Protein AF-A0A0M9DEI7-F1 (afdb_monomer_lite)

Foldseek 3Di:
DDAAALDDVLQVLLVVLQVVLVVCVVVVVLVSNLVSLVVSLVSDDPPHHHPCCVVVVHPHQLVSLQVNLCSQCVQLVADGLSSLVSLVVSCVRPVLPLSSLQSNLSNCLVLQQLVSSLVSLCSNCVSDDPPDPSNVVSVVSNVVSVPGHHPPAPLNQLCQLPPDPDDDDDDLAFLAKWWQDPDPDDDDDFPQKTFIGGDPVSLVSSQVSQVSVCVRPNNDDRVVVVCVVPRVQRIAGGPCCLVPNPQKAFDIKMWTHSYRHHDDDQQLQTWMKTWIQGNVQQFIKIKIKHHDSVQQSVQVVLVVDPVQDDDDRQWDADPNDIDGDPVSVVSVSQSVCCVHPVDNDDPVFFPDKAKWAWADPDVPSPTDIGRDHDNPGSIIMMMTTGPHHD

Sequence (390 aa):
MDAIELGKDKSQQLNKFIELATQSIDDNKRDDAISLLSSAISQYPAGIMTTEEIEGKIPSRSEILTKLGIIFTESGSTLDPTGVHLFQQAILYDCKYVAANYYLGKILMNNGNIAEANELMERALNNSTEGDRFYGPAKKALEEMNDLIDSKDPIFATDYLIGQSMSHALIDSPIGTFKKMSFDKIENKYDANVQMFPTDDTTEKLNGIREFNSNHGFEQASFEEFLPANLPLFEEHNQLSLILGEGYTLFDMGAEIYDVCGLNIEPQLTFTFYKLINNETNCYSYLLLAGKSPLELKDRQLSRDENFEYDTRIFDVYKNKIFFDSDNMIKFSLALAKNYFNDDITLDNIENKSISGVKDETFSQLLEIHDDFNINDSRVRIIIDTDIKA

Secondary structure (DSSP, 8-state):
---B--THHHHHHHHHHHHHHHHHHHTT-HHHHHHHHHHHHHHSPTTS-BHHHHTTSS--HHHHHHHHHHHHTTTTTS--HHHHHHHHHHHHH-TT-HHHHHHHHHHHHHTT-HHHHHHHHHHHHHTS-TTSTTHHHHHHHHHHHTTSPP----HHHHTHHHH-S------SS-SEEEEE---S---SS--SEEEEEE-HHHHHHHHHHHHHHHHTT-----HHHHHHH-GGGBEEE--HHHHHTTSEEEEEEEEEESSSBTSS--GGG-EEEEEEEETTTTEEEEEEEE-HHHHHHHHHHHTT-TT----S-SEEEETTEEEE-HHHHHHHHHHHHHHHH-----GGGEEEEEEEEEE--SSSS--EEESS--TTSSEEEEEEEEEEE-

Structure (mmCIF, N/CA/C/O backbone):
data_AF-A0A0M9DEI7-F1
#
_entry.id   AF-A0A0M9DEI7-F1
#
loop_
_atom_site.group_PDB
_atom_site.id
_atom_site.type_symbol
_atom_site.label_atom_id
_atom_site.label_alt_id
_atom_site.label_comp_id
_atom_site.label_asym_id
_atom_site.label_entity_id
_atom_site.label_seq_id
_atom_site.pdbx_PDB_ins_code
_atom_site.Cartn_x
_atom_site.Cartn_y
_atom_site.Cartn_z
_atom_site.occupancy
_atom_site.B_iso_or_equiv
_atom_site.auth_seq_id
_atom_site.auth_comp_id
_atom_site.auth_asym_id
_atom_site.auth_atom_id
_atom_site.pdbx_PDB_model_num
ATOM 1 N N . MET A 1 1 ? -12.784 -0.782 -24.088 1.00 48.28 1 MET A N 1
ATOM 2 C CA . MET A 1 1 ? -12.388 0.635 -24.171 1.00 48.28 1 MET A CA 1
ATOM 3 C C . MET A 1 1 ? -12.248 0.964 -25.636 1.00 48.28 1 MET A C 1
ATOM 5 O O . MET A 1 1 ? -11.581 0.208 -26.332 1.00 48.28 1 MET A O 1
ATOM 9 N N . ASP A 1 2 ? -12.906 2.021 -26.093 1.00 56.09 2 ASP A N 1
ATOM 10 C CA . ASP A 1 2 ? -12.750 2.494 -27.465 1.00 56.09 2 ASP A CA 1
ATOM 11 C C . ASP A 1 2 ? -11.420 3.256 -27.555 1.00 56.09 2 ASP A C 1
ATOM 13 O O . ASP A 1 2 ? -11.197 4.206 -26.802 1.00 56.09 2 ASP A O 1
ATOM 17 N N . ALA A 1 3 ? -10.504 2.788 -28.407 1.00 68.88 3 ALA A N 1
ATOM 18 C CA . ALA A 1 3 ? -9.233 3.461 -28.665 1.00 68.88 3 ALA A CA 1
ATOM 19 C C . ALA A 1 3 ? -9.473 4.755 -29.456 1.00 68.88 3 ALA A C 1
ATOM 21 O O . ALA A 1 3 ? -10.411 4.839 -30.252 1.00 68.88 3 ALA A O 1
ATOM 22 N N . ILE A 1 4 ? -8.628 5.764 -29.239 1.00 77.88 4 ILE A N 1
ATOM 23 C CA . ILE A 1 4 ? -8.751 7.063 -29.917 1.00 77.88 4 ILE A CA 1
ATOM 24 C C . ILE A 1 4 ? -7.614 7.278 -30.918 1.00 77.88 4 ILE A C 1
ATOM 26 O O . ILE A 1 4 ? -6.522 6.750 -30.732 1.00 77.88 4 ILE A O 1
ATOM 30 N N . GLU A 1 5 ? -7.842 8.081 -31.959 1.00 80.75 5 GLU A N 1
ATOM 31 C CA . GLU A 1 5 ? -6.797 8.444 -32.928 1.00 80.75 5 GLU A CA 1
ATOM 32 C C . GLU A 1 5 ? -5.960 9.641 -32.445 1.00 80.75 5 GLU A C 1
ATOM 34 O O . GLU A 1 5 ? -6.475 10.732 -32.161 1.00 80.75 5 GLU A O 1
ATOM 39 N N . LEU A 1 6 ? -4.640 9.459 -32.401 1.00 69.31 6 LEU A N 1
ATOM 40 C CA . LEU A 1 6 ? -3.648 10.496 -32.142 1.00 69.31 6 LEU A CA 1
ATOM 41 C C . LEU A 1 6 ? -3.315 11.202 -33.464 1.00 69.31 6 LEU A C 1
ATOM 43 O O . LEU A 1 6 ? -2.310 10.900 -34.107 1.00 69.31 6 LEU A O 1
ATOM 47 N N . GLY A 1 7 ? -4.188 12.126 -33.885 1.00 81.00 7 GLY A N 1
ATOM 48 C CA . GLY A 1 7 ? -4.159 12.776 -35.204 1.00 81.00 7 GLY A CA 1
ATOM 49 C C . GLY A 1 7 ? -2.761 13.015 -35.808 1.00 81.00 7 GLY A C 1
ATOM 50 O O . GLY A 1 7 ? -1.816 13.387 -35.115 1.00 81.00 7 GLY A O 1
ATOM 51 N N . LYS A 1 8 ? -2.641 12.823 -37.129 1.00 83.00 8 LYS A N 1
ATOM 52 C CA . LYS A 1 8 ? -1.382 12.689 -37.895 1.00 83.00 8 LYS A CA 1
ATOM 53 C C . LYS A 1 8 ? -0.220 13.608 -37.477 1.00 83.00 8 LYS A C 1
ATOM 55 O O . LYS A 1 8 ? 0.906 13.129 -37.360 1.00 83.00 8 LYS A O 1
ATOM 60 N N . ASP A 1 9 ? -0.477 14.893 -37.243 1.00 84.44 9 ASP A N 1
ATOM 61 C CA . ASP A 1 9 ? 0.561 15.861 -36.863 1.00 84.44 9 ASP A CA 1
ATOM 62 C C . ASP A 1 9 ? 1.159 15.566 -35.476 1.00 84.44 9 ASP A C 1
ATOM 64 O O . ASP A 1 9 ? 2.374 15.653 -35.295 1.00 84.44 9 ASP A O 1
ATOM 68 N N . LYS A 1 10 ? 0.338 15.136 -34.507 1.00 79.31 10 LYS A N 1
ATOM 69 C CA . LYS A 1 10 ? 0.800 14.745 -33.164 1.00 79.31 10 LYS A CA 1
ATOM 70 C C . LYS A 1 10 ? 1.654 13.485 -33.204 1.00 79.31 10 LYS A C 1
ATOM 72 O O . LYS A 1 10 ? 2.689 13.433 -32.551 1.00 79.31 10 LYS A O 1
ATOM 77 N N . SER A 1 11 ? 1.270 12.506 -34.022 1.00 86.50 11 SER A N 1
ATOM 78 C CA . SER A 1 11 ? 2.068 11.291 -34.233 1.00 86.50 11 SER A CA 1
ATOM 79 C C . SER A 1 11 ? 3.456 11.602 -34.818 1.00 86.50 11 SER A C 1
ATOM 81 O O . SER A 1 11 ? 4.457 11.005 -34.423 1.00 86.50 11 SER A O 1
ATOM 83 N N . GLN A 1 12 ? 3.553 12.576 -35.730 1.00 87.38 12 GLN A N 1
ATOM 84 C CA . GLN A 1 12 ? 4.844 13.034 -36.260 1.00 87.38 12 GLN A CA 1
ATOM 85 C C . GLN A 1 12 ? 5.677 13.778 -35.210 1.00 87.38 12 GLN A C 1
ATOM 87 O O . GLN A 1 12 ? 6.877 13.525 -35.095 1.00 87.38 12 GLN A O 1
ATOM 92 N N . GLN A 1 13 ? 5.052 14.664 -34.430 1.00 86.88 13 GLN A N 1
ATOM 93 C CA . GLN A 1 13 ? 5.720 15.378 -33.338 1.00 86.88 13 GLN A CA 1
ATOM 94 C C . GLN A 1 13 ? 6.263 14.417 -32.280 1.00 86.88 13 GLN A C 1
ATOM 96 O O . GLN A 1 13 ? 7.409 14.554 -31.862 1.00 86.88 13 GLN A O 1
ATOM 101 N N . LEU A 1 14 ? 5.474 13.411 -31.904 1.00 87.38 14 LEU A N 1
ATOM 102 C CA . LEU A 1 14 ? 5.859 12.381 -30.949 1.00 87.38 14 LEU A CA 1
ATOM 103 C C . LEU A 1 14 ? 7.128 11.642 -31.387 1.00 87.38 14 LEU A C 1
ATOM 105 O O . LEU A 1 14 ? 8.108 11.595 -30.645 1.00 87.38 14 LEU A O 1
ATOM 109 N N . ASN A 1 15 ? 7.139 11.130 -32.620 1.00 89.00 15 ASN A N 1
ATOM 110 C CA . ASN A 1 15 ? 8.319 10.470 -33.177 1.00 89.00 15 ASN A CA 1
ATOM 111 C C . ASN A 1 15 ? 9.535 11.403 -33.182 1.00 89.00 15 ASN A C 1
ATOM 113 O O . ASN A 1 15 ? 10.646 10.970 -32.872 1.00 89.00 15 ASN A O 1
ATOM 117 N N . LYS A 1 16 ? 9.327 12.697 -33.468 1.00 90.62 16 LYS A N 1
ATOM 118 C CA . LYS A 1 16 ? 10.421 13.666 -33.473 1.00 90.62 16 LYS A CA 1
ATOM 119 C C . LYS A 1 16 ? 10.994 13.923 -32.081 1.00 90.62 16 LYS A C 1
ATOM 121 O O . LYS A 1 16 ? 12.212 14.005 -31.947 1.00 90.62 16 LYS A O 1
ATOM 126 N N . PHE A 1 17 ? 10.149 14.022 -31.054 1.00 85.56 17 PHE A N 1
ATOM 127 C CA . PHE A 1 17 ? 10.608 14.159 -29.671 1.00 85.56 17 PHE A CA 1
ATOM 128 C C . PHE A 1 17 ? 11.476 12.973 -29.244 1.00 85.56 17 PHE A C 1
ATOM 130 O O . PHE A 1 17 ? 12.528 13.174 -28.647 1.00 85.56 17 PHE A O 1
ATOM 137 N N . ILE A 1 18 ? 11.076 11.751 -29.596 1.00 89.69 18 ILE A N 1
ATOM 138 C CA . ILE A 1 18 ? 11.785 10.524 -2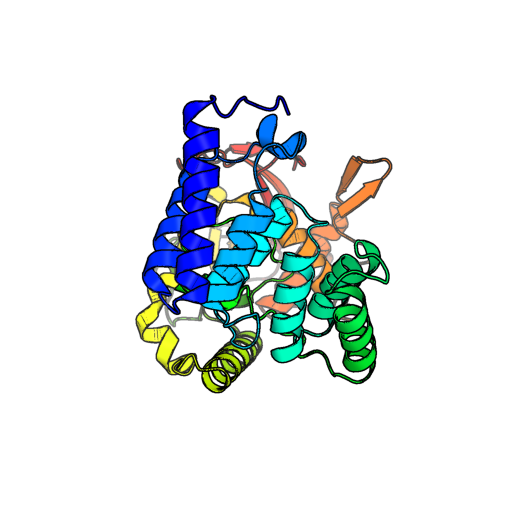9.205 1.00 89.69 18 ILE A CA 1
ATOM 139 C C . ILE A 1 18 ? 13.125 10.390 -29.941 1.00 89.69 18 ILE A C 1
ATOM 141 O O . ILE A 1 18 ? 14.127 10.006 -29.334 1.00 89.69 18 ILE A O 1
ATOM 145 N N . GLU A 1 19 ? 13.162 10.737 -31.229 1.00 92.69 19 GLU A N 1
ATOM 146 C CA . GLU A 1 19 ? 14.398 10.788 -32.019 1.00 92.69 19 GLU A CA 1
ATOM 147 C C . GLU A 1 19 ? 15.405 11.766 -31.395 1.00 92.69 19 GLU A C 1
ATOM 149 O O . GLU A 1 19 ? 16.541 11.391 -31.108 1.00 92.69 19 GLU A O 1
ATOM 154 N N . LEU A 1 20 ? 14.967 13.001 -31.117 1.00 91.44 20 LEU A N 1
ATOM 155 C CA . LEU A 1 20 ? 15.817 14.025 -30.507 1.00 91.44 20 LEU A CA 1
ATOM 156 C C . LEU A 1 20 ? 16.252 13.637 -29.092 1.00 91.44 20 LEU A C 1
ATOM 158 O O . LEU A 1 20 ? 17.396 13.875 -28.728 1.00 91.44 20 LEU A O 1
ATOM 162 N N . ALA A 1 21 ? 15.372 13.013 -28.306 1.00 85.94 21 ALA A N 1
ATOM 163 C CA . ALA A 1 21 ? 15.721 12.548 -26.972 1.00 85.94 21 ALA A CA 1
ATOM 164 C C . ALA A 1 21 ? 16.825 11.490 -27.016 1.00 85.94 21 ALA A C 1
ATOM 166 O O . ALA A 1 21 ? 17.752 11.544 -26.216 1.00 85.94 21 ALA A O 1
ATOM 167 N N . THR A 1 22 ? 16.750 10.557 -27.969 1.00 90.50 22 THR A N 1
ATOM 168 C CA . THR A 1 22 ? 17.776 9.520 -28.156 1.00 90.50 22 THR A CA 1
ATOM 169 C C . THR A 1 22 ? 19.124 10.155 -28.494 1.00 90.50 22 THR A C 1
ATOM 171 O O . THR A 1 22 ? 20.126 9.830 -27.868 1.00 90.50 22 THR A O 1
ATOM 174 N N . GLN A 1 23 ? 19.133 11.142 -29.394 1.00 92.50 23 GLN A N 1
ATOM 175 C CA . GLN A 1 23 ? 20.344 11.898 -29.709 1.00 92.50 23 GLN A CA 1
ATOM 176 C C . GLN A 1 23 ? 20.887 12.668 -28.495 1.00 92.50 23 GLN A C 1
ATOM 178 O O . GLN A 1 23 ? 22.092 12.685 -28.267 1.00 92.50 23 GLN A O 1
ATOM 183 N N . SER A 1 24 ? 20.016 13.287 -27.693 1.00 88.38 24 SER A N 1
ATOM 184 C CA . SER A 1 24 ? 20.426 13.966 -26.460 1.00 88.38 24 SER A CA 1
ATOM 185 C C . SER A 1 24 ? 21.038 13.001 -25.444 1.00 88.38 24 SER A C 1
ATOM 187 O O . SER A 1 24 ? 21.998 13.373 -24.777 1.00 88.38 24 SER A O 1
ATOM 189 N N . ILE A 1 25 ? 20.535 11.766 -25.340 1.00 86.62 25 ILE A N 1
ATOM 190 C CA . ILE A 1 25 ? 21.136 10.720 -24.497 1.00 86.62 25 ILE A CA 1
ATOM 191 C C . ILE A 1 25 ? 22.546 10.381 -25.000 1.00 86.62 25 ILE A C 1
ATOM 193 O O . ILE A 1 25 ? 23.480 10.393 -24.202 1.00 86.62 25 ILE A O 1
ATOM 197 N N . ASP A 1 26 ? 22.714 10.153 -26.306 1.00 89.38 26 ASP A N 1
ATOM 198 C CA . ASP A 1 26 ? 24.020 9.844 -26.913 1.00 89.38 26 ASP A CA 1
ATOM 199 C C . ASP A 1 26 ? 25.036 10.992 -26.735 1.00 89.38 26 ASP A C 1
ATOM 201 O O . ASP A 1 26 ? 26.230 10.761 -26.534 1.00 89.38 26 ASP A O 1
ATOM 205 N N . ASP A 1 27 ? 24.550 12.236 -26.745 1.00 91.31 27 ASP A N 1
ATOM 206 C CA . ASP A 1 27 ? 25.329 13.456 -26.507 1.00 91.31 27 ASP A CA 1
ATOM 207 C C . ASP A 1 27 ? 25.587 13.745 -25.007 1.00 91.31 27 ASP A C 1
ATOM 209 O O . ASP A 1 27 ? 26.179 14.778 -24.680 1.00 91.31 27 ASP A O 1
ATOM 213 N N . ASN A 1 28 ? 25.141 12.882 -24.084 1.00 86.50 28 ASN A N 1
ATOM 214 C CA . ASN A 1 28 ? 25.163 13.097 -22.626 1.00 86.50 28 ASN A CA 1
ATOM 215 C C . ASN A 1 28 ? 24.434 14.377 -22.154 1.00 86.50 28 ASN A C 1
ATOM 217 O O . ASN A 1 28 ? 24.773 14.966 -21.126 1.00 86.50 28 ASN A O 1
ATOM 221 N N . LYS A 1 29 ? 23.403 14.815 -22.880 1.00 84.44 29 LYS A N 1
ATOM 222 C CA . LYS A 1 29 ? 22.532 15.949 -22.529 1.00 84.44 29 LYS A CA 1
ATOM 223 C C . LYS A 1 29 ? 21.283 15.452 -21.800 1.00 84.44 29 LYS A C 1
ATOM 225 O O . LYS A 1 29 ? 20.189 15.384 -22.365 1.00 84.44 29 LYS A O 1
ATOM 230 N N . ARG A 1 30 ? 21.465 15.091 -20.527 1.00 80.00 30 ARG A N 1
ATOM 231 C CA . ARG A 1 30 ? 20.424 14.504 -19.661 1.00 80.00 30 ARG A CA 1
ATOM 232 C C . ARG A 1 30 ? 19.147 15.351 -19.597 1.00 80.00 30 ARG A C 1
ATOM 234 O O . ARG A 1 30 ? 18.071 14.830 -19.874 1.00 80.00 30 ARG A O 1
ATOM 241 N N . ASP A 1 31 ? 19.260 16.639 -19.284 1.00 69.56 31 ASP A N 1
ATOM 242 C CA . ASP A 1 31 ? 18.091 17.510 -19.079 1.00 69.56 31 ASP A CA 1
ATOM 243 C C . ASP A 1 31 ? 17.285 17.724 -20.367 1.00 69.56 31 ASP A C 1
ATOM 245 O O . ASP A 1 31 ? 16.051 17.712 -20.351 1.00 69.56 31 ASP A O 1
ATOM 249 N N . ASP A 1 32 ? 17.976 17.829 -21.506 1.00 69.81 32 ASP A N 1
ATOM 250 C CA . ASP A 1 32 ? 17.338 17.927 -22.819 1.00 69.81 32 ASP A CA 1
ATOM 251 C C . ASP A 1 32 ? 16.562 16.644 -23.142 1.00 69.81 32 ASP A C 1
ATOM 253 O O . ASP A 1 32 ? 15.422 16.705 -23.608 1.00 69.81 32 ASP A O 1
ATOM 257 N N . ALA A 1 33 ? 17.143 15.473 -22.858 1.00 76.06 33 ALA A N 1
ATOM 258 C CA . ALA A 1 33 ? 16.472 14.190 -23.047 1.00 76.06 33 ALA A CA 1
ATOM 259 C C . ALA A 1 33 ? 15.219 14.056 -22.162 1.00 76.06 33 ALA A C 1
ATOM 261 O O . ALA A 1 33 ? 14.168 13.643 -22.656 1.00 76.06 33 ALA A O 1
ATOM 262 N N . ILE A 1 34 ? 15.299 14.458 -20.886 1.00 69.06 34 ILE A N 1
ATOM 263 C CA . ILE A 1 34 ? 14.152 14.457 -19.961 1.00 69.06 34 ILE A CA 1
ATOM 264 C C . ILE A 1 34 ? 13.039 15.364 -20.488 1.00 69.06 34 ILE A C 1
ATOM 266 O O . ILE A 1 34 ? 11.881 14.946 -20.556 1.00 69.06 34 ILE A O 1
ATOM 270 N N . SER A 1 35 ? 13.380 16.586 -20.904 1.00 67.00 35 SER A N 1
ATOM 271 C CA . SER A 1 35 ? 12.420 17.559 -21.435 1.00 67.00 35 SER A CA 1
ATOM 272 C C . SER A 1 35 ? 11.705 17.040 -22.689 1.00 67.00 35 SER A C 1
ATOM 274 O O . SER A 1 35 ? 10.475 17.111 -22.796 1.00 67.00 35 SER A O 1
ATOM 276 N N . LEU A 1 36 ? 12.455 16.440 -23.617 1.00 69.44 36 LEU A N 1
ATOM 277 C CA . LEU A 1 36 ? 11.921 15.887 -24.863 1.00 69.44 36 LEU A CA 1
ATOM 278 C C . LEU A 1 36 ? 11.012 14.676 -24.619 1.00 69.44 36 LEU A C 1
ATOM 280 O O . LEU A 1 36 ? 9.919 14.614 -25.181 1.00 69.44 36 LEU A O 1
ATOM 284 N N . LEU A 1 37 ? 11.409 13.739 -23.755 1.00 72.62 37 LEU A N 1
ATOM 285 C CA . LEU A 1 37 ? 10.582 12.572 -23.432 1.00 72.62 37 LEU A CA 1
ATOM 286 C C . LEU A 1 37 ? 9.343 12.951 -22.607 1.00 72.62 37 LEU A C 1
ATOM 288 O O . LEU A 1 37 ? 8.269 12.399 -22.830 1.00 72.62 37 LEU A O 1
ATOM 292 N N . SER A 1 38 ? 9.446 13.935 -21.713 1.00 68.62 38 SER A N 1
ATOM 293 C CA . SER A 1 38 ? 8.285 14.467 -20.981 1.00 68.62 38 SER A CA 1
ATOM 294 C C . SER A 1 38 ? 7.290 15.133 -21.935 1.00 68.62 38 SER A C 1
ATOM 296 O O . SER A 1 38 ? 6.080 14.911 -21.855 1.00 68.62 38 SER A O 1
ATOM 298 N N . SER A 1 39 ? 7.807 15.886 -22.912 1.00 74.00 39 SER A N 1
ATOM 299 C CA . SER A 1 39 ? 7.001 16.470 -23.986 1.00 74.00 39 SER A CA 1
ATOM 300 C C . SER A 1 39 ? 6.327 15.390 -24.834 1.00 74.00 39 SER A C 1
ATOM 302 O O . SER A 1 39 ? 5.149 15.532 -25.159 1.00 74.00 39 SER A O 1
ATOM 304 N N . ALA A 1 40 ? 7.021 14.286 -25.129 1.00 76.38 40 ALA A N 1
ATOM 305 C CA . ALA A 1 40 ? 6.447 13.124 -25.804 1.00 76.38 40 ALA A CA 1
ATOM 306 C C . ALA A 1 40 ? 5.279 12.511 -25.008 1.00 76.38 40 ALA A C 1
ATOM 308 O O . ALA A 1 40 ? 4.196 12.342 -25.566 1.00 76.38 40 ALA A O 1
ATOM 309 N N . ILE A 1 41 ? 5.447 12.261 -23.702 1.00 74.56 41 ILE A N 1
ATOM 310 C CA . ILE A 1 41 ? 4.380 11.727 -22.833 1.00 74.56 41 ILE A CA 1
ATOM 311 C C . ILE A 1 41 ? 3.149 12.636 -22.812 1.00 74.56 41 ILE A C 1
ATOM 313 O O . ILE A 1 41 ? 2.025 12.140 -22.908 1.00 74.56 41 ILE A O 1
ATOM 317 N N . SER A 1 42 ? 3.347 13.957 -22.768 1.00 72.94 42 SER A N 1
ATOM 318 C CA . SER A 1 42 ? 2.248 14.934 -22.748 1.00 72.94 42 SER A CA 1
ATOM 319 C C . SER A 1 42 ? 1.363 14.917 -24.001 1.00 72.94 42 SER A C 1
ATOM 321 O O . SER A 1 42 ? 0.239 15.416 -23.965 1.00 72.94 42 SER A O 1
ATOM 323 N N . GLN A 1 43 ? 1.847 14.354 -25.117 1.00 74.44 43 GLN A N 1
ATOM 324 C CA . GLN A 1 43 ? 1.063 14.282 -26.351 1.00 74.44 43 GLN A CA 1
ATOM 325 C C . GLN A 1 43 ? -0.028 13.224 -26.291 1.00 74.44 43 GLN A C 1
ATOM 327 O O . GLN A 1 43 ? -1.026 13.342 -27.005 1.00 74.44 43 GLN A O 1
ATOM 332 N N . TYR A 1 44 ? 0.146 12.204 -25.458 1.00 71.00 44 TYR A N 1
ATOM 333 C CA . TYR A 1 44 ? -0.799 11.114 -25.392 1.00 71.00 44 TYR A CA 1
ATOM 334 C C . TYR A 1 44 ? -2.007 11.439 -24.484 1.00 71.00 44 TYR A C 1
ATOM 336 O O . TYR A 1 44 ? -1.866 12.104 -23.456 1.00 71.00 44 TYR A O 1
ATOM 344 N N . PRO A 1 45 ? -3.206 10.919 -24.797 1.00 65.50 45 PRO A N 1
ATOM 345 C CA . PRO A 1 45 ? -4.428 11.150 -24.014 1.00 65.50 45 PRO A CA 1
ATOM 346 C C . PRO A 1 45 ? -4.407 10.435 -22.658 1.00 65.50 45 PRO A C 1
ATOM 348 O O . PRO A 1 45 ? -3.905 9.326 -22.564 1.00 65.50 45 PRO A O 1
ATOM 351 N N . ALA A 1 46 ? -4.951 11.007 -21.588 1.00 58.78 46 ALA A N 1
ATOM 352 C CA . ALA A 1 46 ? -4.944 10.338 -20.281 1.00 58.78 46 ALA A CA 1
ATOM 353 C C . ALA A 1 46 ? -5.751 9.018 -20.284 1.00 58.78 46 ALA A C 1
ATOM 355 O O . ALA A 1 46 ? -6.853 8.968 -20.828 1.00 58.78 46 ALA A O 1
ATOM 356 N N . GLY A 1 47 ? -5.204 7.961 -19.667 1.00 53.53 47 GLY A N 1
ATOM 357 C CA . GLY A 1 47 ? -5.932 6.736 -19.293 1.00 53.53 47 GLY A CA 1
ATOM 358 C C . GLY A 1 47 ? -6.430 5.822 -20.423 1.00 53.53 47 GLY A C 1
ATOM 359 O O . GLY A 1 47 ? -7.073 4.817 -20.133 1.00 53.53 47 GLY A O 1
ATOM 360 N N . ILE A 1 48 ? -6.165 6.141 -21.695 1.00 65.50 48 ILE A N 1
ATOM 361 C CA . ILE A 1 48 ? -6.611 5.350 -22.856 1.00 65.50 48 ILE A CA 1
ATOM 362 C C . ILE A 1 48 ? -5.454 5.217 -23.858 1.00 65.50 48 ILE A C 1
ATOM 364 O O . ILE A 1 48 ? -4.771 6.201 -24.152 1.00 65.50 48 ILE A O 1
ATOM 368 N N . MET A 1 49 ? -5.240 4.008 -24.388 1.00 74.19 49 MET A N 1
ATOM 369 C CA . MET A 1 49 ? -4.292 3.759 -25.484 1.00 74.19 49 MET A CA 1
ATOM 370 C C . MET A 1 49 ? -4.841 4.259 -26.817 1.00 74.19 49 MET A C 1
ATOM 372 O O . MET A 1 49 ? -6.039 4.145 -27.096 1.00 74.19 49 MET A O 1
ATOM 376 N N . THR A 1 50 ? -3.963 4.786 -27.665 1.00 79.94 50 THR A N 1
ATOM 377 C CA . THR A 1 50 ? -4.371 5.238 -28.999 1.00 79.94 50 THR A CA 1
ATOM 378 C C . THR A 1 50 ? -4.342 4.096 -30.002 1.00 79.94 50 THR A C 1
ATOM 380 O O . THR A 1 50 ? -3.624 3.110 -29.829 1.00 79.94 50 THR A O 1
ATOM 383 N N . THR A 1 51 ? -5.110 4.223 -31.081 1.00 85.31 51 THR A N 1
ATOM 384 C CA . THR A 1 51 ? -5.097 3.238 -32.170 1.00 85.31 51 THR A CA 1
ATOM 385 C C . THR A 1 51 ? -3.691 3.093 -32.752 1.00 85.31 51 THR A C 1
ATOM 387 O O . THR A 1 51 ? -3.234 1.984 -33.003 1.00 85.31 51 THR A O 1
ATOM 390 N N . GLU A 1 52 ? -2.960 4.199 -32.902 1.00 88.00 52 GLU A N 1
ATOM 391 C CA . GLU A 1 52 ? -1.587 4.199 -33.410 1.00 88.00 52 GLU A CA 1
ATOM 392 C C . GLU A 1 52 ? -0.605 3.498 -32.466 1.00 88.00 52 GLU A C 1
ATOM 394 O O . GLU A 1 52 ? 0.333 2.863 -32.948 1.00 88.00 52 GLU A O 1
ATOM 399 N N . GLU A 1 53 ? -0.809 3.605 -31.149 1.00 86.50 53 GLU A N 1
ATOM 400 C CA . GLU A 1 53 ? -0.020 2.893 -30.138 1.00 86.50 53 GLU A CA 1
ATOM 401 C C . GLU A 1 53 ? -0.288 1.385 -30.214 1.00 86.50 53 GLU A C 1
ATOM 403 O O . GLU A 1 53 ? 0.651 0.596 -30.295 1.00 86.50 53 GLU A O 1
ATOM 408 N N . ILE A 1 54 ? -1.562 0.985 -30.291 1.00 85.25 54 ILE A N 1
ATOM 409 C CA . ILE A 1 54 ? -1.976 -0.425 -30.405 1.00 85.25 54 ILE A CA 1
ATOM 410 C C . ILE A 1 54 ? -1.454 -1.060 -31.702 1.00 85.25 54 ILE A C 1
ATOM 412 O O . ILE A 1 54 ? -1.029 -2.213 -31.714 1.00 85.25 54 ILE A O 1
ATOM 416 N N . GLU A 1 55 ? -1.477 -0.314 -32.806 1.00 88.94 55 GLU A N 1
ATOM 417 C CA . GLU A 1 55 ? -0.983 -0.767 -34.109 1.00 88.94 55 GLU A CA 1
ATOM 418 C C . GLU A 1 55 ? 0.548 -0.683 -34.244 1.00 88.94 55 GLU A C 1
ATOM 420 O O . GLU A 1 55 ? 1.089 -1.067 -35.284 1.00 88.94 55 GLU A O 1
ATOM 425 N N . GLY A 1 56 ? 1.256 -0.161 -33.234 1.00 86.38 56 GLY A N 1
ATOM 426 C CA . GLY A 1 56 ? 2.712 0.001 -33.253 1.00 86.38 56 GLY A CA 1
ATOM 427 C C . GLY A 1 56 ? 3.217 1.020 -34.282 1.00 86.38 56 GLY A C 1
ATOM 428 O O . GLY A 1 56 ? 4.361 0.943 -34.729 1.00 86.38 56 GLY A O 1
ATOM 429 N N . LYS A 1 57 ? 2.370 1.968 -34.700 1.00 87.06 57 LYS A N 1
ATOM 430 C CA . LYS A 1 57 ? 2.742 3.070 -35.611 1.00 87.06 57 LYS A CA 1
ATOM 431 C C . LYS A 1 57 ? 3.498 4.188 -34.897 1.00 87.06 57 LYS A C 1
ATOM 433 O O . LYS A 1 57 ? 4.199 4.968 -35.544 1.00 87.06 57 LYS A O 1
ATOM 438 N N . ILE A 1 58 ? 3.326 4.273 -33.586 1.00 87.56 58 ILE A N 1
ATOM 439 C CA . ILE A 1 58 ? 4.087 5.131 -32.685 1.00 87.56 58 ILE A CA 1
ATOM 440 C C . ILE A 1 58 ? 4.658 4.267 -31.555 1.00 87.56 58 ILE A C 1
ATOM 442 O O . ILE A 1 58 ? 4.089 3.212 -31.261 1.00 87.56 58 ILE A O 1
ATOM 446 N N . PRO A 1 59 ? 5.760 4.690 -30.913 1.00 88.81 59 PRO A N 1
ATOM 447 C CA . PRO A 1 59 ? 6.255 4.043 -29.702 1.00 88.81 59 PRO A CA 1
ATOM 448 C C . PRO A 1 59 ? 5.166 3.939 -28.632 1.00 88.81 59 PRO A C 1
ATOM 450 O O . PRO A 1 59 ? 4.257 4.772 -28.585 1.00 88.81 59 PRO A O 1
ATOM 453 N N . SER A 1 60 ? 5.242 2.932 -27.766 1.00 90.12 60 SER A N 1
ATOM 454 C CA . SER A 1 60 ? 4.303 2.835 -26.648 1.00 90.12 60 SER A CA 1
ATOM 455 C C . SER A 1 60 ? 4.676 3.816 -25.543 1.00 90.12 60 SER A C 1
ATOM 457 O O . SER A 1 60 ? 5.838 4.205 -25.376 1.00 90.12 60 SER A O 1
ATOM 459 N N . ARG A 1 61 ? 3.697 4.203 -24.728 1.00 84.31 61 ARG A N 1
ATOM 460 C CA . ARG A 1 61 ? 3.962 5.029 -23.540 1.00 84.31 61 ARG A CA 1
ATOM 461 C C . ARG A 1 61 ? 4.857 4.300 -22.563 1.00 84.31 61 ARG A C 1
ATOM 463 O O . ARG A 1 61 ? 5.726 4.930 -21.973 1.00 84.31 61 ARG A O 1
ATOM 470 N N . SER A 1 62 ? 4.696 2.984 -22.452 1.00 88.88 62 SER A N 1
ATOM 471 C CA . SER A 1 62 ? 5.572 2.137 -21.651 1.00 88.88 62 SER A CA 1
ATOM 472 C C . SER A 1 62 ? 7.027 2.257 -22.089 1.00 88.88 62 SER A C 1
ATOM 474 O O . SER A 1 62 ? 7.899 2.387 -21.234 1.00 88.88 62 SER A O 1
ATOM 476 N N . GLU A 1 63 ? 7.312 2.326 -23.394 1.00 92.81 63 GLU A N 1
ATOM 477 C CA . GLU A 1 63 ? 8.670 2.576 -23.889 1.00 92.81 63 GLU A CA 1
ATOM 478 C C . GLU A 1 63 ? 9.213 3.933 -23.434 1.00 92.81 63 GLU A C 1
ATOM 480 O O . GLU A 1 63 ? 10.332 4.017 -22.926 1.00 92.81 63 GLU A O 1
ATOM 485 N N . ILE A 1 64 ? 8.434 4.999 -23.599 1.00 86.69 64 ILE A N 1
ATOM 486 C CA . ILE A 1 64 ? 8.888 6.366 -23.309 1.00 86.69 64 ILE A CA 1
ATOM 487 C C . ILE A 1 64 ? 9.061 6.581 -21.802 1.00 86.69 64 ILE A C 1
ATOM 489 O O . ILE A 1 64 ? 10.083 7.119 -21.376 1.00 86.69 64 ILE A O 1
ATOM 493 N N . LEU A 1 65 ? 8.104 6.116 -20.996 1.00 83.31 65 LEU A N 1
ATOM 494 C CA . LEU A 1 65 ? 8.173 6.137 -19.535 1.00 83.31 65 LEU A CA 1
ATOM 495 C C . LEU A 1 65 ? 9.382 5.339 -19.039 1.00 83.31 65 LEU A C 1
ATOM 497 O O . LEU A 1 65 ? 10.136 5.826 -18.203 1.00 83.31 65 LEU A O 1
ATOM 501 N N . THR A 1 66 ? 9.648 4.169 -19.626 1.00 93.19 66 THR A N 1
ATOM 502 C CA . THR A 1 66 ? 10.844 3.380 -19.293 1.00 93.19 66 THR A CA 1
ATOM 503 C C . THR A 1 66 ? 12.128 4.126 -19.648 1.00 93.19 66 THR A C 1
ATOM 505 O O . THR A 1 66 ? 13.066 4.127 -18.858 1.00 93.19 66 THR A O 1
ATOM 508 N N . LYS A 1 67 ? 12.198 4.801 -20.803 1.00 91.81 67 LYS A N 1
ATOM 509 C CA . LYS A 1 67 ? 13.374 5.613 -21.169 1.00 91.81 67 LYS A CA 1
ATOM 510 C C . LYS A 1 67 ? 13.611 6.755 -20.185 1.00 91.81 67 LYS A C 1
ATOM 512 O O . LYS A 1 67 ? 14.753 6.972 -19.794 1.00 91.81 67 LYS A O 1
ATOM 517 N N . LEU A 1 68 ? 12.554 7.441 -19.748 1.00 80.75 68 LEU A N 1
ATOM 518 C CA . LEU A 1 68 ? 12.658 8.427 -18.670 1.00 80.75 68 LEU A CA 1
ATOM 519 C C . LEU A 1 68 ? 13.163 7.773 -17.380 1.00 80.75 68 LEU A C 1
ATOM 521 O O . LEU A 1 68 ? 14.117 8.268 -16.785 1.00 80.75 68 LEU A O 1
ATOM 525 N N . GLY A 1 69 ? 12.587 6.634 -16.987 1.00 82.56 69 GLY A N 1
ATOM 526 C CA . GLY A 1 69 ? 12.973 5.930 -15.765 1.00 82.56 69 GLY A CA 1
ATOM 527 C C . GLY A 1 69 ? 14.442 5.514 -15.758 1.00 82.56 69 GLY A C 1
ATOM 528 O O . GLY A 1 69 ? 15.136 5.690 -14.758 1.00 82.56 69 GLY A O 1
ATOM 529 N N . ILE A 1 70 ? 14.956 5.058 -16.903 1.00 9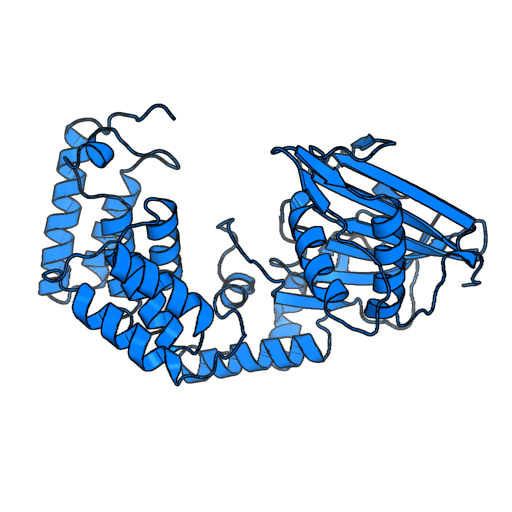2.06 70 ILE A N 1
ATOM 530 C CA . ILE A 1 70 ? 16.375 4.736 -17.114 1.00 92.06 70 ILE A CA 1
ATOM 531 C C . ILE A 1 70 ? 17.268 5.962 -16.894 1.00 92.06 70 ILE A C 1
ATOM 533 O O . ILE A 1 70 ? 18.335 5.820 -16.303 1.00 92.06 70 ILE A O 1
ATOM 537 N N . ILE A 1 71 ? 16.862 7.147 -17.361 1.00 84.62 71 ILE A N 1
ATOM 538 C CA . ILE A 1 71 ? 17.647 8.378 -17.183 1.00 84.62 71 ILE A CA 1
ATOM 539 C C . ILE A 1 71 ? 17.726 8.759 -15.702 1.00 84.62 71 ILE A C 1
ATOM 541 O O . ILE A 1 71 ? 18.804 9.104 -15.221 1.00 84.62 71 ILE A O 1
ATOM 545 N N . PHE A 1 72 ? 16.602 8.688 -14.984 1.00 76.25 72 PHE A N 1
ATOM 546 C CA . PHE A 1 72 ? 16.554 9.013 -13.557 1.00 76.25 72 PHE A CA 1
ATOM 547 C C . PHE A 1 72 ? 17.381 8.037 -12.709 1.00 76.25 72 PHE A C 1
ATOM 549 O O . PHE A 1 72 ? 18.149 8.471 -11.859 1.00 76.25 72 PHE A O 1
ATOM 556 N N . THR A 1 73 ? 17.307 6.742 -13.018 1.00 78.19 73 THR A N 1
ATOM 557 C CA . THR A 1 73 ? 17.917 5.650 -12.225 1.00 78.19 73 THR A CA 1
ATOM 558 C C . THR A 1 73 ? 19.300 5.216 -12.707 1.00 78.19 73 THR A C 1
ATOM 560 O O . THR A 1 73 ? 19.799 4.158 -12.316 1.00 78.19 73 THR A O 1
ATOM 563 N N . GLU A 1 74 ? 19.898 5.954 -13.644 1.00 85.56 74 GLU A N 1
ATOM 564 C CA . GLU A 1 74 ? 21.176 5.593 -14.271 1.00 85.56 74 GLU A CA 1
ATOM 565 C C . GLU A 1 74 ? 21.189 4.132 -14.770 1.00 85.56 74 GLU A C 1
ATOM 567 O O . GLU A 1 74 ? 22.075 3.324 -14.472 1.00 85.56 74 GLU A O 1
ATOM 572 N N . SER A 1 75 ? 20.156 3.774 -15.540 1.00 85.12 75 SER A N 1
ATOM 573 C CA . SER A 1 75 ? 19.902 2.412 -16.037 1.00 85.12 75 SER A CA 1
ATOM 574 C C . SER A 1 75 ? 19.658 1.376 -14.933 1.00 85.12 75 SER A C 1
ATOM 576 O O . SER A 1 75 ? 20.150 0.241 -15.005 1.00 85.12 75 SER A O 1
ATOM 578 N N . GLY A 1 76 ? 18.885 1.755 -13.914 1.00 79.94 76 GLY A N 1
ATOM 579 C CA . GLY A 1 76 ? 18.556 0.910 -12.765 1.00 79.94 76 GLY A CA 1
ATOM 580 C C . GLY A 1 76 ? 19.756 0.596 -11.874 1.00 79.94 76 GLY A C 1
ATOM 581 O O . GLY A 1 76 ? 19.831 -0.491 -11.307 1.00 79.94 76 GLY A O 1
ATOM 582 N N . SER A 1 77 ? 20.744 1.489 -11.850 1.00 79.44 77 SER A N 1
ATOM 583 C CA . SER A 1 77 ? 21.935 1.372 -11.001 1.00 79.44 77 SER A CA 1
ATOM 584 C C . SER A 1 77 ? 21.777 2.175 -9.715 1.00 79.44 77 SER A C 1
ATOM 586 O O . SER A 1 77 ? 22.288 1.758 -8.681 1.00 79.44 77 SER A O 1
ATOM 588 N N . THR A 1 78 ? 21.044 3.286 -9.773 1.00 72.88 78 THR A N 1
ATOM 589 C CA . THR A 1 78 ? 20.661 4.082 -8.612 1.00 72.88 78 THR A CA 1
ATOM 590 C C . THR A 1 78 ? 19.187 3.865 -8.303 1.00 72.88 78 THR A C 1
ATOM 592 O O . THR A 1 78 ? 18.350 3.712 -9.200 1.00 72.88 78 THR A O 1
ATOM 595 N N . LEU A 1 79 ? 18.868 3.841 -7.013 1.00 70.31 79 LEU A N 1
ATOM 596 C CA . LEU A 1 79 ? 17.502 4.051 -6.569 1.00 70.31 79 LEU A CA 1
ATOM 597 C C . LEU A 1 79 ? 17.155 5.511 -6.891 1.00 70.31 79 LEU A C 1
ATOM 599 O O . LEU A 1 79 ? 17.902 6.404 -6.521 1.00 70.31 79 LEU A O 1
ATOM 603 N N . ASP A 1 80 ? 16.084 5.756 -7.642 1.00 65.62 80 ASP A N 1
ATOM 604 C CA . ASP A 1 80 ? 15.524 7.095 -7.858 1.00 65.62 80 ASP A CA 1
ATOM 605 C C . ASP A 1 80 ? 13.994 6.963 -7.855 1.00 65.62 80 ASP A C 1
ATOM 607 O O . ASP A 1 80 ? 13.454 6.252 -8.714 1.00 65.62 80 ASP A O 1
ATOM 611 N N . PRO A 1 81 ? 13.285 7.612 -6.912 1.00 59.50 81 PRO A N 1
ATOM 612 C CA . PRO A 1 81 ? 11.833 7.497 -6.794 1.00 59.50 81 PRO A CA 1
ATOM 613 C C . PRO A 1 81 ? 11.083 7.912 -8.062 1.00 59.50 81 PRO A C 1
ATOM 615 O O . PRO A 1 81 ? 10.100 7.273 -8.442 1.00 59.50 81 PRO A O 1
ATOM 618 N N . THR A 1 82 ? 11.571 8.937 -8.768 1.00 60.44 82 THR A N 1
ATOM 619 C CA . THR A 1 82 ? 10.981 9.383 -10.037 1.00 60.44 82 THR A CA 1
ATOM 620 C C . THR A 1 82 ? 11.108 8.279 -11.074 1.00 60.44 82 THR A C 1
ATOM 622 O O . THR A 1 82 ? 10.142 7.951 -11.761 1.00 60.44 82 THR A O 1
ATOM 625 N N . GLY A 1 83 ? 12.289 7.669 -11.181 1.00 68.62 83 GLY A N 1
ATOM 626 C CA . GLY A 1 83 ? 12.504 6.610 -12.156 1.00 68.62 83 GLY A CA 1
ATOM 627 C C . GLY A 1 83 ? 11.743 5.324 -11.850 1.00 68.62 83 GLY A C 1
ATOM 628 O O . GL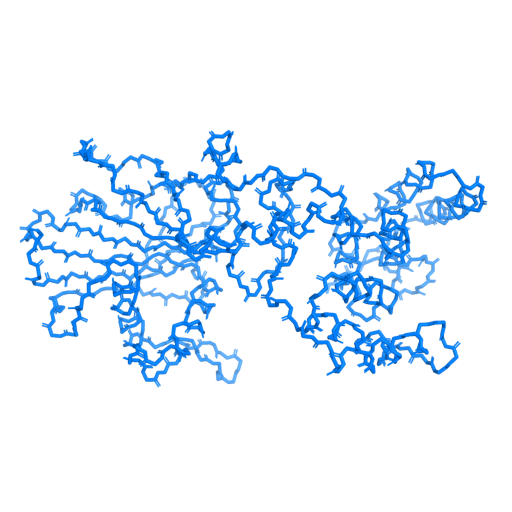Y A 1 83 ? 11.224 4.700 -12.774 1.00 68.62 83 GLY A O 1
ATOM 629 N N . VAL A 1 84 ? 11.589 4.972 -10.574 1.00 73.44 84 VAL A N 1
ATOM 630 C CA . VAL A 1 84 ? 10.758 3.832 -10.162 1.00 73.44 84 VAL A CA 1
ATOM 631 C C . VAL A 1 84 ? 9.288 4.081 -10.479 1.00 73.44 84 VAL A C 1
ATOM 633 O O . VAL A 1 84 ? 8.665 3.234 -11.123 1.00 73.44 84 VAL A O 1
ATOM 636 N N . HIS A 1 85 ? 8.758 5.258 -10.141 1.00 65.75 85 HIS A N 1
ATOM 637 C CA . HIS A 1 85 ? 7.391 5.634 -10.499 1.00 65.75 85 HIS A CA 1
ATOM 638 C C . HIS A 1 85 ? 7.156 5.541 -12.013 1.00 65.75 85 HIS A C 1
ATOM 640 O O . HIS A 1 85 ? 6.152 4.998 -12.472 1.00 65.75 85 HIS A O 1
ATOM 646 N N . LEU A 1 86 ? 8.113 6.013 -12.813 1.00 70.31 86 LEU A N 1
ATOM 647 C CA . LEU A 1 86 ? 8.040 5.924 -14.269 1.00 70.31 86 LEU A CA 1
ATOM 648 C C . LEU A 1 86 ? 7.999 4.468 -14.766 1.00 70.31 86 LEU A C 1
ATOM 650 O O . LEU A 1 86 ? 7.240 4.170 -15.691 1.00 70.31 86 LEU A O 1
ATOM 654 N N . PHE A 1 87 ? 8.744 3.543 -14.151 1.00 81.00 87 PHE A N 1
ATOM 655 C CA . PHE A 1 87 ? 8.639 2.117 -14.480 1.00 81.00 87 PHE A CA 1
ATOM 656 C C . PHE A 1 87 ? 7.298 1.512 -14.060 1.00 81.00 87 PHE A C 1
ATOM 658 O O . PHE A 1 87 ? 6.708 0.765 -14.840 1.00 81.00 87 PHE A O 1
ATOM 665 N N . GLN A 1 88 ? 6.780 1.858 -12.881 1.00 76.81 88 GLN A N 1
ATOM 666 C CA . GLN A 1 88 ? 5.460 1.408 -12.430 1.00 76.81 88 GLN A CA 1
ATOM 667 C C . GLN A 1 88 ? 4.359 1.886 -13.384 1.00 76.81 88 GLN A C 1
ATOM 669 O O . GLN A 1 88 ? 3.547 1.084 -13.842 1.00 76.81 88 GLN A O 1
ATOM 674 N N . GLN A 1 89 ? 4.382 3.162 -13.781 1.00 71.69 89 GLN A N 1
ATOM 675 C CA . GLN A 1 89 ? 3.462 3.697 -14.788 1.00 71.69 89 GLN A CA 1
ATOM 676 C C . GLN A 1 89 ? 3.606 2.964 -16.127 1.00 71.69 89 GLN A C 1
ATOM 678 O O . GLN A 1 89 ? 2.604 2.610 -16.746 1.00 71.69 89 GLN A O 1
ATOM 683 N N . ALA A 1 90 ? 4.833 2.673 -16.570 1.00 81.00 90 ALA A N 1
ATOM 684 C CA . ALA A 1 90 ? 5.054 1.899 -17.790 1.00 81.00 90 ALA A CA 1
ATOM 685 C C . ALA A 1 90 ? 4.402 0.504 -17.724 1.00 81.00 90 ALA A C 1
ATOM 687 O O . ALA A 1 90 ? 3.800 0.070 -18.709 1.00 81.00 90 ALA A O 1
ATOM 688 N N . ILE A 1 91 ? 4.481 -0.165 -16.570 1.00 83.44 91 ILE A N 1
ATOM 689 C CA . ILE A 1 91 ? 3.874 -1.481 -16.309 1.00 83.44 91 ILE A CA 1
ATOM 690 C C . ILE A 1 91 ? 2.343 -1.390 -16.225 1.00 83.44 91 ILE A C 1
ATOM 692 O O . ILE A 1 91 ? 1.659 -2.314 -16.659 1.00 83.44 91 ILE A O 1
ATOM 696 N N . LEU A 1 92 ? 1.782 -0.286 -15.720 1.00 76.94 92 LEU A N 1
ATOM 697 C CA . LEU A 1 92 ? 0.329 -0.071 -15.716 1.00 76.94 92 LEU A CA 1
ATOM 698 C C . LEU A 1 92 ? -0.242 0.008 -17.136 1.00 76.94 92 LEU A C 1
ATOM 700 O O . LEU A 1 92 ? -1.312 -0.542 -17.395 1.00 76.94 92 LEU A O 1
ATOM 704 N N . TYR A 1 93 ? 0.470 0.664 -18.058 1.00 75.81 93 TYR A N 1
ATOM 705 C CA . TYR A 1 93 ? 0.058 0.712 -19.462 1.00 75.81 93 TYR A CA 1
ATOM 706 C C . TYR A 1 93 ? 0.299 -0.623 -20.175 1.00 75.81 93 TYR A C 1
ATOM 708 O O . TYR A 1 93 ? -0.582 -1.099 -20.883 1.00 75.81 93 TYR A O 1
ATOM 716 N N . ASP A 1 94 ? 1.446 -1.266 -19.967 1.00 82.19 94 ASP A N 1
ATOM 717 C CA . ASP A 1 94 ? 1.734 -2.590 -20.523 1.00 82.19 94 ASP A CA 1
ATOM 718 C C . ASP A 1 94 ? 2.450 -3.454 -19.486 1.00 82.19 94 ASP A C 1
ATOM 720 O O . ASP A 1 94 ? 3.666 -3.372 -19.287 1.00 82.19 94 ASP A O 1
ATOM 724 N N . CYS A 1 95 ? 1.683 -4.340 -18.851 1.00 84.38 95 CYS A N 1
ATOM 725 C CA . CYS A 1 95 ? 2.188 -5.197 -17.784 1.00 84.38 95 CYS A CA 1
ATOM 726 C C . CYS A 1 95 ? 3.231 -6.216 -18.263 1.00 84.38 95 CYS A C 1
ATOM 728 O O . CYS A 1 95 ? 3.971 -6.769 -17.447 1.00 84.38 95 CYS A O 1
ATOM 730 N N . LYS A 1 96 ? 3.319 -6.449 -19.579 1.00 92.56 96 LYS A N 1
ATOM 731 C CA . LYS A 1 96 ? 4.280 -7.357 -20.215 1.00 92.56 96 LYS A CA 1
ATOM 732 C C . LYS A 1 96 ? 5.479 -6.622 -20.802 1.00 92.56 96 LYS A C 1
ATOM 734 O O . LYS A 1 96 ? 6.346 -7.273 -21.386 1.00 92.56 96 LYS A O 1
ATOM 739 N N . TYR A 1 97 ? 5.562 -5.299 -20.639 1.00 94.56 97 TYR A N 1
ATOM 740 C CA . TYR A 1 97 ? 6.661 -4.520 -21.186 1.00 94.56 97 TYR A CA 1
ATOM 741 C C . TYR A 1 97 ? 7.985 -4.933 -20.532 1.00 94.56 97 TYR A C 1
ATOM 743 O O . TYR A 1 97 ? 8.261 -4.617 -19.370 1.00 94.56 97 TYR A O 1
ATOM 751 N N . VAL A 1 98 ? 8.798 -5.677 -21.288 1.00 97.12 98 VAL A N 1
ATOM 752 C CA . VAL A 1 98 ? 9.983 -6.390 -20.782 1.00 97.12 98 VAL A CA 1
ATOM 753 C C . VAL A 1 98 ? 10.968 -5.439 -20.109 1.00 97.12 98 VAL A C 1
ATOM 755 O O . VAL A 1 98 ? 11.457 -5.729 -19.022 1.00 97.12 98 VAL A O 1
ATOM 758 N N . ALA A 1 99 ? 11.235 -4.286 -20.725 1.00 96.31 99 ALA A N 1
ATOM 759 C CA . ALA A 1 99 ? 12.240 -3.358 -20.224 1.00 96.31 99 ALA A CA 1
ATOM 760 C C . ALA A 1 99 ? 11.845 -2.733 -18.875 1.00 96.31 99 ALA A C 1
ATOM 762 O O . ALA A 1 99 ? 12.683 -2.680 -17.983 1.00 96.31 99 ALA A O 1
ATOM 763 N N . ALA A 1 100 ? 10.590 -2.303 -18.694 1.00 93.19 100 ALA A N 1
ATOM 764 C CA . ALA A 1 100 ? 10.140 -1.729 -17.420 1.00 93.19 100 ALA A CA 1
ATOM 765 C C . ALA A 1 100 ? 10.211 -2.755 -16.286 1.00 93.19 100 ALA A C 1
ATOM 767 O O . ALA A 1 100 ? 10.764 -2.458 -15.230 1.00 93.19 100 ALA A O 1
ATOM 768 N N . ASN A 1 101 ? 9.715 -3.973 -16.540 1.00 95.50 101 ASN A N 1
ATOM 769 C CA . ASN A 1 101 ? 9.794 -5.080 -15.588 1.00 95.50 101 ASN A CA 1
ATOM 770 C C . ASN A 1 101 ? 11.256 -5.388 -15.222 1.00 95.50 101 ASN A C 1
ATOM 772 O O . ASN A 1 101 ? 11.587 -5.499 -14.047 1.00 95.50 101 ASN A O 1
ATOM 776 N N . TYR A 1 102 ? 12.153 -5.444 -16.212 1.00 97.62 102 TYR A N 1
ATOM 777 C CA . TYR A 1 102 ? 13.574 -5.685 -15.971 1.00 97.62 102 TYR A CA 1
ATOM 778 C C . TYR A 1 102 ? 14.236 -4.572 -15.147 1.00 97.62 102 TYR A C 1
ATOM 780 O O . TYR A 1 102 ? 14.918 -4.864 -14.169 1.00 97.62 102 TYR A O 1
ATOM 788 N N . TYR A 1 103 ? 14.070 -3.300 -15.524 1.00 96.12 103 TYR A N 1
ATOM 789 C CA . TYR A 1 103 ? 14.750 -2.200 -14.831 1.00 96.12 103 TYR A CA 1
ATOM 790 C C . TYR A 1 103 ? 14.199 -1.965 -13.428 1.00 96.12 103 TYR A C 1
ATOM 792 O O . TYR A 1 103 ? 14.994 -1.749 -12.516 1.00 96.12 103 TYR A O 1
ATOM 800 N N . LEU A 1 104 ? 12.880 -2.066 -13.235 1.00 88.31 104 LEU A N 1
ATOM 801 C CA . LEU A 1 104 ? 12.301 -2.006 -11.898 1.00 88.31 104 LEU A CA 1
ATOM 802 C C . LEU A 1 104 ? 12.774 -3.195 -11.065 1.00 88.31 104 LEU A C 1
ATOM 804 O O . LEU A 1 104 ? 13.347 -2.981 -10.006 1.00 88.31 104 LEU A O 1
ATOM 808 N N . GLY A 1 105 ? 12.664 -4.423 -11.583 1.00 91.69 105 GLY A N 1
ATOM 809 C CA . GLY A 1 105 ? 13.157 -5.617 -10.896 1.00 91.69 105 GLY A CA 1
ATOM 810 C C . GLY A 1 105 ? 14.638 -5.514 -10.527 1.00 91.69 105 GLY A C 1
ATOM 811 O O . GLY A 1 105 ? 15.028 -5.913 -9.437 1.00 91.69 105 GLY A O 1
ATOM 812 N N . LYS A 1 106 ? 15.471 -4.920 -11.394 1.00 93.31 106 LYS A N 1
ATOM 813 C CA . LYS A 1 106 ? 16.899 -4.699 -11.125 1.00 93.31 106 LYS A CA 1
ATOM 814 C C . LYS A 1 106 ? 17.096 -3.733 -9.957 1.00 93.31 106 LYS A C 1
ATOM 816 O O . LYS A 1 106 ? 17.926 -3.999 -9.094 1.00 93.31 106 LYS A O 1
ATOM 821 N N . ILE A 1 107 ? 16.346 -2.631 -9.927 1.00 86.25 107 ILE A N 1
ATOM 822 C CA . ILE A 1 107 ? 16.378 -1.682 -8.809 1.00 86.25 107 ILE A CA 1
ATOM 823 C C . ILE A 1 107 ? 15.925 -2.387 -7.534 1.00 86.25 107 ILE A C 1
ATOM 825 O O . ILE A 1 107 ? 16.657 -2.353 -6.555 1.00 86.25 107 ILE A O 1
ATOM 829 N N . LEU A 1 108 ? 14.784 -3.075 -7.549 1.00 80.88 108 LEU A N 1
ATOM 830 C CA . LEU A 1 108 ? 14.267 -3.798 -6.385 1.00 80.88 108 LEU A CA 1
ATOM 831 C C . LEU A 1 108 ? 15.278 -4.818 -5.849 1.00 80.88 108 LEU A C 1
ATOM 833 O O . LEU A 1 108 ? 15.550 -4.843 -4.652 1.00 80.88 108 LEU A O 1
ATOM 837 N N . MET A 1 109 ? 15.899 -5.595 -6.741 1.00 85.38 109 MET A N 1
ATOM 838 C CA . MET A 1 109 ? 16.927 -6.576 -6.395 1.00 85.38 109 MET A CA 1
ATOM 839 C C . MET A 1 109 ? 18.138 -5.911 -5.740 1.00 85.38 109 MET A C 1
ATOM 841 O O . MET A 1 109 ? 18.570 -6.336 -4.671 1.00 85.38 109 MET A O 1
ATOM 845 N N . ASN A 1 110 ? 18.664 -4.847 -6.357 1.00 83.31 110 ASN A N 1
ATOM 846 C CA . ASN A 1 110 ? 19.797 -4.091 -5.819 1.00 83.31 110 ASN A CA 1
ATOM 847 C C . ASN A 1 110 ? 19.484 -3.471 -4.454 1.00 83.31 110 ASN A C 1
ATOM 849 O O . ASN A 1 110 ? 20.403 -3.228 -3.679 1.00 83.31 110 ASN A O 1
ATOM 853 N N . ASN A 1 111 ? 18.202 -3.231 -4.177 1.00 72.44 111 ASN A N 1
ATOM 854 C CA . ASN A 1 111 ? 17.729 -2.635 -2.941 1.00 72.44 111 ASN A CA 1
ATOM 855 C C . ASN A 1 111 ? 17.174 -3.667 -1.933 1.00 72.44 111 ASN A C 1
ATOM 857 O O . ASN A 1 111 ? 16.635 -3.295 -0.900 1.00 72.44 111 ASN A O 1
ATOM 861 N N . GLY A 1 112 ? 17.327 -4.971 -2.185 1.00 73.75 112 GLY A N 1
ATOM 862 C CA . GLY A 1 112 ? 16.965 -6.024 -1.228 1.00 73.75 112 GLY A CA 1
ATOM 863 C C . GLY A 1 112 ? 15.486 -6.429 -1.205 1.00 73.75 112 GLY A C 1
ATOM 864 O O . GLY A 1 112 ? 15.121 -7.297 -0.417 1.00 73.75 112 GLY A O 1
ATOM 865 N N . ASN A 1 113 ? 14.639 -5.887 -2.086 1.00 74.25 113 ASN A N 1
ATOM 866 C CA . ASN A 1 113 ? 13.243 -6.313 -2.251 1.00 74.25 113 ASN A CA 1
ATOM 867 C C . ASN A 1 113 ? 13.139 -7.542 -3.151 1.00 74.25 113 ASN A C 1
ATOM 869 O O . ASN A 1 113 ? 12.723 -7.466 -4.309 1.00 74.25 113 ASN A O 1
ATOM 873 N N . ILE A 1 114 ? 13.559 -8.685 -2.618 1.00 81.94 114 ILE A N 1
ATOM 874 C CA . ILE A 1 114 ? 13.818 -9.881 -3.421 1.00 81.94 114 ILE A CA 1
ATOM 875 C C . ILE A 1 114 ? 12.528 -10.535 -3.940 1.00 81.94 114 ILE A C 1
ATOM 877 O O . ILE A 1 114 ? 12.520 -10.998 -5.081 1.00 81.94 114 ILE A O 1
ATOM 881 N N . ALA A 1 115 ? 11.425 -10.565 -3.180 1.00 80.31 115 ALA A N 1
ATOM 882 C CA . ALA A 1 115 ? 10.179 -11.170 -3.666 1.00 80.31 115 ALA A CA 1
ATOM 883 C C . ALA A 1 115 ? 9.571 -10.400 -4.848 1.00 80.31 115 ALA A C 1
ATOM 885 O O . ALA A 1 115 ? 9.279 -10.993 -5.886 1.00 80.31 115 ALA A O 1
ATOM 886 N N . GLU A 1 116 ? 9.428 -9.080 -4.726 1.00 76.38 116 GLU A N 1
ATOM 887 C CA . GLU A 1 116 ? 8.860 -8.252 -5.796 1.00 76.38 116 GLU A CA 1
ATOM 888 C C . GLU A 1 116 ? 9.806 -8.182 -7.009 1.00 76.38 116 GLU A C 1
ATOM 890 O O . GLU A 1 116 ? 9.366 -8.279 -8.159 1.00 76.38 116 GLU A O 1
ATOM 895 N N . ALA A 1 117 ? 11.123 -8.117 -6.772 1.00 86.56 117 ALA A N 1
ATOM 896 C CA . ALA A 1 117 ? 12.121 -8.213 -7.832 1.00 86.56 117 ALA A CA 1
ATOM 897 C C . ALA A 1 117 ? 12.014 -9.528 -8.616 1.00 86.56 117 ALA A C 1
ATOM 899 O O . ALA A 1 117 ? 12.088 -9.504 -9.848 1.00 86.56 117 ALA A O 1
ATOM 900 N N . ASN A 1 118 ? 11.811 -10.657 -7.926 1.00 88.88 118 ASN A N 1
ATOM 901 C CA . ASN A 1 118 ? 11.608 -11.961 -8.557 1.00 88.88 118 ASN A CA 1
ATOM 902 C C . ASN A 1 118 ? 10.398 -11.943 -9.489 1.00 88.88 118 ASN A C 1
ATOM 904 O O . ASN A 1 118 ? 10.541 -12.295 -10.657 1.00 88.88 118 ASN A O 1
ATOM 908 N N . GLU A 1 119 ? 9.234 -11.474 -9.031 1.00 87.25 119 GLU A N 1
ATOM 909 C CA . GLU A 1 119 ? 8.036 -11.424 -9.879 1.00 87.25 119 GLU A CA 1
ATOM 910 C C . GLU A 1 119 ? 8.249 -10.591 -11.150 1.00 87.25 119 GLU A C 1
ATOM 912 O O . GLU A 1 119 ? 7.853 -10.989 -12.251 1.00 87.25 119 GLU A O 1
ATOM 917 N N . LEU A 1 120 ? 8.890 -9.430 -11.016 1.00 87.56 120 LEU A N 1
ATOM 918 C CA . LEU A 1 120 ? 9.175 -8.554 -12.149 1.00 87.56 120 LEU A CA 1
ATOM 919 C C . LEU A 1 120 ? 10.196 -9.179 -13.105 1.00 87.56 120 LEU A C 1
ATOM 921 O O . LEU A 1 120 ? 10.010 -9.131 -14.323 1.00 87.56 120 LEU A O 1
ATOM 925 N N . MET A 1 121 ? 11.242 -9.818 -12.582 1.00 95.75 121 MET A N 1
ATOM 926 C CA . MET A 1 121 ? 12.221 -10.520 -13.411 1.00 95.75 121 MET A CA 1
ATOM 927 C C . MET A 1 121 ? 11.621 -11.745 -14.105 1.00 95.75 121 MET A C 1
ATOM 929 O O . MET A 1 121 ? 11.938 -11.987 -15.270 1.00 95.75 121 MET A O 1
ATOM 933 N N . GLU A 1 122 ? 10.705 -12.475 -13.464 1.00 95.00 122 GLU A N 1
ATOM 934 C CA . GLU A 1 122 ? 9.952 -13.559 -14.099 1.00 95.00 122 GLU A CA 1
ATOM 935 C C . GLU A 1 122 ? 9.082 -13.033 -15.240 1.00 95.00 122 GLU A C 1
ATOM 937 O O . GLU A 1 122 ? 9.072 -13.609 -16.330 1.00 95.00 122 GLU A O 1
ATOM 942 N N . ARG A 1 123 ? 8.377 -11.913 -15.037 1.00 94.00 123 ARG A N 1
ATOM 943 C CA . ARG A 1 123 ? 7.600 -11.266 -16.106 1.00 94.00 123 ARG A CA 1
ATOM 944 C C . ARG A 1 123 ? 8.503 -10.819 -17.251 1.00 94.00 123 ARG A C 1
ATOM 946 O O . ARG A 1 123 ? 8.150 -11.061 -18.407 1.00 94.00 123 ARG A O 1
ATOM 953 N N . ALA A 1 124 ? 9.657 -10.221 -16.957 1.00 96.62 124 ALA A N 1
ATOM 954 C CA . ALA A 1 124 ? 10.631 -9.835 -17.973 1.00 96.62 124 ALA A CA 1
ATOM 955 C C . ALA A 1 124 ? 11.136 -11.059 -18.755 1.00 96.62 124 ALA A C 1
ATOM 957 O O . ALA A 1 124 ? 11.113 -11.047 -19.985 1.00 96.62 124 ALA A O 1
ATOM 958 N N . LEU A 1 125 ? 11.511 -12.140 -18.063 1.00 96.50 125 LEU A N 1
ATOM 959 C CA . LEU A 1 125 ? 12.006 -13.367 -18.683 1.00 96.50 125 LEU A CA 1
ATOM 960 C C . LEU A 1 125 ? 10.934 -14.033 -19.555 1.00 96.50 125 LEU A C 1
ATOM 962 O O . LEU A 1 125 ? 11.186 -14.299 -20.729 1.00 96.50 125 LEU A O 1
ATOM 966 N N . ASN A 1 126 ? 9.729 -14.237 -19.019 1.00 96.19 126 ASN A N 1
ATOM 967 C CA . ASN A 1 126 ? 8.626 -14.929 -19.695 1.00 96.19 126 ASN A CA 1
ATOM 968 C C . ASN A 1 126 ? 8.119 -14.199 -20.947 1.00 96.19 126 ASN A C 1
ATOM 970 O O . ASN A 1 126 ? 7.561 -14.835 -21.840 1.00 96.19 126 ASN A O 1
ATOM 974 N N . ASN A 1 127 ? 8.296 -12.877 -21.013 1.00 95.25 127 ASN A N 1
ATOM 975 C CA . ASN A 1 127 ? 7.913 -12.066 -22.172 1.00 95.25 127 ASN A CA 1
ATOM 976 C C . ASN A 1 127 ? 9.106 -11.703 -23.074 1.00 95.25 127 ASN A C 1
ATOM 978 O O . ASN A 1 127 ? 8.927 -11.009 -24.073 1.00 95.25 127 ASN A O 1
ATOM 982 N N . SER A 1 128 ? 10.308 -12.192 -22.760 1.00 93.44 128 SER A N 1
ATOM 983 C CA . SER A 1 128 ? 11.504 -12.043 -23.592 1.00 93.44 128 SER A CA 1
ATOM 984 C C . SER A 1 128 ? 11.761 -13.298 -24.437 1.00 93.44 128 SER A C 1
ATOM 986 O O . SER A 1 128 ? 11.285 -14.391 -24.136 1.00 93.44 128 SER A O 1
ATOM 988 N N . THR A 1 129 ? 12.525 -13.152 -25.520 1.00 92.62 129 THR A N 1
ATOM 989 C CA . THR A 1 129 ? 12.997 -14.288 -26.334 1.00 92.62 129 THR A CA 1
ATOM 990 C C . THR A 1 129 ? 14.484 -14.517 -26.089 1.00 92.62 129 THR A C 1
ATOM 992 O O . THR A 1 129 ? 15.176 -13.585 -25.708 1.00 92.62 129 THR A O 1
ATOM 995 N N . GLU A 1 130 ? 15.012 -15.720 -26.331 1.00 83.00 130 GLU A N 1
ATOM 996 C CA . GLU A 1 130 ? 16.410 -16.075 -25.999 1.00 83.00 130 GLU A CA 1
ATOM 997 C C . GLU A 1 130 ? 17.479 -15.166 -26.657 1.00 83.00 130 GLU A C 1
ATOM 999 O O . GLU A 1 130 ? 18.605 -15.081 -26.175 1.00 83.00 130 GLU A O 1
ATOM 1004 N N . GLY A 1 131 ? 17.127 -14.433 -27.722 1.00 86.00 131 GLY A N 1
ATOM 1005 C CA . GLY A 1 131 ? 17.983 -13.419 -28.356 1.00 86.00 131 GLY A CA 1
ATOM 1006 C C . GLY A 1 131 ? 17.760 -11.973 -27.886 1.00 86.00 131 GLY A C 1
ATOM 1007 O O . GLY A 1 131 ? 18.454 -11.072 -28.356 1.00 86.00 131 GLY A O 1
ATOM 1008 N N . ASP A 1 132 ? 16.792 -11.727 -27.003 1.00 89.69 132 ASP A N 1
ATOM 1009 C CA . ASP A 1 132 ? 16.515 -10.410 -26.434 1.00 89.69 132 ASP A CA 1
ATOM 1010 C C . ASP A 1 132 ? 17.622 -10.009 -25.447 1.00 89.69 132 ASP A C 1
ATOM 1012 O O . ASP A 1 132 ? 18.107 -10.823 -24.655 1.00 89.69 132 ASP A O 1
ATOM 1016 N N . ARG A 1 133 ? 17.998 -8.725 -25.456 1.00 93.38 133 ARG A N 1
ATOM 1017 C CA . ARG A 1 133 ? 19.011 -8.170 -24.549 1.00 93.38 133 ARG A CA 1
ATOM 1018 C C . ARG A 1 133 ? 18.675 -8.355 -23.064 1.00 93.38 133 ARG A C 1
ATOM 1020 O O . ARG A 1 133 ? 19.589 -8.292 -22.249 1.00 93.38 133 ARG A O 1
ATOM 1027 N N . PHE A 1 134 ? 17.405 -8.558 -22.713 1.00 94.75 134 PHE A N 1
ATOM 1028 C CA . PHE A 1 134 ? 16.937 -8.745 -21.342 1.00 94.75 134 PHE A CA 1
ATOM 1029 C C . PHE A 1 134 ? 16.851 -10.215 -20.913 1.00 94.75 134 PHE A C 1
ATOM 1031 O O . PHE A 1 134 ? 16.897 -10.470 -19.714 1.00 94.75 134 PHE A O 1
ATOM 1038 N N . TYR A 1 135 ? 16.798 -11.183 -21.839 1.00 95.19 135 TYR A N 1
ATOM 1039 C CA . TYR A 1 135 ? 16.593 -12.602 -21.502 1.00 95.19 135 TYR A CA 1
ATOM 1040 C C . TYR A 1 135 ? 17.706 -13.159 -20.607 1.00 95.19 135 TYR A C 1
ATOM 1042 O O . TYR A 1 135 ? 17.455 -13.655 -19.509 1.00 95.19 135 TYR A O 1
ATOM 1050 N N . GLY A 1 136 ? 18.959 -13.040 -21.057 1.00 95.94 136 GLY A N 1
ATOM 1051 C CA . GLY A 1 136 ? 20.124 -13.501 -20.297 1.00 95.94 136 GLY A CA 1
ATOM 1052 C C . GLY A 1 136 ? 20.264 -12.790 -18.944 1.00 95.94 136 GLY A C 1
ATOM 1053 O O . GLY A 1 136 ? 20.386 -13.468 -17.924 1.00 95.94 136 GLY A O 1
ATOM 1054 N N . PRO A 1 137 ? 20.216 -11.443 -18.905 1.00 95.56 137 PRO A N 1
ATOM 1055 C CA . PRO A 1 137 ? 20.276 -10.695 -17.653 1.00 95.56 137 PRO A CA 1
ATOM 1056 C C . PRO A 1 137 ? 19.138 -10.994 -16.668 1.00 95.56 137 PRO A C 1
ATOM 1058 O O . PRO A 1 137 ? 19.420 -11.132 -15.483 1.00 95.56 137 PRO A O 1
ATOM 1061 N N . ALA A 1 138 ? 17.887 -11.121 -17.125 1.00 95.56 138 ALA A N 1
ATOM 1062 C CA . ALA A 1 138 ? 16.751 -11.438 -16.254 1.00 95.56 138 ALA A CA 1
ATOM 1063 C C . ALA A 1 138 ? 16.871 -12.852 -15.674 1.00 95.56 138 ALA A C 1
ATOM 1065 O O . ALA A 1 138 ? 16.711 -13.043 -14.472 1.00 95.56 138 ALA A O 1
ATOM 1066 N N . LYS A 1 139 ? 17.241 -13.835 -16.508 1.00 96.31 139 LYS A N 1
ATOM 1067 C CA . LYS A 1 139 ? 17.501 -15.204 -16.048 1.00 96.31 139 LYS A CA 1
ATOM 1068 C C . LYS A 1 139 ? 18.603 -15.244 -14.990 1.00 96.31 139 LYS A C 1
ATOM 1070 O O . LYS A 1 139 ? 18.437 -15.887 -13.962 1.00 96.31 139 LYS A O 1
ATOM 1075 N N . LYS A 1 140 ? 19.705 -14.533 -15.232 1.00 95.25 140 LYS A N 1
ATOM 1076 C CA . LYS A 1 140 ? 20.813 -14.445 -14.281 1.00 95.25 140 LYS A CA 1
ATOM 1077 C C . LYS A 1 140 ? 20.376 -13.802 -12.957 1.00 95.25 140 LYS A C 1
ATOM 1079 O O . LYS A 1 140 ? 20.730 -14.316 -11.907 1.00 95.25 140 LYS A O 1
ATOM 1084 N N . ALA A 1 141 ? 19.596 -12.722 -13.006 1.00 93.62 141 ALA A N 1
ATOM 1085 C CA . ALA A 1 141 ? 19.072 -12.072 -11.805 1.00 93.62 141 ALA A CA 1
ATOM 1086 C C . ALA A 1 141 ? 18.179 -13.020 -10.981 1.00 93.62 141 ALA A C 1
ATOM 1088 O O . ALA A 1 141 ? 18.329 -13.090 -9.768 1.00 93.62 141 ALA A O 1
ATOM 1089 N N . LEU A 1 142 ? 17.305 -13.799 -11.631 1.00 94.94 142 LEU A N 1
ATOM 1090 C CA . LEU A 1 142 ? 16.486 -14.824 -10.962 1.00 94.94 142 LEU A CA 1
ATOM 1091 C C . LEU A 1 142 ? 17.337 -15.916 -10.306 1.00 94.94 142 LEU A C 1
ATOM 1093 O O . LEU A 1 142 ? 17.034 -16.365 -9.206 1.00 94.94 142 LEU A O 1
ATOM 1097 N N . GLU A 1 143 ? 18.410 -16.346 -10.972 1.00 94.06 143 GLU A N 1
ATOM 1098 C CA . GLU A 1 143 ? 19.355 -17.307 -10.399 1.00 94.06 143 GLU A CA 1
ATOM 1099 C C . GLU A 1 143 ? 20.050 -16.729 -9.155 1.00 94.06 143 GLU A C 1
ATOM 1101 O O . GLU A 1 143 ? 20.088 -17.408 -8.132 1.00 94.06 143 GLU A O 1
ATOM 1106 N N . GLU A 1 144 ? 20.524 -15.478 -9.223 1.00 92.00 144 GLU A N 1
ATOM 1107 C CA . GLU A 1 144 ? 21.172 -14.762 -8.112 1.00 92.00 144 GLU A CA 1
ATOM 1108 C C . GLU A 1 144 ? 20.224 -14.540 -6.924 1.00 92.00 144 GLU A C 1
ATOM 1110 O O . GLU A 1 144 ? 20.630 -14.703 -5.775 1.00 92.00 144 GLU A O 1
ATOM 1115 N N . MET A 1 145 ? 18.953 -14.223 -7.181 1.00 90.50 145 MET A N 1
ATOM 1116 C CA . MET A 1 145 ? 17.960 -13.949 -6.139 1.00 90.50 145 MET A CA 1
ATOM 1117 C C . MET A 1 145 ? 17.577 -15.166 -5.291 1.00 90.50 145 MET A C 1
ATOM 1119 O O . MET A 1 145 ? 17.108 -14.972 -4.173 1.00 90.50 145 MET A O 1
ATOM 1123 N N . ASN A 1 146 ? 17.805 -16.401 -5.756 1.00 87.44 146 ASN A N 1
ATOM 1124 C CA . ASN A 1 146 ? 17.526 -17.608 -4.958 1.00 87.44 146 ASN A CA 1
ATOM 1125 C C . ASN A 1 146 ? 18.337 -17.667 -3.656 1.00 87.44 146 ASN A C 1
ATOM 1127 O O . ASN A 1 146 ? 17.889 -18.271 -2.682 1.00 87.44 146 ASN A O 1
ATOM 1131 N N . ASP A 1 147 ? 19.521 -17.054 -3.657 1.00 83.69 147 ASP A N 1
ATOM 1132 C CA . ASP A 1 147 ? 20.446 -17.055 -2.525 1.00 83.69 147 ASP A CA 1
ATOM 1133 C C . ASP A 1 147 ? 20.364 -15.756 -1.696 1.00 83.69 147 ASP A C 1
ATOM 1135 O O . ASP A 1 147 ? 21.074 -15.612 -0.696 1.00 83.69 147 ASP A O 1
ATOM 1139 N N . LEU A 1 148 ? 19.514 -14.801 -2.094 1.00 80.56 148 LEU A N 1
ATOM 1140 C CA . LEU A 1 148 ? 19.341 -13.523 -1.405 1.00 80.56 148 LEU A CA 1
ATOM 1141 C C . LEU A 1 148 ? 18.205 -13.594 -0.379 1.00 80.56 148 LEU A C 1
ATOM 1143 O O . LEU A 1 148 ? 17.179 -14.241 -0.580 1.00 80.56 148 LEU A O 1
ATOM 1147 N N . ILE A 1 149 ? 18.393 -12.897 0.740 1.00 74.44 149 ILE A N 1
ATOM 1148 C CA . ILE A 1 149 ? 17.371 -12.748 1.775 1.00 74.44 149 ILE A CA 1
ATOM 1149 C C . ILE A 1 149 ? 16.554 -11.504 1.442 1.00 74.44 149 ILE A C 1
ATOM 1151 O O . ILE A 1 149 ? 17.114 -10.421 1.292 1.00 74.44 149 ILE A O 1
ATOM 1155 N N . ASP A 1 150 ? 15.239 -11.672 1.338 1.00 70.75 150 ASP A N 1
ATOM 1156 C CA . ASP A 1 150 ? 14.312 -10.555 1.181 1.00 70.75 150 ASP A CA 1
ATOM 1157 C C . ASP A 1 150 ? 14.334 -9.656 2.422 1.00 70.75 150 ASP A C 1
ATOM 1159 O O . ASP A 1 150 ? 14.188 -10.153 3.545 1.00 70.75 150 ASP A O 1
ATOM 1163 N N . SER A 1 151 ? 14.487 -8.345 2.220 1.00 58.94 151 SER A N 1
ATOM 1164 C CA . SER A 1 151 ? 14.373 -7.349 3.287 1.00 58.94 151 SER A CA 1
ATOM 1165 C C . SER A 1 151 ? 12.970 -7.316 3.895 1.00 58.94 151 SER A C 1
ATOM 1167 O O . SER A 1 151 ? 12.830 -6.919 5.045 1.00 58.94 151 SER A O 1
ATOM 1169 N N . LYS A 1 152 ? 11.940 -7.784 3.164 1.00 55.31 152 LYS A N 1
ATOM 1170 C CA . LYS A 1 152 ? 10.507 -7.756 3.531 1.00 55.31 152 LYS A CA 1
ATOM 1171 C C . LYS A 1 152 ? 9.914 -6.354 3.718 1.00 55.31 152 LYS A C 1
ATOM 1173 O O . LYS A 1 152 ? 8.718 -6.242 3.992 1.00 55.31 152 LYS A O 1
ATOM 1178 N N . ASP A 1 153 ? 10.709 -5.306 3.539 1.00 49.97 153 ASP A N 1
ATOM 1179 C CA . ASP A 1 153 ? 10.282 -3.922 3.696 1.00 49.97 153 ASP A CA 1
ATOM 1180 C C . ASP A 1 153 ? 9.843 -3.343 2.347 1.00 49.97 153 ASP A C 1
ATOM 1182 O O . ASP A 1 153 ? 10.647 -3.310 1.419 1.00 49.97 153 ASP A O 1
ATOM 1186 N N . PRO A 1 154 ? 8.600 -2.859 2.186 1.00 50.72 154 PRO A N 1
ATOM 1187 C CA . PRO A 1 154 ? 8.169 -2.233 0.940 1.00 50.72 154 PRO A CA 1
ATOM 1188 C C . PRO A 1 154 ? 8.866 -0.873 0.775 1.00 50.72 154 PRO A C 1
ATOM 1190 O O . PRO A 1 154 ? 8.463 0.121 1.380 1.00 50.72 154 PRO A O 1
ATOM 1193 N N . ILE A 1 155 ? 9.914 -0.817 -0.053 1.00 48.12 155 ILE A N 1
ATOM 1194 C CA . ILE A 1 155 ? 10.752 0.382 -0.240 1.00 48.12 155 ILE A CA 1
ATOM 1195 C C . ILE A 1 155 ? 9.961 1.533 -0.888 1.00 48.12 155 ILE A C 1
ATOM 1197 O O . ILE A 1 155 ? 10.221 2.698 -0.604 1.00 48.12 155 ILE A O 1
ATOM 1201 N N . PHE A 1 156 ? 8.926 1.240 -1.685 1.00 49.06 156 PHE A N 1
ATOM 1202 C CA . PHE A 1 156 ? 8.263 2.248 -2.530 1.00 49.06 156 PHE A CA 1
ATOM 1203 C C . PHE A 1 156 ? 6.991 2.877 -1.965 1.00 49.06 156 PHE A C 1
ATOM 1205 O O . PHE A 1 156 ? 6.546 3.897 -2.485 1.00 49.06 156 PHE A O 1
ATOM 1212 N N . ALA A 1 157 ? 6.431 2.339 -0.881 1.00 41.16 157 ALA A N 1
ATOM 1213 C CA . ALA A 1 157 ? 5.271 2.948 -0.229 1.00 41.16 157 ALA A CA 1
ATOM 1214 C C . ALA A 1 157 ? 5.659 4.163 0.639 1.00 41.16 157 ALA A C 1
ATOM 1216 O O . ALA A 1 157 ? 4.846 5.045 0.895 1.00 41.16 157 ALA A O 1
ATOM 1217 N N . THR A 1 158 ? 6.918 4.247 1.070 1.00 37.25 158 THR A N 1
ATOM 1218 C CA . THR A 1 158 ? 7.331 5.179 2.132 1.00 37.25 158 THR A CA 1
ATOM 1219 C C . THR A 1 158 ? 7.953 6.469 1.594 1.00 37.25 158 THR A C 1
ATOM 1221 O O . THR A 1 158 ? 7.749 7.525 2.184 1.00 37.25 158 THR A O 1
ATOM 1224 N N . ASP A 1 159 ? 8.601 6.440 0.423 1.00 41.06 159 ASP A N 1
ATOM 1225 C CA . ASP A 1 159 ? 8.974 7.676 -0.294 1.00 41.06 159 ASP A CA 1
ATOM 1226 C C . ASP A 1 159 ? 7.744 8.392 -0.896 1.00 41.06 159 ASP A C 1
ATOM 1228 O O . ASP A 1 159 ? 7.782 9.588 -1.199 1.00 41.06 159 ASP A O 1
ATOM 1232 N N . TYR A 1 160 ? 6.616 7.683 -0.994 1.00 39.41 160 TYR A N 1
ATOM 1233 C CA . TYR A 1 160 ? 5.317 8.226 -1.387 1.00 39.41 160 TYR A CA 1
ATOM 1234 C C . TYR A 1 160 ? 4.662 9.061 -0.264 1.00 39.41 160 TYR A C 1
ATOM 1236 O O . TYR A 1 160 ? 4.075 10.101 -0.559 1.00 39.41 160 TYR A O 1
ATOM 1244 N N . LEU A 1 161 ? 4.880 8.720 1.020 1.00 38.47 161 LEU A N 1
ATOM 1245 C CA . LEU A 1 161 ? 4.321 9.441 2.184 1.00 38.47 161 LEU A CA 1
ATOM 1246 C C . LEU A 1 161 ? 4.774 10.905 2.326 1.00 38.47 161 LEU A C 1
ATOM 1248 O O . LEU A 1 161 ? 4.198 11.664 3.101 1.00 38.47 161 LEU A O 1
ATOM 1252 N N . ILE A 1 162 ? 5.847 11.308 1.646 1.00 40.41 162 ILE A N 1
ATOM 1253 C CA . ILE A 1 162 ? 6.431 12.647 1.824 1.00 40.41 162 ILE A CA 1
ATOM 1254 C C . ILE A 1 162 ? 6.536 13.389 0.481 1.00 40.41 162 ILE A C 1
ATOM 1256 O O . ILE A 1 162 ? 6.597 14.617 0.460 1.00 40.41 162 ILE A O 1
ATOM 1260 N N . GLY A 1 163 ? 6.519 12.678 -0.655 1.00 35.06 163 GLY A N 1
ATOM 1261 C CA . GLY A 1 163 ? 6.899 13.250 -1.949 1.00 35.06 163 GLY A CA 1
ATOM 1262 C C . GLY A 1 163 ? 5.794 13.487 -2.984 1.00 35.06 163 GLY A C 1
ATOM 1263 O O . GLY A 1 163 ? 6.000 14.314 -3.871 1.00 35.06 163 GLY A O 1
ATOM 1264 N N . GLN A 1 164 ? 4.656 12.784 -2.955 1.00 34.53 164 GLN A N 1
ATOM 1265 C CA . GLN A 1 164 ? 3.720 12.799 -4.090 1.00 34.53 164 GLN A CA 1
ATOM 1266 C C . GLN A 1 164 ? 2.267 12.709 -3.629 1.00 34.53 164 GLN A C 1
ATOM 1268 O O . GLN A 1 164 ? 1.693 11.638 -3.503 1.00 34.53 164 GLN A O 1
ATOM 1273 N N . SER A 1 165 ? 1.615 13.861 -3.529 1.00 30.98 165 SER A N 1
ATOM 1274 C CA . SER A 1 165 ? 0.157 14.002 -3.457 1.00 30.98 165 SER A CA 1
ATOM 1275 C C . SER A 1 165 ? -0.592 13.465 -4.695 1.00 30.98 165 SER A C 1
ATOM 1277 O O . SER A 1 165 ? -1.721 13.881 -4.930 1.00 30.98 165 SER A O 1
ATOM 1279 N N . MET A 1 166 ? 0.003 12.621 -5.546 1.00 33.06 166 MET A N 1
ATOM 1280 C CA . MET A 1 166 ? -0.626 12.108 -6.764 1.00 33.06 166 MET A CA 1
ATOM 1281 C C . MET A 1 166 ? 0.020 10.799 -7.230 1.00 33.06 166 MET A C 1
ATOM 1283 O O . MET A 1 166 ? 1.053 10.829 -7.888 1.00 33.06 166 MET A O 1
ATOM 1287 N N . SER A 1 167 ? -0.626 9.661 -6.984 1.00 29.58 167 SER A N 1
ATOM 1288 C CA . SER A 1 167 ? -0.854 8.581 -7.959 1.00 29.58 167 SER A CA 1
ATOM 1289 C C . SER A 1 167 ? -1.330 7.312 -7.248 1.00 29.58 167 SER A C 1
ATOM 1291 O O . SER A 1 167 ? -0.539 6.447 -6.883 1.00 29.58 167 SER A O 1
ATOM 1293 N N . HIS A 1 168 ? -2.651 7.173 -7.161 1.00 32.06 168 HIS A N 1
ATOM 1294 C CA . HIS A 1 168 ? -3.361 5.930 -6.874 1.00 32.06 168 HIS A CA 1
ATOM 1295 C C . HIS A 1 168 ? -2.775 4.742 -7.654 1.00 32.06 168 HIS A C 1
ATOM 1297 O O . HIS A 1 168 ? -2.904 4.709 -8.877 1.00 32.06 168 HIS A O 1
ATOM 1303 N N . ALA A 1 169 ? -2.184 3.766 -6.960 1.00 30.08 169 ALA A N 1
ATOM 1304 C CA . ALA A 1 169 ? -2.369 2.330 -7.197 1.00 30.08 169 ALA A CA 1
ATOM 1305 C C . ALA A 1 169 ? -1.358 1.498 -6.394 1.00 30.08 169 ALA A C 1
ATOM 1307 O O . ALA A 1 169 ? -0.155 1.695 -6.511 1.00 30.08 169 ALA A O 1
ATOM 1308 N N . LEU A 1 170 ? -1.897 0.476 -5.722 1.00 35.19 170 LEU A N 1
ATOM 1309 C CA . LEU A 1 170 ? -1.227 -0.763 -5.312 1.00 35.19 170 LEU A CA 1
ATOM 1310 C C . LEU A 1 170 ? -0.194 -0.626 -4.194 1.00 35.19 170 LEU A C 1
ATOM 1312 O O . LEU A 1 170 ? 1.010 -0.645 -4.424 1.00 35.19 170 LEU A O 1
ATOM 1316 N N . ILE A 1 171 ? -0.689 -0.633 -2.957 1.00 40.00 171 ILE A N 1
ATOM 1317 C CA . ILE A 1 171 ? 0.114 -1.112 -1.838 1.00 40.00 171 ILE A CA 1
ATOM 1318 C C . ILE A 1 171 ? -0.615 -2.321 -1.239 1.00 40.00 171 ILE A C 1
ATOM 1320 O O . ILE A 1 171 ? -1.710 -2.197 -0.695 1.00 40.00 171 ILE A O 1
ATOM 1324 N N . ASP A 1 172 ? -0.009 -3.503 -1.374 1.00 34.50 172 ASP A N 1
ATOM 1325 C CA . ASP A 1 172 ? -0.496 -4.780 -0.825 1.00 34.50 172 ASP A CA 1
ATOM 1326 C C . ASP A 1 172 ? -0.195 -4.939 0.689 1.00 34.50 172 ASP A C 1
ATOM 1328 O O . ASP A 1 172 ? -0.363 -6.020 1.255 1.00 34.50 172 ASP A O 1
ATOM 1332 N N . SER A 1 173 ? 0.254 -3.874 1.367 1.00 39.09 173 SER A N 1
ATOM 1333 C CA . SER A 1 173 ? 0.559 -3.836 2.806 1.00 39.09 173 SER A CA 1
ATOM 1334 C C . SER A 1 173 ? 0.486 -2.402 3.348 1.00 39.09 173 SER A C 1
ATOM 1336 O O . SER A 1 173 ? 1.002 -1.504 2.696 1.00 39.09 173 SER A O 1
ATOM 1338 N N . PRO A 1 174 ? -0.047 -2.139 4.552 1.00 45.44 174 PRO A N 1
ATOM 1339 C CA . PRO A 1 174 ? 0.087 -0.815 5.158 1.00 45.44 174 PRO A CA 1
ATOM 1340 C C . PRO A 1 174 ? 1.569 -0.459 5.366 1.00 45.44 174 PRO A C 1
ATOM 1342 O O . PRO A 1 174 ? 2.428 -1.337 5.551 1.00 45.44 174 PRO A O 1
ATOM 1345 N N . ILE A 1 175 ? 1.873 0.838 5.348 1.00 48.31 175 ILE A N 1
ATOM 1346 C CA . ILE A 1 175 ? 3.214 1.361 5.639 1.00 48.31 175 ILE A CA 1
ATOM 1347 C C . ILE A 1 175 ? 3.558 1.069 7.102 1.00 48.31 175 ILE A C 1
ATOM 1349 O O . ILE A 1 175 ? 4.667 0.620 7.398 1.00 48.31 175 ILE A O 1
ATOM 1353 N N . GLY A 1 176 ? 2.557 1.158 7.977 1.00 53.84 176 GLY A N 1
ATOM 1354 C CA . GLY A 1 176 ? 2.568 0.592 9.318 1.00 53.84 176 GLY A CA 1
ATOM 1355 C C . GLY A 1 176 ? 1.305 0.937 10.102 1.00 53.84 176 GLY A C 1
ATOM 1356 O O . GLY A 1 176 ? 0.381 1.564 9.577 1.00 53.84 176 GLY A O 1
ATOM 1357 N N . THR A 1 177 ? 1.298 0.535 11.369 1.00 56.72 177 THR A N 1
ATOM 1358 C CA . THR A 1 177 ? 0.188 0.731 12.302 1.00 56.72 177 THR A CA 1
ATOM 1359 C C . THR A 1 177 ? 0.432 1.986 13.136 1.00 56.72 177 THR A C 1
ATOM 1361 O O . THR A 1 177 ? 1.499 2.165 13.727 1.00 56.72 177 THR A O 1
ATOM 1364 N N . PHE A 1 178 ? -0.579 2.847 13.224 1.00 59.12 178 PHE A N 1
ATOM 1365 C CA . PHE A 1 178 ? -0.501 4.113 13.944 1.00 59.12 178 PHE A CA 1
ATOM 1366 C C . PHE A 1 178 ? -1.577 4.165 15.031 1.00 59.12 178 PHE A C 1
ATOM 1368 O O . PHE A 1 178 ? -2.691 3.665 14.865 1.00 59.12 178 PHE A O 1
ATOM 1375 N N . LYS A 1 179 ? -1.239 4.759 16.172 1.00 57.69 179 LYS A N 1
ATOM 1376 C CA . LYS A 1 179 ? -2.108 4.912 17.338 1.00 57.69 179 LYS A CA 1
ATOM 1377 C C . LYS A 1 179 ? -2.150 6.374 17.763 1.00 57.69 179 LYS A C 1
ATOM 1379 O O . LYS A 1 179 ? -1.169 7.107 17.631 1.00 57.69 179 LYS A O 1
ATOM 1384 N N . LYS A 1 180 ? -3.287 6.803 18.297 1.00 58.84 180 LYS A N 1
ATOM 1385 C CA . LYS A 1 180 ? -3.387 8.076 19.007 1.00 58.84 180 LYS A CA 1
ATOM 1386 C C . LYS A 1 180 ? -2.541 7.975 20.281 1.00 58.84 180 LYS A C 1
ATOM 1388 O O . LYS A 1 180 ? -2.669 7.022 21.044 1.00 58.84 180 LYS A O 1
ATOM 1393 N N . MET A 1 181 ? -1.679 8.957 20.538 1.00 48.03 181 MET A N 1
ATOM 1394 C CA . MET A 1 181 ? -1.014 9.040 21.840 1.00 48.03 181 MET A CA 1
ATOM 1395 C C . MET A 1 181 ? -2.042 9.381 22.924 1.00 48.03 181 MET A C 1
ATOM 1397 O O . MET A 1 181 ? -2.852 10.298 22.758 1.00 48.03 181 MET A O 1
ATOM 1401 N N . SER A 1 182 ? -1.955 8.700 24.070 1.00 43.50 182 SER A N 1
ATOM 1402 C CA . SER A 1 182 ? -2.620 9.121 25.304 1.00 43.50 182 SER A CA 1
ATOM 1403 C C . SER A 1 182 ? -2.017 10.450 25.768 1.00 43.50 182 SER A C 1
ATOM 1405 O O . SER A 1 182 ? -1.111 10.479 26.597 1.00 43.50 182 SER A O 1
ATOM 1407 N N . PHE A 1 183 ? -2.482 11.570 25.218 1.00 38.38 183 PHE A N 1
ATOM 1408 C CA . PHE A 1 183 ? -2.240 12.862 25.840 1.00 38.38 183 PHE A CA 1
ATOM 1409 C C . PHE A 1 183 ? -3.081 12.937 27.111 1.00 38.38 183 PHE A C 1
ATOM 1411 O O . PHE A 1 183 ? -4.308 12.815 27.076 1.00 38.38 183 PHE A O 1
ATOM 1418 N N . ASP A 1 184 ? -2.401 13.120 28.242 1.00 36.47 184 ASP A N 1
ATOM 1419 C CA . ASP A 1 184 ? -3.043 13.393 29.519 1.00 36.47 184 ASP A CA 1
ATOM 1420 C C . ASP A 1 184 ? -3.971 14.606 29.365 1.00 36.47 184 ASP A C 1
ATOM 1422 O O . ASP A 1 184 ? -3.509 15.736 29.198 1.00 36.47 184 ASP A O 1
ATOM 1426 N N . LYS A 1 185 ? -5.275 14.335 29.507 1.00 38.19 185 LYS A N 1
ATOM 1427 C CA . LYS A 1 185 ? -6.436 15.247 29.500 1.00 38.19 185 LYS A CA 1
ATOM 1428 C C . LYS A 1 185 ? -7.111 15.448 28.144 1.00 38.19 185 LYS A C 1
ATOM 1430 O O . LYS A 1 185 ? -6.891 16.415 27.427 1.00 38.19 185 LYS A O 1
ATOM 1435 N N . ILE A 1 186 ? -8.074 14.562 27.911 1.00 41.09 186 ILE A N 1
ATOM 1436 C CA . ILE A 1 186 ? -9.221 14.773 27.032 1.00 41.09 186 ILE A CA 1
ATOM 1437 C C . ILE A 1 186 ? -10.083 15.892 27.644 1.00 41.09 186 ILE A C 1
ATOM 1439 O O . ILE A 1 186 ? -10.795 15.662 28.621 1.00 41.09 186 ILE A O 1
ATOM 1443 N N . GLU A 1 187 ? -10.041 17.096 27.075 1.00 38.97 187 GLU A N 1
ATOM 1444 C CA . GLU A 1 187 ? -11.131 18.068 27.214 1.00 38.97 187 GLU A CA 1
ATOM 1445 C C . GLU A 1 187 ? -11.954 18.106 25.915 1.00 38.97 187 GLU A C 1
ATOM 1447 O O . GLU A 1 187 ? -11.712 18.899 25.022 1.00 38.97 187 GLU A O 1
ATOM 1452 N N . ASN A 1 188 ? -12.971 17.238 25.892 1.00 44.75 188 ASN A N 1
ATOM 1453 C CA . ASN A 1 188 ? -14.290 17.376 25.261 1.00 44.75 188 ASN A CA 1
ATOM 1454 C C . ASN A 1 188 ? -14.474 17.531 23.733 1.00 44.75 188 ASN A C 1
ATOM 1456 O O . ASN A 1 188 ? -14.200 18.563 23.136 1.00 44.75 188 ASN A O 1
ATOM 1460 N N . LYS A 1 189 ? -15.241 16.547 23.225 1.00 51.09 189 LYS A N 1
ATOM 1461 C CA . LYS A 1 189 ? -15.980 16.434 21.952 1.00 51.09 189 LYS A CA 1
ATOM 1462 C C . LYS A 1 189 ? -15.132 16.481 20.686 1.00 51.09 189 LYS A C 1
ATOM 1464 O O . LYS A 1 189 ? -14.880 17.546 20.147 1.00 51.09 189 LYS A O 1
ATOM 1469 N N . TYR A 1 190 ? -14.864 15.269 20.183 1.00 49.16 190 TYR A N 1
ATOM 1470 C CA . TYR A 1 190 ? -14.461 14.965 18.810 1.00 49.16 190 TYR A CA 1
ATOM 1471 C C . TYR A 1 190 ? -13.574 16.057 18.211 1.00 49.16 190 TYR A C 1
ATOM 1473 O O . TYR A 1 190 ? -14.039 16.805 17.349 1.00 49.16 190 TYR A O 1
ATOM 1481 N N . ASP A 1 191 ? -12.327 16.168 18.686 1.00 60.00 191 ASP A N 1
ATOM 1482 C CA . ASP A 1 191 ? -11.341 17.009 18.007 1.00 60.00 191 ASP A CA 1
ATOM 1483 C C . ASP A 1 191 ? -11.415 16.666 16.525 1.00 60.00 191 ASP A C 1
ATOM 1485 O O . ASP A 1 191 ? -11.294 15.492 16.165 1.00 60.00 191 ASP A O 1
ATOM 1489 N N . ALA A 1 192 ? -11.714 17.672 15.696 1.00 60.22 192 ALA A N 1
ATOM 1490 C CA . ALA A 1 192 ? -11.968 17.486 14.269 1.00 60.22 192 ALA A CA 1
ATOM 1491 C C . ALA A 1 192 ? -10.790 16.795 13.577 1.00 60.22 192 ALA A C 1
ATOM 1493 O O . ALA A 1 192 ? -10.973 16.159 12.544 1.00 60.22 192 ALA A O 1
ATOM 1494 N N . ASN A 1 193 ? -9.610 16.903 14.186 1.00 64.50 193 ASN A N 1
ATOM 1495 C CA . ASN A 1 193 ? -8.354 16.370 13.726 1.00 64.50 193 ASN A CA 1
ATOM 1496 C C . ASN A 1 193 ? -7.662 15.651 14.895 1.00 64.50 193 ASN A C 1
ATOM 1498 O O . ASN A 1 193 ? -7.557 16.205 15.990 1.00 64.50 193 ASN A O 1
ATOM 1502 N N . VAL A 1 194 ? -7.201 14.422 14.675 1.00 67.00 194 VAL A N 1
ATOM 1503 C CA . VAL A 1 194 ? -6.521 13.594 15.678 1.00 67.00 194 VAL A CA 1
ATOM 1504 C C . VAL A 1 194 ? -5.104 13.314 15.207 1.00 67.00 194 VAL A C 1
ATOM 1506 O O . VAL A 1 194 ? -4.901 12.782 14.122 1.00 67.00 194 VAL A O 1
ATOM 1509 N N . GLN A 1 195 ? -4.116 13.640 16.036 1.00 70.75 195 GLN A N 1
ATOM 1510 C CA . GLN A 1 195 ? -2.724 13.319 15.744 1.00 70.75 195 GLN A CA 1
ATOM 1511 C C . GLN A 1 195 ? -2.462 11.823 15.962 1.00 70.75 195 GLN A C 1
ATOM 1513 O O . GLN A 1 195 ? -2.647 11.299 17.066 1.00 70.75 195 GLN A O 1
ATOM 1518 N N . MET A 1 196 ? -1.989 11.159 14.916 1.00 68.25 196 MET A N 1
ATOM 1519 C CA . MET A 1 196 ? -1.600 9.756 14.905 1.00 68.25 196 MET A CA 1
ATOM 1520 C C . MET A 1 196 ? -0.080 9.628 15.025 1.00 68.25 196 MET A C 1
ATOM 1522 O O . MET A 1 196 ? 0.676 10.440 14.491 1.00 68.25 196 MET A O 1
ATOM 1526 N N . PHE A 1 197 ? 0.369 8.599 15.737 1.00 68.44 197 PHE A N 1
ATOM 1527 C CA . PHE A 1 197 ? 1.780 8.298 15.959 1.00 68.44 197 PHE A CA 1
ATOM 1528 C C . PHE A 1 197 ? 2.048 6.834 15.615 1.00 68.44 197 PHE A C 1
ATOM 1530 O O . PHE A 1 197 ? 1.204 5.987 15.909 1.00 68.44 197 PHE A O 1
ATOM 1537 N N . PRO A 1 198 ? 3.184 6.501 14.989 1.00 67.75 198 PRO A N 1
ATOM 1538 C CA . PRO A 1 198 ? 3.499 5.108 14.701 1.00 67.75 198 PRO A CA 1
ATOM 1539 C C . PRO A 1 198 ? 3.687 4.312 15.993 1.00 67.75 198 PRO A C 1
ATOM 1541 O O . PRO A 1 198 ? 4.133 4.845 17.008 1.00 67.75 198 PRO A O 1
ATOM 1544 N N . THR A 1 199 ? 3.358 3.021 15.953 1.00 68.94 199 THR A N 1
ATOM 1545 C CA . THR A 1 199 ? 3.772 2.078 17.004 1.00 68.94 199 THR A CA 1
ATOM 1546 C C . THR A 1 199 ? 5.296 1.940 17.058 1.00 68.94 199 THR A C 1
ATOM 1548 O O . THR A 1 199 ? 5.983 2.342 16.119 1.00 68.94 199 THR A O 1
ATOM 1551 N N . ASP A 1 200 ? 5.833 1.327 18.115 1.00 70.62 200 ASP A N 1
ATOM 1552 C CA . ASP A 1 200 ? 7.271 1.027 18.210 1.00 70.62 200 ASP A CA 1
ATOM 1553 C C . ASP A 1 200 ? 7.743 0.190 17.008 1.00 70.62 200 ASP A C 1
ATOM 1555 O O . ASP A 1 200 ? 8.670 0.595 16.312 1.00 70.62 200 ASP A O 1
ATOM 1559 N N . ASP A 1 201 ? 7.020 -0.887 16.675 1.00 64.69 201 ASP A N 1
ATOM 1560 C CA . ASP A 1 201 ? 7.298 -1.725 15.496 1.00 64.69 201 ASP A CA 1
ATOM 1561 C C . ASP A 1 201 ? 7.281 -0.918 14.187 1.00 64.69 201 ASP A C 1
ATOM 1563 O O . ASP A 1 201 ? 8.114 -1.102 13.299 1.00 64.69 201 ASP A O 1
ATOM 1567 N N . THR A 1 202 ? 6.326 0.008 14.056 1.00 66.62 202 THR A N 1
ATOM 1568 C CA . THR A 1 202 ? 6.232 0.871 12.873 1.00 66.62 202 THR A CA 1
ATOM 1569 C C . THR A 1 202 ? 7.374 1.877 12.841 1.00 66.62 202 THR A C 1
ATOM 1571 O O . THR A 1 202 ? 7.915 2.152 11.776 1.00 66.62 202 THR A O 1
ATOM 1574 N N . THR A 1 203 ? 7.776 2.408 13.992 1.00 70.75 203 THR A N 1
ATOM 1575 C CA . THR A 1 203 ? 8.905 3.334 14.117 1.00 70.75 203 THR A CA 1
ATOM 1576 C C . THR A 1 203 ? 10.208 2.644 13.733 1.00 70.75 203 THR A C 1
ATOM 1578 O O . THR A 1 203 ? 10.982 3.202 12.960 1.00 70.75 203 THR A O 1
ATOM 1581 N N . GLU A 1 204 ? 10.429 1.412 14.200 1.00 70.38 204 GLU A N 1
ATOM 1582 C CA . GLU A 1 204 ? 11.582 0.591 13.820 1.00 70.38 204 GLU A CA 1
ATOM 1583 C C . GLU A 1 204 ? 11.614 0.353 12.307 1.00 70.38 204 GLU A C 1
ATOM 1585 O O . GLU A 1 204 ? 12.625 0.633 11.662 1.00 70.38 204 GLU A O 1
ATOM 1590 N N . LYS A 1 205 ? 10.483 -0.054 11.719 1.00 63.44 205 LYS A N 1
ATOM 1591 C CA . LYS A 1 205 ? 10.353 -0.243 10.269 1.00 63.44 205 LYS A CA 1
ATOM 1592 C C . LYS A 1 205 ? 10.637 1.043 9.485 1.00 63.44 205 LYS A C 1
ATOM 1594 O O . LYS A 1 205 ? 11.404 1.028 8.525 1.00 63.44 205 LYS A O 1
ATOM 1599 N N . LEU A 1 206 ? 10.050 2.171 9.893 1.00 64.88 206 LEU A N 1
ATOM 1600 C CA . LEU A 1 206 ? 10.268 3.472 9.250 1.00 64.88 206 LEU A CA 1
ATOM 1601 C C . LEU A 1 206 ? 11.727 3.921 9.367 1.00 64.88 206 LEU A C 1
ATOM 1603 O O . LEU A 1 206 ? 12.277 4.440 8.400 1.00 64.88 206 LEU A O 1
ATOM 1607 N N . ASN A 1 207 ? 12.372 3.697 10.511 1.00 67.44 207 ASN A N 1
ATOM 1608 C CA . ASN A 1 207 ? 13.797 3.965 10.681 1.00 67.44 207 ASN A CA 1
ATOM 1609 C C . ASN A 1 207 ? 14.654 3.069 9.777 1.00 67.44 207 ASN A C 1
ATOM 1611 O O . ASN A 1 207 ? 15.561 3.586 9.129 1.00 67.44 207 ASN A O 1
ATOM 1615 N N . GLY A 1 208 ? 14.327 1.778 9.655 1.00 60.91 208 GLY A N 1
ATOM 1616 C CA . GLY A 1 208 ? 14.999 0.856 8.735 1.00 60.91 208 GLY A CA 1
ATOM 1617 C C . GLY A 1 208 ? 14.922 1.321 7.280 1.00 60.91 208 GLY A C 1
ATOM 1618 O O . GLY A 1 208 ? 15.938 1.372 6.590 1.00 60.91 208 GLY A O 1
ATOM 1619 N N . ILE A 1 209 ? 13.745 1.772 6.836 1.00 56.91 209 ILE A N 1
ATOM 1620 C CA . ILE A 1 209 ? 13.554 2.336 5.491 1.00 56.91 209 ILE A CA 1
ATOM 1621 C C . ILE A 1 209 ? 14.393 3.607 5.295 1.00 56.91 209 ILE A C 1
ATOM 1623 O O . ILE A 1 209 ? 15.035 3.781 4.261 1.00 56.91 209 ILE A O 1
ATOM 1627 N N . ARG A 1 210 ? 14.430 4.495 6.293 1.00 63.69 210 ARG A N 1
ATOM 1628 C CA . ARG A 1 210 ? 15.175 5.762 6.211 1.00 63.69 210 ARG A CA 1
ATOM 1629 C C . ARG A 1 210 ? 16.689 5.561 6.226 1.00 63.69 210 ARG A C 1
ATOM 1631 O O . ARG A 1 210 ? 17.409 6.238 5.488 1.00 63.69 210 ARG A O 1
ATOM 1638 N N . GLU A 1 211 ? 17.180 4.617 7.026 1.00 58.84 211 GLU A N 1
ATOM 1639 C CA . GLU A 1 211 ? 18.585 4.200 7.028 1.00 58.84 211 GLU A CA 1
ATOM 1640 C C . GLU A 1 211 ? 18.961 3.569 5.687 1.00 58.84 211 GLU A C 1
ATOM 1642 O O . GLU A 1 211 ? 19.972 3.935 5.084 1.00 58.84 211 GLU A O 1
ATOM 1647 N N . PHE A 1 212 ? 18.116 2.665 5.190 1.00 51.38 212 PHE A N 1
ATOM 1648 C CA . PHE A 1 212 ? 18.277 2.059 3.880 1.00 51.38 212 PHE A CA 1
ATOM 1649 C C . PHE A 1 212 ? 18.403 3.134 2.789 1.00 51.38 212 PHE A C 1
ATOM 1651 O O . PHE A 1 212 ? 19.394 3.150 2.059 1.00 51.38 212 PHE A O 1
ATOM 1658 N N . ASN A 1 213 ? 17.472 4.087 2.733 1.00 48.38 213 ASN A N 1
ATOM 1659 C CA . ASN A 1 213 ? 17.486 5.195 1.776 1.00 48.38 213 ASN A CA 1
ATOM 1660 C C . ASN A 1 213 ? 18.752 6.061 1.889 1.00 48.38 213 ASN A C 1
ATOM 1662 O O . ASN A 1 213 ? 19.374 6.392 0.875 1.00 48.38 213 ASN A O 1
ATOM 1666 N N . SER A 1 214 ? 19.186 6.359 3.117 1.00 56.56 214 SER A N 1
ATOM 1667 C CA . SER A 1 214 ? 20.417 7.119 3.381 1.00 56.56 214 SER A CA 1
ATOM 1668 C C . SER A 1 214 ? 21.660 6.402 2.862 1.00 56.56 214 SER A C 1
ATOM 1670 O O . SER A 1 214 ? 22.518 7.021 2.230 1.00 56.56 214 SER A O 1
ATOM 1672 N N . ASN A 1 215 ? 21.720 5.080 3.027 1.00 50.28 215 ASN A N 1
ATOM 1673 C CA . ASN A 1 215 ? 22.794 4.245 2.486 1.00 50.28 215 ASN A CA 1
ATOM 1674 C C . ASN A 1 215 ? 22.792 4.175 0.946 1.00 50.28 215 ASN A C 1
ATOM 1676 O O . ASN A 1 215 ? 23.809 3.813 0.354 1.00 50.28 215 ASN A O 1
ATOM 1680 N N . HIS A 1 216 ? 21.690 4.567 0.300 1.00 40.91 216 HIS A N 1
ATOM 1681 C CA . HIS A 1 216 ? 21.511 4.558 -1.155 1.00 40.91 216 HIS A CA 1
ATOM 1682 C C . HIS A 1 216 ? 21.438 5.968 -1.768 1.00 40.91 216 HIS A C 1
ATOM 1684 O O . HIS A 1 216 ? 20.988 6.133 -2.901 1.00 40.91 216 HIS A O 1
ATOM 1690 N N . GLY A 1 217 ? 21.951 6.981 -1.058 1.00 42.66 217 GLY A N 1
ATOM 1691 C CA . GLY A 1 217 ? 22.173 8.333 -1.588 1.00 42.66 217 GLY A CA 1
ATOM 1692 C C . GLY A 1 217 ? 21.061 9.344 -1.303 1.00 42.66 217 GLY A C 1
ATOM 1693 O O . GLY A 1 217 ? 21.181 10.496 -1.721 1.00 42.66 217 GLY A O 1
ATOM 1694 N N . PHE A 1 218 ? 20.022 8.955 -0.562 1.00 46.00 218 PHE A N 1
ATOM 1695 C CA . PHE A 1 218 ? 18.964 9.850 -0.096 1.00 46.00 218 PHE A CA 1
ATOM 1696 C C . PHE A 1 218 ? 19.165 10.144 1.382 1.00 46.00 218 PHE A C 1
ATOM 1698 O O . PHE A 1 218 ? 18.609 9.444 2.221 1.00 46.00 218 PHE A O 1
ATOM 1705 N N . GLU A 1 219 ? 19.957 11.168 1.714 1.00 58.75 219 GLU A N 1
ATOM 1706 C CA . GLU A 1 219 ? 20.107 11.596 3.110 1.00 58.75 219 GLU A CA 1
ATOM 1707 C C . GLU A 1 219 ? 18.730 11.880 3.724 1.00 58.75 219 GLU A C 1
ATOM 1709 O O . GLU A 1 219 ? 18.041 12.839 3.365 1.00 58.75 219 GLU A O 1
ATOM 1714 N N . GLN A 1 220 ? 18.332 11.024 4.661 1.00 58.94 220 GLN A N 1
ATOM 1715 C CA . GLN A 1 220 ? 17.094 11.141 5.407 1.00 58.94 220 GLN A CA 1
ATOM 1716 C C . GLN A 1 220 ? 17.448 11.209 6.895 1.00 58.94 220 GLN A C 1
ATOM 1718 O O . GLN A 1 220 ? 18.151 10.357 7.428 1.00 58.94 220 GLN A O 1
ATOM 1723 N N . ALA A 1 221 ? 16.950 12.244 7.575 1.00 68.19 221 ALA A N 1
ATOM 1724 C CA . ALA A 1 221 ? 17.014 12.344 9.035 1.00 68.19 221 ALA A CA 1
ATOM 1725 C C . ALA A 1 221 ? 16.330 11.127 9.688 1.00 68.19 221 ALA A C 1
ATOM 1727 O O . ALA A 1 221 ? 15.476 10.520 9.037 1.00 68.19 221 ALA A O 1
ATOM 1728 N N . SER A 1 222 ? 16.622 10.781 10.945 1.00 72.62 222 SER A N 1
ATOM 1729 C CA . SER A 1 222 ? 15.900 9.682 11.616 1.00 72.62 222 SER A CA 1
ATOM 1730 C C . SER A 1 222 ? 14.398 9.978 11.709 1.00 72.62 222 SER A C 1
ATOM 1732 O O . SER A 1 222 ? 13.968 11.124 11.529 1.00 72.62 222 SER A O 1
ATOM 1734 N N . PHE A 1 223 ? 13.562 8.969 11.963 1.00 69.62 223 PHE A N 1
ATOM 1735 C CA . PHE A 1 223 ? 12.128 9.215 12.103 1.00 69.62 223 PHE A CA 1
ATOM 1736 C C . PHE A 1 223 ? 11.823 10.157 13.282 1.00 69.62 223 PHE A C 1
ATOM 1738 O O . PHE A 1 223 ? 10.944 11.011 13.174 1.00 69.62 223 PHE A O 1
ATOM 1745 N N . GLU A 1 224 ? 12.599 10.088 14.367 1.00 73.56 224 GLU A N 1
ATOM 1746 C CA . GLU A 1 224 ? 12.471 10.977 15.5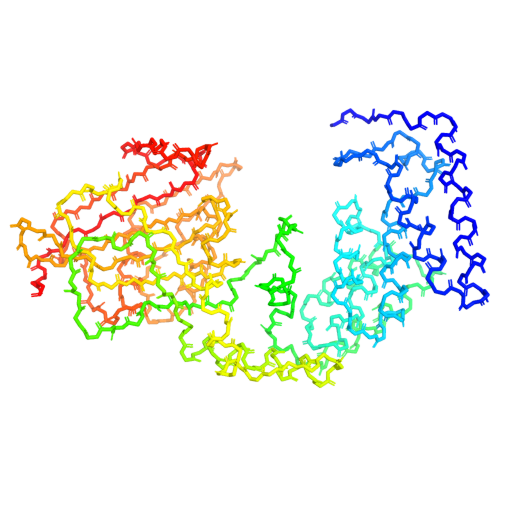29 1.00 73.56 224 GLU A CA 1
ATOM 1747 C C . GLU A 1 224 ? 12.790 12.440 15.192 1.00 73.56 224 GLU A C 1
ATOM 1749 O O . GLU A 1 224 ? 12.186 13.352 15.756 1.00 73.56 224 GLU A O 1
ATOM 1754 N N . GLU A 1 225 ? 13.714 12.680 14.261 1.00 75.19 225 GLU A N 1
ATOM 1755 C CA . GLU A 1 225 ? 14.024 14.020 13.749 1.00 75.19 225 GLU A CA 1
ATOM 1756 C C . GLU A 1 225 ? 13.004 14.484 12.698 1.00 75.19 225 GLU A C 1
ATOM 1758 O O . GLU A 1 225 ? 12.694 15.673 12.597 1.00 75.19 225 GLU A O 1
ATOM 1763 N N . PHE A 1 226 ? 12.455 13.544 11.927 1.00 69.12 226 PHE A N 1
ATOM 1764 C CA . PHE A 1 226 ? 11.479 13.800 10.875 1.00 69.12 226 PHE A CA 1
ATOM 1765 C C . PHE A 1 226 ? 10.097 14.171 11.425 1.00 69.12 226 PHE A C 1
ATOM 1767 O O . PHE A 1 226 ? 9.486 15.140 10.964 1.00 69.12 226 PHE A O 1
ATOM 1774 N N . LEU A 1 227 ? 9.600 13.413 12.403 1.00 68.50 227 LEU A N 1
ATOM 1775 C CA . LEU A 1 227 ? 8.221 13.489 12.877 1.00 68.50 227 LEU A CA 1
ATOM 1776 C C . LEU A 1 227 ? 7.820 14.892 13.374 1.00 68.50 227 LEU A C 1
ATOM 1778 O O . LEU A 1 227 ? 6.793 15.384 12.908 1.00 68.50 227 LEU A O 1
ATOM 1782 N N . PRO A 1 228 ? 8.589 15.598 14.233 1.00 68.19 228 PRO A N 1
ATOM 1783 C CA . PRO A 1 228 ? 8.167 16.894 14.772 1.00 68.19 228 PRO A CA 1
ATOM 1784 C C . PRO A 1 228 ? 7.920 17.963 13.701 1.00 68.19 228 PRO A C 1
ATOM 1786 O O . PRO A 1 228 ? 7.024 18.792 13.850 1.00 68.19 228 PRO A O 1
ATOM 1789 N N . ALA A 1 229 ? 8.699 17.945 12.614 1.00 66.44 229 ALA A N 1
ATOM 1790 C CA . ALA A 1 229 ? 8.558 18.889 11.505 1.00 66.44 229 ALA A CA 1
ATOM 1791 C C . ALA A 1 229 ? 7.403 18.532 10.553 1.00 66.44 229 ALA A C 1
ATOM 1793 O O . ALA A 1 229 ? 6.993 19.370 9.752 1.00 66.44 229 ALA A O 1
ATOM 1794 N N . ASN A 1 230 ? 6.881 17.307 10.649 1.00 64.31 230 ASN A N 1
ATOM 1795 C CA . ASN A 1 230 ? 5.915 16.732 9.718 1.00 64.31 230 ASN A CA 1
ATOM 1796 C C . ASN A 1 230 ? 4.661 16.194 10.421 1.00 64.31 230 ASN A C 1
ATOM 1798 O O . ASN A 1 230 ? 3.903 15.447 9.815 1.00 64.31 230 ASN A O 1
ATOM 1802 N N . LEU A 1 231 ? 4.407 16.598 11.673 1.00 63.28 231 LEU A N 1
ATOM 1803 C CA . LEU A 1 231 ? 3.198 16.238 12.425 1.00 63.28 231 LEU A CA 1
ATOM 1804 C C . LEU A 1 231 ? 1.897 16.410 11.615 1.00 63.28 231 LEU A C 1
ATOM 1806 O O . LEU A 1 231 ? 1.087 15.487 11.648 1.00 63.28 231 LEU A O 1
ATOM 1810 N N . PRO A 1 232 ? 1.710 17.478 10.807 1.00 64.31 232 PRO A N 1
ATOM 1811 C CA . PRO A 1 232 ? 0.503 17.613 9.988 1.00 64.31 232 PRO A CA 1
ATOM 1812 C C . PRO A 1 232 ? 0.269 16.482 8.970 1.00 64.31 232 PRO A C 1
ATOM 1814 O O . PRO A 1 232 ? -0.859 16.304 8.534 1.00 64.31 232 PRO A O 1
ATOM 1817 N N . LEU A 1 233 ? 1.302 15.718 8.582 1.00 57.09 233 LEU A N 1
ATOM 1818 C CA . LEU A 1 233 ? 1.166 14.543 7.701 1.00 57.09 233 LEU A CA 1
ATOM 1819 C C . LEU A 1 233 ? 0.566 13.324 8.416 1.00 57.09 233 LEU A C 1
ATOM 1821 O O . LEU A 1 233 ? 0.178 12.359 7.768 1.00 57.09 233 LEU A O 1
ATOM 1825 N N . PHE A 1 234 ? 0.542 13.344 9.747 1.00 64.00 234 PHE A N 1
ATOM 1826 C CA . PHE A 1 234 ? 0.032 12.261 10.587 1.00 64.00 234 PHE A CA 1
ATOM 1827 C C . PHE A 1 234 ? -1.252 12.673 11.309 1.00 64.00 234 PHE A C 1
ATOM 1829 O O . PHE A 1 234 ? -1.570 12.160 12.378 1.00 64.00 234 PHE A O 1
ATOM 1836 N N . GLU A 1 235 ? -1.967 13.649 10.763 1.00 64.25 235 GLU A N 1
ATOM 1837 C CA . GLU A 1 235 ? -3.217 14.155 11.307 1.00 64.25 235 GLU A CA 1
ATOM 1838 C C . GLU A 1 235 ? -4.392 13.462 10.608 1.00 64.25 235 GLU A C 1
ATOM 1840 O O . GLU A 1 235 ? -4.442 13.426 9.389 1.00 64.25 235 GLU A O 1
ATOM 1845 N N . GLU A 1 236 ? -5.338 12.902 11.359 1.00 64.56 236 GLU A N 1
ATOM 1846 C CA . GLU A 1 236 ? -6.532 12.244 10.821 1.00 64.56 236 GLU A CA 1
ATOM 1847 C C . GLU A 1 236 ? -7.791 13.075 11.058 1.00 64.56 236 GLU A C 1
ATOM 1849 O O . GLU A 1 236 ? -8.089 13.464 12.190 1.00 64.56 236 GLU A O 1
ATOM 1854 N N . HIS A 1 237 ? -8.574 13.300 10.001 1.00 66.56 237 HIS A N 1
ATOM 1855 C CA . HIS A 1 237 ? -9.853 13.998 10.106 1.00 66.56 237 HIS A CA 1
ATOM 1856 C C . HIS A 1 237 ? -10.907 13.103 10.767 1.00 66.56 237 HIS A C 1
ATOM 1858 O O . HIS A 1 237 ? -11.400 12.121 10.209 1.00 66.56 237 HIS A O 1
ATOM 1864 N N . ASN A 1 238 ? -11.312 13.484 11.969 1.00 66.50 238 ASN A N 1
ATOM 1865 C CA . ASN A 1 238 ? -12.244 12.750 12.797 1.00 66.50 238 ASN A CA 1
ATOM 1866 C C . ASN A 1 238 ? -13.702 13.100 12.461 1.00 66.50 238 ASN A C 1
ATOM 1868 O O . ASN A 1 238 ? -14.246 14.118 12.892 1.00 66.50 238 ASN A O 1
ATOM 1872 N N . GLN A 1 239 ? -14.369 12.210 11.726 1.00 69.81 239 GLN A N 1
ATOM 1873 C CA . GLN A 1 239 ? -15.784 12.347 11.356 1.00 69.81 239 GLN A CA 1
ATOM 1874 C C . GLN A 1 239 ? -16.749 11.668 12.346 1.00 69.81 239 GLN A C 1
ATOM 1876 O O . GLN A 1 239 ? -17.933 11.519 12.043 1.00 69.81 239 GLN A O 1
ATOM 1881 N N . LEU A 1 240 ? -16.286 11.248 13.531 1.00 75.31 240 LEU A N 1
ATOM 1882 C CA . LEU A 1 240 ? -17.098 10.472 14.477 1.00 75.31 240 LEU A CA 1
ATOM 1883 C C . LEU A 1 240 ? -18.420 11.149 14.854 1.00 75.31 240 LEU A C 1
ATOM 1885 O O . LEU A 1 240 ? -19.435 10.469 14.963 1.00 75.31 240 LEU A O 1
ATOM 1889 N N . SER A 1 241 ? -18.438 12.475 15.006 1.00 73.88 241 SER A N 1
ATOM 1890 C CA . SER A 1 241 ? -19.660 13.220 15.333 1.00 73.88 241 SER A CA 1
ATOM 1891 C C . SER A 1 241 ? -20.744 13.090 14.256 1.00 73.88 241 SER A C 1
ATOM 1893 O O . SER A 1 241 ? -21.926 13.032 14.588 1.00 73.88 241 SER A O 1
ATOM 1895 N N . LEU A 1 242 ? -20.359 12.979 12.980 1.00 75.12 242 LEU A N 1
ATOM 1896 C CA . LEU A 1 242 ? -21.281 12.736 11.867 1.00 75.12 242 LEU A CA 1
ATOM 1897 C C . LEU A 1 242 ? -21.765 11.277 11.831 1.00 75.12 242 LEU A C 1
ATOM 1899 O O . LEU A 1 242 ? -22.881 11.009 11.399 1.00 75.12 242 LEU A O 1
ATOM 1903 N N . ILE A 1 243 ? -20.933 10.340 12.294 1.00 77.94 243 ILE A N 1
ATOM 1904 C CA . ILE A 1 243 ? -21.152 8.887 12.173 1.00 77.94 243 ILE A CA 1
ATOM 1905 C C . ILE A 1 243 ? -21.906 8.296 13.374 1.00 77.94 243 ILE A C 1
ATOM 1907 O O . ILE A 1 243 ? -22.636 7.307 13.241 1.00 77.94 243 ILE A O 1
ATOM 1911 N N . LEU A 1 244 ? -21.703 8.869 14.558 1.00 80.25 244 LEU A N 1
ATOM 1912 C CA . LEU A 1 244 ? -22.225 8.377 15.834 1.00 80.25 244 LEU A CA 1
ATOM 1913 C C . LEU A 1 244 ? -23.120 9.388 16.559 1.00 80.25 244 LEU A C 1
ATOM 1915 O O . LEU A 1 244 ? -23.785 9.029 17.531 1.00 80.25 244 LEU A O 1
ATOM 1919 N N . GLY A 1 245 ? -23.134 10.652 16.129 1.00 79.69 245 GLY A N 1
ATOM 1920 C CA . GLY A 1 245 ? -23.792 11.722 16.873 1.00 79.69 245 GLY A CA 1
ATOM 1921 C C . GLY A 1 245 ? -23.137 11.972 18.238 1.00 79.69 245 GLY A C 1
ATOM 1922 O O . GLY A 1 245 ? -21.932 11.798 18.424 1.00 79.69 245 GLY A O 1
ATOM 1923 N N . GLU A 1 246 ? -23.937 12.396 19.219 1.00 81.12 246 GLU A N 1
ATOM 1924 C CA . GLU A 1 246 ? -23.453 12.761 20.563 1.00 81.12 246 GLU A CA 1
ATOM 1925 C C . GLU A 1 246 ? -23.501 11.614 21.593 1.00 81.12 246 GLU A C 1
ATOM 1927 O O . GLU A 1 246 ? -23.174 11.821 22.761 1.00 81.12 246 GLU A O 1
ATOM 1932 N N . GLY A 1 247 ? -23.906 10.406 21.184 1.00 86.31 247 GLY A N 1
ATOM 1933 C CA . GLY A 1 247 ? -24.087 9.259 22.088 1.00 86.31 247 GLY A CA 1
ATOM 1934 C C . GLY A 1 247 ? -22.788 8.634 22.605 1.00 86.31 247 GLY A C 1
ATOM 1935 O O . GLY A 1 247 ? -22.818 7.852 23.550 1.00 86.31 247 GLY A O 1
ATOM 1936 N N . TYR A 1 248 ? -21.647 8.998 22.021 1.00 89.12 248 TYR A N 1
ATOM 1937 C CA . TYR A 1 248 ? -20.353 8.390 22.313 1.00 89.12 248 TYR A CA 1
ATOM 1938 C C . TYR A 1 248 ? -19.289 9.445 22.618 1.00 89.12 248 TYR A C 1
ATOM 1940 O O . TYR A 1 248 ? -19.381 10.599 22.194 1.00 89.12 248 TYR A O 1
ATOM 1948 N N . THR A 1 249 ? -18.262 9.037 23.358 1.00 86.50 249 THR A N 1
ATOM 1949 C CA . THR A 1 249 ? -17.058 9.832 23.614 1.00 86.50 249 THR A CA 1
ATOM 1950 C C . THR A 1 249 ? -15.835 9.055 23.147 1.00 86.50 249 THR A C 1
ATOM 1952 O O . THR A 1 249 ? -15.669 7.894 23.507 1.00 86.50 249 THR A O 1
ATOM 1955 N N . LEU A 1 250 ? -14.968 9.686 22.351 1.00 84.94 250 LEU A N 1
ATOM 1956 C CA . LEU A 1 250 ? -13.711 9.077 21.917 1.00 84.94 250 LEU A CA 1
ATOM 1957 C C . LEU A 1 250 ? -12.771 8.868 23.112 1.00 84.94 250 LEU A C 1
ATOM 1959 O O . LEU A 1 250 ? -12.391 9.838 23.766 1.00 84.94 250 LEU A O 1
ATOM 1963 N N . PHE A 1 251 ? -12.365 7.622 23.349 1.00 85.00 251 PHE A N 1
ATOM 1964 C CA . PHE A 1 251 ? -11.391 7.254 24.374 1.00 85.00 251 PHE A CA 1
ATOM 1965 C C . PHE A 1 251 ? -10.007 7.057 23.745 1.00 85.00 251 PHE A C 1
ATOM 1967 O O . PHE A 1 251 ? -9.082 7.819 24.036 1.00 85.00 251 PHE A O 1
ATOM 1974 N N . ASP A 1 252 ? -9.899 6.125 22.795 1.00 83.12 252 ASP A N 1
ATOM 1975 C CA . ASP A 1 252 ? -8.655 5.787 22.097 1.00 83.12 252 ASP A CA 1
ATOM 1976 C C . ASP A 1 252 ? -8.906 5.478 20.608 1.00 83.12 252 ASP A C 1
ATOM 1978 O O . ASP A 1 252 ? -10.047 5.267 20.190 1.00 83.12 252 ASP A O 1
ATOM 1982 N N . MET A 1 253 ? -7.861 5.506 19.783 1.00 81.56 253 MET A N 1
ATOM 1983 C CA . MET A 1 253 ? -7.960 5.343 18.331 1.00 81.56 253 MET A CA 1
ATOM 1984 C C . MET A 1 253 ? -6.705 4.694 17.746 1.00 81.56 253 MET A C 1
ATOM 1986 O O . MET A 1 253 ? -5.578 5.095 18.030 1.00 81.56 253 MET A O 1
ATOM 1990 N N . GLY A 1 254 ? -6.923 3.724 16.866 1.00 78.38 254 GLY A N 1
ATOM 1991 C CA . GLY A 1 254 ? -5.927 3.127 15.992 1.00 78.38 254 GLY A CA 1
ATOM 1992 C C . GLY A 1 254 ? -6.285 3.342 14.526 1.00 78.38 254 GLY A C 1
ATOM 1993 O O . GLY A 1 254 ? -7.460 3.417 14.167 1.00 78.38 254 GLY A O 1
ATOM 1994 N N . ALA A 1 255 ? -5.277 3.426 13.669 1.00 73.94 255 ALA A N 1
ATOM 1995 C CA . ALA A 1 255 ? -5.445 3.461 12.223 1.00 73.94 255 ALA A CA 1
ATOM 1996 C C . ALA A 1 255 ? -4.336 2.662 11.532 1.00 73.94 255 ALA A C 1
ATOM 1998 O O . ALA A 1 255 ? -3.264 2.425 12.097 1.00 73.94 255 ALA A O 1
ATOM 1999 N N . GLU A 1 256 ? -4.600 2.254 10.296 1.00 67.00 256 GLU A N 1
ATOM 2000 C CA . GLU A 1 256 ? -3.564 1.775 9.383 1.00 67.00 256 GLU A CA 1
ATOM 2001 C C . GLU A 1 256 ? -3.289 2.859 8.345 1.00 67.00 256 GLU A C 1
ATOM 2003 O O . GLU A 1 256 ? -4.221 3.388 7.733 1.00 67.00 256 GLU A O 1
ATOM 2008 N N . ILE A 1 257 ? -2.009 3.168 8.133 1.00 57.03 257 ILE A N 1
ATOM 2009 C CA . ILE A 1 257 ? -1.587 4.119 7.106 1.00 57.03 257 ILE A CA 1
ATOM 2010 C C . ILE A 1 257 ? -1.274 3.340 5.837 1.00 57.03 257 ILE A C 1
ATOM 2012 O O . ILE A 1 257 ? -0.256 2.650 5.748 1.00 57.03 257 ILE A O 1
ATOM 2016 N N . TYR A 1 258 ? -2.158 3.467 4.851 1.00 51.94 258 TYR A N 1
ATOM 2017 C CA . TYR A 1 258 ? -1.907 3.020 3.479 1.00 51.94 258 TYR A CA 1
ATOM 2018 C C . TYR A 1 258 ? -1.365 4.160 2.606 1.00 51.94 258 TYR A C 1
ATOM 2020 O O . TYR A 1 258 ? -0.727 3.888 1.601 1.00 51.94 258 TYR A O 1
ATOM 2028 N N . ASP A 1 259 ? -1.591 5.414 3.007 1.00 46.44 259 ASP A N 1
ATOM 2029 C CA . ASP A 1 259 ? -1.113 6.658 2.389 1.00 46.44 259 ASP A CA 1
ATOM 2030 C C . ASP A 1 259 ? -1.179 7.789 3.447 1.00 46.44 259 ASP A C 1
ATOM 2032 O O . ASP A 1 259 ? -1.727 7.554 4.525 1.00 46.44 259 ASP A O 1
ATOM 2036 N N . VAL A 1 260 ? -0.632 8.983 3.178 1.00 42.03 260 VAL A N 1
ATOM 2037 C CA . VAL A 1 260 ? -0.508 10.125 4.115 1.00 42.03 260 VAL A CA 1
ATOM 2038 C C . VAL A 1 260 ? -1.811 10.368 4.871 1.00 42.03 260 VAL A C 1
ATOM 2040 O O . VAL A 1 260 ? -2.805 10.775 4.269 1.00 42.03 260 VAL A O 1
ATOM 2043 N N . CYS A 1 261 ? -1.796 10.146 6.188 1.00 40.34 261 CYS A N 1
ATOM 2044 C CA . CYS A 1 261 ? -2.947 10.383 7.055 1.00 40.34 261 CYS A CA 1
ATOM 2045 C C . CYS A 1 261 ? -3.630 11.725 6.743 1.00 40.34 261 CYS A C 1
ATOM 2047 O O . CYS A 1 261 ? -2.973 12.756 6.585 1.00 40.34 261 CYS A O 1
ATOM 2049 N N . GLY A 1 262 ? -4.959 11.682 6.635 1.00 41.72 262 GLY A N 1
ATOM 2050 C CA . GLY A 1 262 ? -5.848 12.846 6.591 1.00 41.72 262 GLY A CA 1
ATOM 2051 C C . GLY A 1 262 ? -5.729 13.845 5.436 1.00 41.72 262 GLY A C 1
ATOM 2052 O O . GLY A 1 262 ? -6.553 14.755 5.380 1.00 41.72 262 GLY A O 1
ATOM 2053 N N . LEU A 1 263 ? -4.820 13.703 4.466 1.00 38.97 263 LEU A N 1
ATOM 2054 C CA . LEU A 1 263 ? -4.759 14.621 3.318 1.00 38.97 263 LEU A CA 1
ATOM 2055 C C . LEU A 1 263 ? -5.354 13.982 2.053 1.00 38.97 263 LEU A C 1
ATOM 2057 O O . LEU A 1 263 ? -4.644 13.488 1.188 1.00 38.97 263 LEU A O 1
ATOM 2061 N N . ASN A 1 264 ? -6.684 14.067 1.915 1.00 49.06 264 ASN A N 1
ATOM 2062 C CA . ASN A 1 264 ? -7.446 13.723 0.697 1.00 49.06 264 ASN A CA 1
ATOM 2063 C C . ASN A 1 264 ? -7.383 12.249 0.237 1.00 49.06 264 ASN A C 1
ATOM 2065 O O . ASN A 1 264 ? -7.478 11.979 -0.961 1.00 49.06 264 ASN A O 1
ATOM 2069 N N . ILE A 1 265 ? -7.277 11.288 1.158 1.00 54.81 265 ILE A N 1
ATOM 2070 C CA . ILE A 1 265 ? -7.405 9.865 0.811 1.00 54.81 265 ILE A CA 1
ATOM 2071 C C . ILE A 1 265 ? -8.875 9.533 0.527 1.00 54.81 265 ILE A C 1
ATOM 2073 O O . ILE A 1 265 ? -9.764 9.883 1.307 1.00 54.81 265 ILE A O 1
ATOM 2077 N N . GLU A 1 266 ? -9.144 8.828 -0.577 1.00 58.69 266 GLU A N 1
ATOM 2078 C CA . GLU A 1 266 ? -10.484 8.308 -0.861 1.00 58.69 266 GLU A CA 1
ATOM 2079 C C . GLU A 1 266 ? -10.986 7.449 0.312 1.00 58.69 266 GLU A C 1
ATOM 2081 O O . GLU A 1 266 ? -10.284 6.527 0.731 1.00 58.69 266 GLU A O 1
ATOM 2086 N N . PRO A 1 267 ? -12.215 7.666 0.818 1.00 65.56 267 PRO A N 1
ATOM 2087 C CA . PRO A 1 267 ? -12.735 6.951 1.986 1.00 65.56 267 PRO A CA 1
ATOM 2088 C C . PRO A 1 267 ? -12.623 5.420 1.899 1.00 65.56 267 PRO A C 1
ATOM 2090 O O . PRO A 1 267 ? -12.463 4.755 2.916 1.00 65.56 267 PRO A O 1
ATOM 2093 N N . GLN A 1 268 ? -12.654 4.854 0.692 1.00 65.50 268 GLN A N 1
ATOM 2094 C CA . GLN A 1 268 ? -12.496 3.418 0.428 1.00 65.50 268 GLN A CA 1
ATOM 2095 C C . GLN A 1 268 ? -11.088 2.849 0.674 1.00 65.50 268 GLN A C 1
ATOM 2097 O O . GLN A 1 268 ? -10.897 1.632 0.611 1.00 65.50 268 GLN A O 1
ATOM 2102 N N . LEU A 1 269 ? -10.106 3.707 0.944 1.00 66.38 269 LEU A N 1
ATOM 2103 C CA . LEU A 1 269 ? -8.718 3.343 1.228 1.00 66.38 269 LEU A CA 1
ATOM 2104 C C . LEU A 1 269 ? -8.339 3.562 2.700 1.00 66.38 269 LEU A C 1
ATOM 2106 O O . LEU A 1 269 ? -7.193 3.333 3.073 1.00 66.38 269 LEU A O 1
ATOM 2110 N N . THR A 1 270 ? -9.286 3.967 3.550 1.00 71.06 270 THR A N 1
ATOM 2111 C CA . THR A 1 270 ? -9.018 4.220 4.971 1.00 71.06 270 THR A CA 1
ATOM 2112 C C . THR A 1 270 ? -9.338 3.008 5.843 1.00 71.06 270 THR A C 1
ATOM 2114 O O . THR A 1 270 ? -10.171 2.164 5.501 1.00 71.06 270 THR A O 1
ATOM 2117 N N . PHE A 1 271 ? -8.667 2.917 6.990 1.00 80.94 271 PHE A N 1
ATOM 2118 C CA . PHE A 1 271 ? -8.958 1.948 8.043 1.00 80.94 271 PHE A CA 1
ATOM 2119 C C . PHE A 1 271 ? -8.739 2.611 9.395 1.00 80.94 271 PHE A C 1
ATOM 2121 O O . PHE A 1 271 ? -7.627 3.027 9.725 1.00 80.94 271 PHE A O 1
ATOM 2128 N N . THR A 1 272 ? -9.796 2.683 10.191 1.00 84.00 272 THR A N 1
ATOM 2129 C CA . THR A 1 272 ? -9.761 3.314 11.503 1.00 84.00 272 THR A CA 1
ATOM 2130 C C . THR A 1 272 ? -10.577 2.515 12.497 1.00 84.00 272 THR A C 1
ATOM 2132 O O . THR A 1 272 ? -11.712 2.121 12.227 1.00 84.00 272 THR A O 1
ATOM 2135 N N . PHE A 1 273 ? -9.999 2.302 13.670 1.00 89.69 273 PHE A N 1
ATOM 2136 C CA . PHE A 1 273 ? -10.607 1.565 14.757 1.00 89.69 273 PHE A CA 1
ATOM 2137 C C . PHE A 1 273 ? -10.595 2.411 16.026 1.00 89.69 273 PHE A C 1
ATOM 2139 O O . PHE A 1 273 ? -9.559 2.924 16.440 1.00 89.69 273 PHE A O 1
ATOM 2146 N N . TYR A 1 274 ? -11.755 2.583 16.641 1.00 89.38 274 TYR A N 1
ATOM 2147 C CA . TYR A 1 274 ? -11.951 3.482 17.769 1.00 89.38 274 TYR A CA 1
ATOM 2148 C C . TYR A 1 274 ? -12.371 2.697 19.001 1.00 89.38 274 TYR A C 1
ATOM 2150 O O . TYR A 1 274 ? -13.251 1.839 18.922 1.00 89.38 274 TYR A O 1
ATOM 2158 N N . LYS A 1 275 ? -11.805 3.072 20.145 1.00 92.00 275 LYS A N 1
ATOM 2159 C CA . LYS A 1 275 ? -12.324 2.758 21.472 1.00 92.00 275 LYS A CA 1
ATOM 2160 C C . LYS A 1 275 ? -13.082 3.970 21.986 1.00 92.00 275 LYS A C 1
ATOM 2162 O O . LYS A 1 275 ? -12.578 5.095 21.990 1.00 92.00 275 LYS A O 1
ATOM 2167 N N . LEU A 1 276 ? -14.311 3.745 22.406 1.00 92.25 276 LEU A N 1
ATOM 2168 C CA . LEU A 1 276 ? -15.280 4.768 22.755 1.00 92.25 276 LEU A CA 1
ATOM 2169 C C . LEU A 1 276 ? -15.860 4.477 24.136 1.00 92.25 276 LEU A C 1
ATOM 2171 O O . LEU A 1 276 ? -15.827 3.345 24.610 1.00 92.25 276 LEU A O 1
ATOM 2175 N N . ILE A 1 277 ? -16.448 5.495 24.751 1.00 92.12 277 ILE A N 1
ATOM 2176 C CA . ILE A 1 277 ? -17.342 5.357 25.899 1.00 92.12 277 ILE A CA 1
ATOM 2177 C C . ILE A 1 277 ? -18.755 5.632 25.398 1.00 92.12 277 ILE A C 1
ATOM 2179 O O . ILE A 1 277 ? -19.010 6.699 24.836 1.00 92.12 277 ILE A O 1
ATOM 2183 N N . ASN A 1 278 ? -19.670 4.686 25.595 1.00 92.94 278 ASN A N 1
ATOM 2184 C CA . ASN A 1 278 ? -21.094 4.920 25.394 1.00 92.94 278 ASN A CA 1
ATOM 2185 C C . ASN A 1 278 ? -21.612 5.796 26.545 1.00 92.94 278 ASN A C 1
ATOM 2187 O O . ASN A 1 278 ? -21.562 5.405 27.713 1.00 92.94 278 ASN A O 1
ATOM 2191 N N . ASN A 1 279 ? -22.094 6.995 26.217 1.00 90.56 279 ASN A N 1
ATOM 2192 C CA . ASN A 1 279 ? -22.464 8.007 27.206 1.00 90.56 279 ASN A CA 1
ATOM 2193 C C . ASN A 1 279 ? -23.725 7.627 28.003 1.00 90.56 279 ASN A C 1
ATOM 2195 O O . ASN A 1 279 ? -23.935 8.157 29.093 1.00 90.56 279 ASN A O 1
ATOM 2199 N N . GLU A 1 280 ? -24.561 6.723 27.485 1.00 91.44 280 GLU A N 1
ATOM 2200 C CA . GLU A 1 280 ? -25.779 6.269 28.164 1.00 91.44 280 GLU A CA 1
ATOM 2201 C C . GLU A 1 280 ? -25.488 5.163 29.183 1.00 91.44 280 GLU A C 1
ATOM 2203 O O . GLU A 1 280 ? -26.028 5.179 30.291 1.00 91.44 280 GLU A O 1
ATOM 2208 N N . THR A 1 281 ? -24.622 4.209 28.828 1.00 94.38 281 THR A N 1
ATOM 2209 C CA . THR A 1 281 ? -24.321 3.031 29.661 1.00 94.38 281 THR A CA 1
ATOM 2210 C C . THR A 1 281 ? -23.044 3.175 30.488 1.00 94.38 281 THR A C 1
ATOM 2212 O O . THR A 1 281 ? -22.833 2.405 31.427 1.00 94.38 281 THR A O 1
ATOM 2215 N N . ASN A 1 282 ? -22.193 4.156 30.169 1.00 93.94 282 ASN A N 1
ATOM 2216 C CA . ASN A 1 282 ? -20.846 4.324 30.724 1.00 93.94 282 ASN A CA 1
ATOM 2217 C C . ASN A 1 282 ? -19.990 3.045 30.600 1.00 93.94 282 ASN A C 1
ATOM 2219 O O . ASN A 1 282 ? -19.241 2.677 31.511 1.00 93.94 282 ASN A O 1
ATOM 2223 N N . CYS A 1 283 ? -20.146 2.347 29.477 1.00 96.00 283 CYS A N 1
ATOM 2224 C CA . CYS A 1 283 ? -19.373 1.165 29.114 1.00 96.00 283 CYS A CA 1
ATOM 2225 C C . CYS A 1 283 ? -18.535 1.444 27.863 1.00 96.00 283 CYS A C 1
ATOM 2227 O O . CYS A 1 283 ? -18.821 2.379 27.108 1.00 96.00 283 CYS A O 1
ATOM 2229 N N . TYR A 1 284 ? -17.487 0.651 27.660 1.00 95.88 284 TYR A N 1
ATOM 2230 C CA . TYR A 1 284 ? -16.670 0.731 26.461 1.00 95.88 284 TYR A CA 1
ATOM 2231 C C . TYR A 1 284 ? -17.450 0.233 25.240 1.00 95.88 284 TYR A C 1
ATOM 2233 O O . TYR A 1 284 ? -18.160 -0.775 25.293 1.00 95.88 284 TYR A O 1
ATOM 2241 N N . SER A 1 285 ? -17.257 0.923 24.123 1.00 96.06 285 SER A N 1
ATOM 2242 C CA . SER A 1 285 ? -17.737 0.518 22.806 1.00 96.06 285 SER A CA 1
ATOM 2243 C C . SER A 1 285 ? -16.605 0.607 21.796 1.00 96.06 285 SER A C 1
ATOM 2245 O O . SER A 1 285 ? -15.669 1.388 21.961 1.00 96.06 285 SER A O 1
ATOM 2247 N N . TYR A 1 286 ? -16.703 -0.172 20.728 1.00 95.94 286 TYR A N 1
ATOM 2248 C CA . TYR A 1 286 ? -15.704 -0.228 19.671 1.00 95.94 286 TYR A CA 1
ATOM 2249 C C . TYR A 1 286 ? -16.361 0.076 18.337 1.00 95.94 286 TYR A C 1
ATOM 2251 O O . TYR A 1 286 ? -17.448 -0.427 18.049 1.00 95.94 286 TYR A O 1
ATOM 2259 N N . LEU A 1 287 ? -15.704 0.900 17.529 1.00 93.94 287 LEU A N 1
ATOM 2260 C CA . LEU A 1 287 ? -16.150 1.238 16.183 1.00 93.94 287 LEU A CA 1
ATOM 2261 C C . LEU A 1 287 ? -15.034 0.926 15.189 1.00 93.94 287 LEU A C 1
ATOM 2263 O O . LEU A 1 287 ? -13.939 1.465 15.308 1.00 93.94 287 LEU A O 1
ATOM 2267 N N . LEU A 1 288 ? -15.334 0.129 14.170 1.00 92.50 288 LEU A N 1
ATOM 2268 C CA . LEU A 1 288 ? -14.508 -0.014 12.976 1.00 92.50 288 LEU A CA 1
ATOM 2269 C C . LEU A 1 288 ? -15.123 0.775 11.8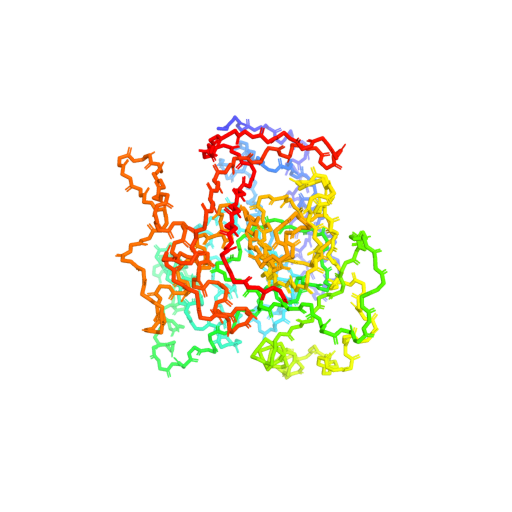24 1.00 92.50 288 LEU A C 1
ATOM 2271 O O . LEU A 1 288 ? -16.302 0.602 11.515 1.00 92.50 288 LEU A O 1
ATOM 2275 N N . LEU A 1 289 ? -14.300 1.581 11.158 1.00 87.50 289 LEU A N 1
ATOM 2276 C CA . LEU A 1 289 ? -14.579 2.187 9.863 1.00 87.50 289 LEU A CA 1
ATOM 2277 C C . LEU A 1 289 ? -13.476 1.776 8.896 1.00 87.50 289 LEU A C 1
ATOM 2279 O O . LEU A 1 289 ? -12.324 2.156 9.085 1.00 87.50 289 LEU A O 1
ATOM 2283 N N . ALA A 1 290 ? -13.810 1.005 7.868 1.00 83.44 290 ALA A N 1
ATOM 2284 C CA . ALA A 1 290 ? -12.800 0.532 6.931 1.00 83.44 290 ALA A CA 1
ATOM 2285 C C . ALA A 1 290 ? -13.322 0.439 5.503 1.00 83.44 290 ALA A C 1
ATOM 2287 O O . ALA A 1 290 ? -14.424 -0.046 5.253 1.00 83.44 290 ALA A O 1
ATOM 2288 N N . GLY A 1 291 ? -12.490 0.853 4.555 1.00 77.25 291 GLY A N 1
ATOM 2289 C CA . GLY A 1 291 ? -12.624 0.452 3.168 1.00 77.25 291 GLY A CA 1
ATOM 2290 C C . GLY A 1 291 ? -12.355 -1.042 2.996 1.00 77.25 291 GLY A C 1
ATOM 2291 O O . GLY A 1 291 ? -11.676 -1.679 3.805 1.00 77.25 291 GLY A O 1
ATOM 2292 N N . LYS A 1 292 ? -12.876 -1.622 1.916 1.00 73.56 292 LYS A N 1
ATOM 2293 C CA . LYS A 1 292 ? -12.797 -3.069 1.683 1.00 73.56 292 LYS A CA 1
ATOM 2294 C C . LYS A 1 292 ? -11.357 -3.581 1.554 1.00 73.56 292 LYS A C 1
ATOM 2296 O O . LYS A 1 292 ? -11.012 -4.567 2.198 1.00 73.56 292 LYS A O 1
ATOM 2301 N N . SER A 1 293 ? -10.536 -2.948 0.715 1.00 67.31 293 SER A N 1
ATOM 2302 C CA . SER A 1 293 ? -9.158 -3.405 0.484 1.00 67.31 293 SER A CA 1
ATOM 2303 C C . SER A 1 293 ? -8.303 -3.295 1.754 1.00 67.31 293 SER A C 1
ATOM 2305 O O . SER A 1 293 ? -7.704 -4.302 2.131 1.00 67.31 293 SER A O 1
ATOM 2307 N N . PRO A 1 294 ? -8.310 -2.157 2.482 1.00 72.06 294 PRO A N 1
ATOM 2308 C CA . PRO A 1 294 ? -7.692 -2.066 3.806 1.00 72.06 294 PRO A CA 1
ATOM 2309 C C . PRO A 1 294 ? -8.143 -3.149 4.792 1.00 72.06 294 PRO A C 1
ATOM 2311 O O . PRO A 1 294 ? -7.327 -3.745 5.494 1.00 72.06 294 PRO A O 1
ATOM 2314 N N . LEU A 1 295 ? -9.448 -3.432 4.834 1.00 77.25 295 LEU A N 1
ATOM 2315 C CA . LEU A 1 295 ? -10.004 -4.454 5.714 1.00 77.25 295 LEU A CA 1
ATOM 2316 C C . LEU A 1 295 ? -9.469 -5.849 5.376 1.00 77.25 295 LEU A C 1
ATOM 2318 O O . LEU A 1 295 ? -9.061 -6.584 6.269 1.00 77.25 295 LEU A O 1
ATOM 2322 N N . GLU A 1 296 ? -9.441 -6.200 4.090 1.00 71.75 296 GLU A N 1
ATOM 2323 C CA . GLU A 1 296 ? -8.930 -7.490 3.624 1.00 71.75 296 GLU A CA 1
ATOM 2324 C C . GLU A 1 296 ? -7.434 -7.658 3.933 1.00 71.75 296 GLU A C 1
ATOM 2326 O O . GLU A 1 296 ? -6.995 -8.743 4.312 1.00 71.75 296 GLU A O 1
ATOM 2331 N N . LEU A 1 297 ? -6.644 -6.589 3.810 1.00 69.38 297 LEU A N 1
ATOM 2332 C CA . LEU A 1 297 ? -5.222 -6.613 4.155 1.00 69.38 297 LEU A CA 1
ATOM 2333 C C . LEU A 1 297 ? -5.010 -6.845 5.654 1.00 69.38 297 LEU A C 1
ATOM 2335 O O . LEU A 1 297 ? -4.226 -7.722 6.029 1.00 69.38 297 LEU A O 1
ATOM 2339 N N . LYS A 1 298 ? -5.745 -6.123 6.508 1.00 78.19 298 LYS A N 1
ATOM 2340 C CA . LYS A 1 298 ? -5.645 -6.295 7.963 1.00 78.19 298 LYS A CA 1
ATOM 2341 C C . LYS A 1 298 ? -6.135 -7.672 8.417 1.00 78.19 298 LYS A C 1
ATOM 2343 O O . LYS A 1 298 ? -5.512 -8.280 9.283 1.00 78.19 298 LYS A O 1
ATOM 2348 N N . ASP A 1 299 ? -7.184 -8.199 7.788 1.00 78.69 299 ASP A N 1
ATOM 2349 C CA . ASP A 1 299 ? -7.662 -9.570 8.001 1.00 78.69 299 ASP A CA 1
ATOM 2350 C C . ASP A 1 299 ? -6.568 -10.607 7.689 1.00 78.69 299 ASP A C 1
ATOM 2352 O O . ASP A 1 299 ? -6.247 -11.471 8.507 1.00 78.69 299 ASP A O 1
ATOM 2356 N N . ARG A 1 300 ? -5.899 -10.493 6.535 1.00 73.38 300 ARG A N 1
ATOM 2357 C CA . ARG A 1 300 ? -4.775 -11.386 6.192 1.00 73.38 300 ARG A CA 1
ATOM 2358 C C . ARG A 1 300 ? -3.608 -11.285 7.176 1.00 73.38 300 ARG A C 1
ATOM 2360 O O . ARG A 1 300 ? -2.882 -12.265 7.329 1.00 73.38 300 ARG A O 1
ATOM 2367 N N . GLN A 1 301 ? -3.392 -10.121 7.789 1.00 75.25 301 GLN A N 1
ATOM 2368 C CA . GLN A 1 301 ? -2.346 -9.932 8.792 1.00 75.25 301 GLN A CA 1
ATOM 2369 C C . GLN A 1 301 ? -2.712 -10.630 10.107 1.00 75.25 301 GLN A C 1
ATOM 2371 O O . GLN A 1 301 ? -1.924 -11.436 10.593 1.00 75.25 301 GLN A O 1
ATOM 2376 N N . LEU A 1 302 ? -3.899 -10.354 10.659 1.00 79.00 302 LEU A N 1
ATOM 2377 C CA . LEU A 1 302 ? -4.318 -10.899 11.956 1.00 79.00 302 LEU A CA 1
ATOM 2378 C C . LEU A 1 302 ? -4.589 -12.405 11.906 1.00 79.00 302 LEU A C 1
ATOM 2380 O O . LEU A 1 302 ? -4.225 -13.109 12.838 1.00 79.00 302 LEU A O 1
ATOM 2384 N N . SER A 1 303 ? -5.134 -12.924 10.804 1.00 73.94 303 SER A N 1
ATOM 2385 C CA . SER A 1 303 ? -5.386 -14.368 10.636 1.00 73.94 303 SER A CA 1
ATOM 2386 C C . SER A 1 303 ? -4.120 -15.236 10.601 1.00 73.94 303 SER A C 1
ATOM 2388 O O . SER A 1 303 ? -4.214 -16.460 10.683 1.00 73.94 303 SER A O 1
ATOM 2390 N N . ARG A 1 304 ? -2.933 -14.635 10.447 1.00 73.25 304 ARG A N 1
ATOM 2391 C CA . ARG A 1 304 ? -1.639 -15.338 10.513 1.00 73.25 304 ARG A CA 1
ATOM 2392 C C . ARG A 1 304 ? -1.049 -15.380 11.919 1.00 73.25 304 ARG A C 1
ATOM 2394 O O . ARG A 1 304 ? -0.080 -16.103 12.128 1.00 73.25 304 ARG A O 1
ATOM 2401 N N . ASP A 1 305 ? -1.577 -14.585 12.840 1.00 72.50 305 ASP A N 1
ATOM 2402 C CA . ASP A 1 305 ? -1.083 -14.495 14.205 1.00 72.50 305 ASP A CA 1
ATOM 2403 C C . ASP A 1 305 ? -1.862 -15.477 15.091 1.00 72.50 305 ASP A C 1
ATOM 2405 O O . ASP A 1 305 ? -3.076 -15.374 15.261 1.00 72.50 305 ASP A O 1
ATOM 2409 N N . GLU A 1 306 ? -1.137 -16.452 15.648 1.00 72.00 306 GLU A N 1
ATOM 2410 C CA . GLU A 1 306 ? -1.683 -17.534 16.477 1.00 72.00 306 GLU A CA 1
ATOM 2411 C C . GLU A 1 306 ? -2.376 -17.026 17.755 1.00 72.00 306 GLU A C 1
ATOM 2413 O O . GLU A 1 306 ? -3.115 -17.776 18.391 1.00 72.00 306 GLU A O 1
ATOM 2418 N N . ASN A 1 307 ? -2.168 -15.759 18.137 1.00 73.44 307 ASN A N 1
ATOM 2419 C CA . ASN A 1 307 ? -2.813 -15.148 19.299 1.00 73.44 307 ASN A CA 1
ATOM 2420 C C . ASN A 1 307 ? -4.276 -14.741 19.055 1.00 73.44 307 ASN A C 1
ATOM 2422 O O . ASN A 1 307 ? -4.962 -14.381 20.019 1.00 73.44 307 ASN A O 1
ATOM 2426 N N . PHE A 1 308 ? -4.758 -14.768 17.807 1.00 75.81 308 PHE A N 1
ATOM 2427 C CA . PHE A 1 308 ? -6.129 -14.394 17.461 1.00 75.81 308 PHE A CA 1
ATOM 2428 C C . PHE A 1 308 ? -6.907 -15.592 16.911 1.00 75.81 308 PHE A C 1
ATOM 2430 O O . PHE A 1 308 ? -6.613 -16.121 15.844 1.00 75.81 308 PHE A O 1
ATOM 2437 N N . GLU A 1 309 ? -7.958 -15.995 17.624 1.00 61.50 309 GLU A N 1
ATOM 2438 C CA . GLU A 1 309 ? -8.844 -17.077 17.192 1.00 61.50 309 GLU A CA 1
ATOM 2439 C C . GLU A 1 309 ? -10.064 -16.517 16.450 1.00 61.50 309 GLU A C 1
ATOM 2441 O O . GLU A 1 309 ? -11.078 -16.155 17.055 1.00 61.50 309 GLU A O 1
ATOM 2446 N N . TYR A 1 310 ? -9.998 -16.467 15.119 1.00 68.56 310 TYR A N 1
ATOM 2447 C CA . TYR A 1 310 ? -11.202 -16.352 14.299 1.00 68.56 310 TYR A CA 1
ATOM 2448 C C . TYR A 1 310 ? -11.116 -17.248 13.053 1.00 68.56 310 TYR A C 1
ATOM 2450 O O . TYR A 1 310 ? -10.128 -17.265 12.327 1.00 68.56 310 TYR A O 1
ATOM 2458 N N . ASP A 1 311 ? -12.157 -18.066 12.867 1.00 57.41 311 ASP A N 1
ATOM 2459 C CA . ASP A 1 311 ? -12.115 -19.332 12.114 1.00 57.41 311 ASP A CA 1
ATOM 2460 C C . ASP A 1 311 ? -11.997 -19.192 10.585 1.00 57.41 311 ASP A C 1
ATOM 2462 O O . ASP A 1 311 ? -11.777 -20.187 9.889 1.00 57.41 311 ASP A O 1
ATOM 2466 N N . THR A 1 312 ? -12.176 -17.989 10.032 1.00 61.50 312 THR A N 1
ATOM 2467 C CA . THR A 1 312 ? -12.418 -17.802 8.592 1.00 61.50 312 THR A CA 1
ATOM 2468 C C . THR A 1 312 ? -12.134 -16.368 8.127 1.00 61.50 312 THR A C 1
ATOM 2470 O O . THR A 1 312 ? -12.247 -15.422 8.904 1.00 61.50 312 THR A O 1
ATOM 2473 N N . ARG A 1 313 ? -11.793 -16.209 6.835 1.00 69.44 313 ARG A N 1
ATOM 2474 C CA . ARG A 1 313 ? -11.616 -14.894 6.187 1.00 69.44 313 ARG A CA 1
ATOM 2475 C C . ARG A 1 313 ? -12.916 -14.094 6.218 1.00 69.44 313 ARG A C 1
ATOM 2477 O O . ARG A 1 313 ? -13.995 -14.656 6.028 1.00 69.44 313 ARG A O 1
ATOM 2484 N N . ILE A 1 314 ? -12.802 -12.778 6.376 1.00 77.19 314 ILE A N 1
ATOM 2485 C CA . ILE A 1 314 ? -13.952 -11.861 6.380 1.00 77.19 314 ILE A CA 1
ATOM 2486 C C . ILE A 1 314 ? -14.620 -11.806 5.005 1.00 77.19 314 ILE A C 1
ATOM 2488 O O . ILE A 1 314 ? -15.844 -11.711 4.919 1.00 77.19 314 ILE A O 1
ATOM 2492 N N . PHE A 1 315 ? -13.819 -11.881 3.939 1.00 70.94 315 PHE A N 1
ATOM 2493 C CA . PHE A 1 315 ? -14.283 -11.909 2.557 1.00 70.94 315 PHE A CA 1
ATOM 2494 C C . PHE A 1 315 ? -13.964 -13.245 1.892 1.00 70.94 315 PHE A C 1
ATOM 2496 O O . PHE A 1 315 ? -12.839 -13.744 1.973 1.00 70.94 315 PHE A O 1
ATOM 2503 N N . ASP A 1 316 ? -14.942 -13.777 1.161 1.00 65.31 316 ASP A N 1
ATOM 2504 C CA . ASP A 1 316 ? -14.783 -14.967 0.329 1.00 65.31 316 ASP A CA 1
ATOM 2505 C C . ASP A 1 316 ? -15.263 -14.703 -1.104 1.00 65.31 316 ASP A C 1
ATOM 2507 O O . ASP A 1 316 ? -16.173 -13.906 -1.355 1.00 65.31 316 ASP A O 1
ATOM 2511 N N . VAL A 1 317 ? -14.640 -15.377 -2.069 1.00 58.50 317 VAL A N 1
ATOM 2512 C CA . VAL A 1 317 ? -14.954 -15.248 -3.492 1.00 58.50 317 VAL A CA 1
ATOM 2513 C C . VAL A 1 317 ? -15.490 -16.575 -4.002 1.00 58.50 317 VAL A C 1
ATOM 2515 O O . VAL A 1 317 ? -14.754 -17.541 -4.196 1.00 58.50 317 VAL A O 1
ATOM 2518 N N . TYR A 1 318 ? -16.781 -16.602 -4.328 1.00 50.19 318 TYR A N 1
ATOM 2519 C CA . TYR A 1 318 ? -17.425 -17.775 -4.907 1.00 50.19 318 TYR A CA 1
ATOM 2520 C C . TYR A 1 318 ? -18.137 -17.425 -6.214 1.00 50.19 318 TYR A C 1
ATOM 2522 O O . TYR A 1 318 ? -19.018 -16.568 -6.259 1.00 50.19 318 TYR A O 1
ATOM 2530 N N . LYS A 1 319 ? -17.769 -18.111 -7.307 1.00 49.56 319 LYS A N 1
ATOM 2531 C CA . LYS A 1 319 ? -18.343 -17.913 -8.657 1.00 49.56 319 LYS A CA 1
ATOM 2532 C C . LYS A 1 319 ? -18.386 -16.435 -9.087 1.00 49.56 319 LYS A C 1
ATOM 2534 O O . LYS A 1 319 ? -19.410 -15.964 -9.581 1.00 49.56 319 LYS A O 1
ATOM 2539 N N . ASN A 1 320 ? -17.279 -15.715 -8.895 1.00 45.81 320 ASN A N 1
ATOM 2540 C CA . ASN A 1 320 ? -17.127 -14.286 -9.211 1.00 45.81 320 ASN A CA 1
ATOM 2541 C C . ASN A 1 320 ? -18.084 -13.355 -8.441 1.00 45.81 320 ASN A C 1
ATOM 2543 O O . ASN A 1 320 ? -18.335 -12.232 -8.874 1.00 45.81 320 ASN A O 1
ATOM 2547 N N . LYS A 1 321 ? -18.626 -13.810 -7.308 1.00 47.12 321 LYS A N 1
ATOM 2548 C CA . LYS A 1 321 ? -19.333 -12.974 -6.339 1.00 47.12 321 LYS A CA 1
ATOM 2549 C C . LYS A 1 321 ? -18.544 -12.939 -5.043 1.00 47.12 321 LYS A C 1
ATOM 2551 O O . LYS A 1 321 ? -17.987 -13.956 -4.634 1.00 47.12 321 LYS A O 1
ATOM 2556 N N . ILE A 1 322 ? -18.508 -11.763 -4.433 1.00 60.25 322 ILE A N 1
ATOM 2557 C CA . ILE A 1 322 ? -17.852 -11.538 -3.151 1.00 60.25 322 ILE A CA 1
ATOM 2558 C C . ILE A 1 322 ? -18.914 -11.669 -2.072 1.00 60.25 322 ILE A C 1
ATOM 2560 O O . ILE A 1 322 ? -19.960 -11.024 -2.150 1.00 60.25 322 ILE A O 1
ATOM 2564 N N . PHE A 1 323 ? -18.643 -12.533 -1.108 1.00 67.25 323 PHE A N 1
ATOM 2565 C CA . PHE A 1 323 ? -19.448 -12.736 0.082 1.00 67.25 323 PHE A CA 1
ATOM 2566 C C . PHE A 1 323 ? -18.659 -12.238 1.285 1.00 67.25 323 PHE A C 1
ATOM 2568 O O . PHE A 1 323 ? -17.427 -12.239 1.265 1.00 67.25 323 PHE A O 1
ATOM 2575 N N . PHE A 1 324 ? -19.373 -11.807 2.316 1.00 76.94 324 PHE A N 1
ATOM 2576 C CA . PHE A 1 324 ? -18.777 -11.452 3.592 1.00 76.94 324 PHE A CA 1
ATOM 2577 C C . PHE A 1 324 ? -19.448 -12.229 4.719 1.00 76.94 324 PHE A C 1
ATOM 2579 O O . PHE A 1 324 ? -20.628 -12.575 4.621 1.00 76.94 324 PHE A O 1
ATOM 2586 N N . ASP A 1 325 ? -18.685 -12.499 5.773 1.00 84.56 325 ASP A N 1
ATOM 2587 C CA . ASP A 1 325 ? -19.160 -13.197 6.964 1.00 84.56 325 ASP A CA 1
ATOM 2588 C C . ASP A 1 325 ? -19.296 -12.210 8.131 1.00 84.56 325 ASP A C 1
ATOM 2590 O O . ASP A 1 325 ? -18.307 -11.690 8.655 1.00 84.56 325 ASP A O 1
ATOM 2594 N N . SER A 1 326 ? -20.541 -11.950 8.534 1.00 84.75 326 SER A N 1
ATOM 2595 C CA . SER A 1 326 ? -20.858 -11.027 9.624 1.00 84.75 326 SER A CA 1
ATOM 2596 C C . SER A 1 326 ? -20.317 -11.486 10.977 1.00 84.75 326 SER A C 1
ATOM 2598 O O . SER A 1 326 ? -19.934 -10.649 11.789 1.00 84.75 326 SER A O 1
ATOM 2600 N N . ASP A 1 327 ? -20.266 -12.792 11.240 1.00 86.81 327 ASP A N 1
ATOM 2601 C CA . ASP A 1 327 ? -19.780 -13.306 12.520 1.00 86.81 327 ASP A CA 1
ATOM 2602 C C . ASP A 1 327 ? -18.256 -13.168 12.609 1.00 86.81 327 ASP A C 1
ATOM 2604 O O . ASP A 1 327 ? -17.738 -12.732 13.643 1.00 86.81 327 ASP A O 1
ATOM 2608 N N . ASN A 1 328 ? -17.533 -13.431 11.514 1.00 87.44 328 ASN A N 1
ATOM 2609 C CA . ASN A 1 328 ? -16.091 -13.167 11.465 1.00 87.44 328 ASN A CA 1
ATOM 2610 C C . ASN A 1 328 ? -15.769 -11.677 11.541 1.00 87.44 328 ASN A C 1
ATOM 2612 O O . ASN A 1 328 ? -14.789 -11.323 12.181 1.00 87.44 328 ASN A O 1
ATOM 2616 N N . MET A 1 329 ? -16.585 -10.796 10.954 1.00 89.00 329 MET A N 1
ATOM 2617 C CA . MET A 1 329 ? -16.410 -9.342 11.084 1.00 89.00 329 MET A CA 1
ATOM 2618 C C . MET A 1 329 ? -16.450 -8.873 12.549 1.00 89.00 329 MET A C 1
ATOM 2620 O O . MET A 1 329 ? -15.679 -7.997 12.955 1.00 89.00 329 MET A O 1
ATOM 2624 N N . ILE A 1 330 ? -17.318 -9.483 13.361 1.00 91.88 330 ILE A N 1
ATOM 2625 C CA . ILE A 1 330 ? -17.399 -9.212 14.800 1.00 91.88 330 ILE A CA 1
ATOM 2626 C C . ILE A 1 330 ? -16.183 -9.783 15.529 1.00 91.88 330 ILE A C 1
ATOM 2628 O O . ILE A 1 330 ? -15.530 -9.046 16.264 1.00 91.88 330 ILE A O 1
ATOM 2632 N N . LYS A 1 331 ? -15.832 -11.057 15.298 1.00 90.12 331 LYS A N 1
ATOM 2633 C CA . LYS A 1 331 ? -14.634 -11.673 15.904 1.00 90.12 331 LYS A CA 1
ATOM 2634 C C . LYS A 1 331 ? -13.356 -10.904 15.550 1.00 90.12 331 LYS A C 1
ATOM 2636 O O . LYS A 1 331 ? -12.528 -10.657 16.420 1.00 90.12 331 LYS A O 1
ATOM 2641 N N . PHE A 1 332 ? -13.236 -10.457 14.303 1.00 90.69 332 PHE A N 1
ATOM 2642 C CA . PHE A 1 332 ? -12.151 -9.603 13.836 1.00 90.69 332 PHE A CA 1
ATOM 2643 C C . PHE A 1 332 ? -12.101 -8.283 14.610 1.00 90.69 332 PHE A C 1
ATOM 2645 O O . PHE A 1 332 ? -11.036 -7.884 15.064 1.00 90.69 332 PHE A O 1
ATOM 2652 N N . SER A 1 333 ? -13.244 -7.635 14.846 1.00 92.62 333 SER A N 1
ATOM 2653 C CA . SER A 1 333 ? -13.296 -6.404 15.647 1.00 92.62 333 SER A CA 1
ATOM 2654 C C . SER A 1 333 ? -12.870 -6.625 17.108 1.00 92.62 333 SER A C 1
ATOM 2656 O O . SER A 1 333 ? -12.227 -5.755 17.692 1.00 92.62 333 SER A O 1
ATOM 2658 N N . LEU A 1 334 ? -13.143 -7.798 17.691 1.00 92.12 334 LEU A N 1
ATOM 2659 C CA . LEU A 1 334 ? -12.614 -8.169 19.012 1.00 92.12 334 LEU A CA 1
ATOM 2660 C C . LEU A 1 334 ? -11.094 -8.399 18.981 1.00 92.12 334 LEU A C 1
ATOM 2662 O O . LEU A 1 334 ? -10.379 -7.933 19.868 1.00 92.12 334 LEU A O 1
ATOM 2666 N N . ALA A 1 335 ? -10.579 -9.050 17.933 1.00 90.25 335 ALA A N 1
ATOM 2667 C CA . ALA A 1 335 ? -9.140 -9.206 17.723 1.00 90.25 335 ALA A CA 1
ATOM 2668 C C . ALA A 1 335 ? -8.435 -7.844 17.580 1.00 90.25 335 ALA A C 1
ATOM 2670 O O . ALA A 1 335 ? -7.358 -7.642 18.142 1.00 90.25 335 ALA A O 1
ATOM 2671 N N . LEU A 1 336 ? -9.067 -6.878 16.904 1.00 90.12 336 LEU A N 1
ATOM 2672 C CA . LEU A 1 336 ? -8.571 -5.503 16.830 1.00 90.12 336 LEU A CA 1
ATOM 2673 C C . LEU A 1 336 ? -8.535 -4.824 18.203 1.00 90.12 336 LEU A C 1
ATOM 2675 O O . LEU A 1 336 ? -7.558 -4.139 18.492 1.00 90.12 336 LEU A O 1
ATOM 2679 N N . ALA A 1 337 ? -9.543 -5.016 19.062 1.00 91.62 337 ALA A N 1
ATOM 2680 C CA . ALA A 1 337 ? -9.543 -4.455 20.420 1.00 91.62 337 ALA A CA 1
ATOM 2681 C C . ALA A 1 337 ? -8.325 -4.923 21.221 1.00 91.62 337 ALA A C 1
ATOM 2683 O O . ALA A 1 337 ? -7.613 -4.112 21.819 1.00 91.62 337 ALA A O 1
ATOM 2684 N N . LYS A 1 338 ? -7.993 -6.209 21.115 1.00 89.06 338 LYS A N 1
ATOM 2685 C CA . LYS A 1 338 ? -6.770 -6.759 21.693 1.00 89.06 338 LYS A CA 1
ATOM 2686 C C . LYS A 1 338 ? -5.504 -6.208 21.029 1.00 89.06 338 LYS A C 1
ATOM 2688 O O . LYS A 1 338 ? -4.588 -5.783 21.722 1.00 89.06 338 LYS A O 1
ATOM 2693 N N . ASN A 1 339 ? -5.441 -6.158 19.699 1.00 85.44 339 ASN A N 1
ATOM 2694 C CA . ASN A 1 339 ? -4.248 -5.706 18.973 1.00 85.44 339 ASN A CA 1
ATOM 2695 C C . ASN A 1 339 ? -3.928 -4.212 19.194 1.00 85.44 339 ASN A C 1
ATOM 2697 O O . ASN A 1 339 ? -2.777 -3.830 19.428 1.00 85.44 339 ASN A O 1
ATOM 2701 N N . TYR A 1 340 ? -4.940 -3.347 19.134 1.00 82.69 340 TYR A N 1
ATOM 2702 C CA . TYR A 1 340 ? -4.750 -1.903 19.249 1.00 82.69 340 TYR A CA 1
ATOM 2703 C C . TYR A 1 340 ? -4.720 -1.421 20.691 1.00 82.69 340 TYR A C 1
ATOM 2705 O O . TYR A 1 340 ? -3.881 -0.580 21.016 1.00 82.69 340 TYR A O 1
ATOM 2713 N N . PHE A 1 341 ? -5.579 -1.961 21.549 1.00 86.75 341 PHE A N 1
ATOM 2714 C CA . PHE A 1 341 ? -5.821 -1.404 22.879 1.00 86.75 341 PHE A CA 1
ATOM 2715 C C . PHE A 1 341 ? -5.470 -2.371 24.013 1.00 86.75 341 PHE A C 1
ATOM 2717 O O . PHE A 1 341 ? -5.558 -1.991 25.177 1.00 86.75 341 PHE A O 1
ATOM 2724 N N . ASN A 1 342 ? -5.024 -3.591 23.687 1.00 87.94 342 ASN A N 1
ATOM 2725 C CA . ASN A 1 342 ? -4.742 -4.653 24.654 1.00 87.94 342 ASN A CA 1
ATOM 2726 C C . ASN A 1 342 ? -5.965 -5.005 25.526 1.00 87.94 342 ASN A C 1
ATOM 2728 O O . ASN A 1 342 ? -5.823 -5.376 26.691 1.00 87.94 342 ASN A O 1
ATOM 2732 N N . ASP A 1 343 ? -7.167 -4.882 24.954 1.00 90.31 343 ASP A N 1
ATOM 2733 C CA . ASP A 1 343 ? -8.420 -5.255 25.605 1.00 90.31 343 ASP A CA 1
ATOM 2734 C C . ASP A 1 343 ? -8.769 -6.722 25.303 1.00 90.31 343 ASP A C 1
ATOM 2736 O O . ASP A 1 343 ? -8.975 -7.099 24.149 1.00 90.31 343 ASP A O 1
ATOM 2740 N N . ASP A 1 344 ? -8.873 -7.558 26.339 1.00 89.38 344 ASP A N 1
ATOM 2741 C CA . ASP A 1 344 ? -9.326 -8.950 26.214 1.00 89.38 344 ASP A CA 1
ATOM 2742 C C . ASP A 1 344 ? -10.861 -9.016 26.294 1.00 89.38 344 ASP A C 1
ATOM 2744 O O . ASP A 1 344 ? -11.447 -9.113 27.374 1.00 89.38 344 ASP A O 1
ATOM 2748 N N . ILE A 1 345 ? -11.515 -8.949 25.132 1.00 91.44 345 ILE A N 1
ATOM 2749 C CA . ILE A 1 345 ? -12.979 -8.937 24.993 1.00 91.44 345 ILE A CA 1
ATOM 2750 C C . ILE A 1 345 ? -13.436 -10.209 24.293 1.00 91.44 345 ILE A C 1
ATOM 2752 O O . ILE A 1 345 ? -12.843 -10.639 23.304 1.00 91.44 345 ILE A O 1
ATOM 2756 N N . THR A 1 346 ? -14.528 -10.788 24.779 1.00 90.94 346 THR A N 1
ATOM 2757 C CA . THR A 1 346 ? -15.136 -11.988 24.198 1.00 90.94 346 THR A CA 1
ATOM 2758 C C . THR A 1 346 ? -16.538 -11.699 23.671 1.00 90.94 346 THR A C 1
ATOM 2760 O O . THR A 1 346 ? -17.120 -10.651 23.947 1.00 90.94 346 THR A O 1
ATOM 2763 N N . LEU A 1 347 ? -17.110 -12.641 22.916 1.00 91.50 347 LEU A N 1
ATOM 2764 C CA . LEU A 1 347 ? -18.486 -12.524 22.421 1.00 91.50 347 LEU A CA 1
ATOM 2765 C C . LEU A 1 347 ? -19.515 -12.375 23.554 1.00 91.50 347 LEU A C 1
ATOM 2767 O O . LEU A 1 347 ? -20.541 -11.736 23.341 1.00 91.50 347 LEU A O 1
ATOM 2771 N N . ASP A 1 348 ? -19.225 -12.914 24.742 1.00 93.62 348 ASP A N 1
ATOM 2772 C CA . ASP A 1 348 ? -20.105 -12.838 25.915 1.00 93.62 348 ASP A CA 1
ATOM 2773 C C . ASP A 1 348 ? -20.190 -11.421 26.502 1.00 93.62 348 ASP A C 1
ATOM 2775 O O . ASP A 1 348 ? -21.137 -11.115 27.218 1.00 93.62 348 ASP A O 1
ATOM 2779 N N . ASN A 1 349 ? -19.225 -10.552 26.185 1.00 95.31 349 ASN A N 1
ATOM 2780 C CA . ASN A 1 349 ? -19.211 -9.159 26.630 1.00 95.31 349 ASN A CA 1
ATOM 2781 C C . ASN A 1 349 ? -20.037 -8.229 25.735 1.00 95.31 349 ASN A C 1
ATOM 2783 O O . ASN A 1 349 ? -20.147 -7.041 26.031 1.00 95.31 349 ASN A O 1
ATOM 2787 N N . ILE A 1 350 ? -20.555 -8.718 24.604 1.00 96.06 350 ILE A N 1
ATOM 2788 C CA . ILE A 1 350 ? -21.264 -7.888 23.629 1.00 96.06 350 ILE A CA 1
ATOM 2789 C C . ILE A 1 350 ? -22.735 -7.756 24.031 1.00 96.06 350 ILE A C 1
ATOM 2791 O O . ILE A 1 350 ? -23.488 -8.726 23.974 1.00 96.06 350 ILE A O 1
ATOM 2795 N N . GLU A 1 351 ? -23.160 -6.531 24.333 1.00 95.62 351 GLU A N 1
ATOM 2796 C CA . GLU A 1 351 ? -24.566 -6.186 24.588 1.00 95.62 351 GLU A CA 1
ATOM 2797 C C . GLU A 1 351 ? -25.307 -5.881 23.284 1.00 95.62 351 GLU A C 1
ATOM 2799 O O . GLU A 1 351 ? -26.437 -6.318 23.062 1.00 95.62 351 GLU A O 1
ATOM 2804 N N . ASN A 1 352 ? -24.654 -5.141 22.386 1.00 94.25 352 ASN A N 1
ATOM 2805 C CA . ASN A 1 352 ? -25.234 -4.756 21.111 1.00 94.25 352 ASN A CA 1
ATOM 2806 C C . ASN A 1 352 ? -24.168 -4.705 20.016 1.00 94.25 352 ASN A C 1
ATOM 2808 O O . ASN A 1 352 ? -23.003 -4.394 20.262 1.00 94.25 352 ASN A O 1
ATOM 2812 N N . LYS A 1 353 ? -24.575 -5.014 18.784 1.00 94.31 353 LYS A N 1
ATOM 2813 C CA . LYS A 1 353 ? -23.697 -4.965 17.618 1.00 94.31 353 LYS A CA 1
ATOM 2814 C C . LYS A 1 353 ? -24.456 -4.556 16.368 1.00 94.31 353 LYS A C 1
ATOM 2816 O O . LYS A 1 353 ? -25.591 -4.978 16.159 1.00 94.31 353 LYS A O 1
ATOM 2821 N N . SER A 1 354 ? -23.807 -3.772 15.517 1.00 93.12 354 SER A N 1
ATOM 2822 C CA . SER A 1 354 ? -24.348 -3.387 14.213 1.00 93.12 354 SER A CA 1
ATOM 2823 C C . SER A 1 354 ? -23.257 -3.396 13.151 1.00 93.12 354 SER A C 1
ATOM 2825 O O . SER A 1 354 ? -22.124 -3.000 13.420 1.00 93.12 354 SER A O 1
ATOM 2827 N N . ILE A 1 355 ? -23.607 -3.858 11.952 1.00 92.12 355 ILE A N 1
ATOM 2828 C CA . ILE A 1 355 ? -22.765 -3.804 10.757 1.00 92.12 355 ILE A CA 1
ATOM 2829 C C . ILE A 1 355 ? -23.569 -3.043 9.715 1.00 92.12 355 ILE A C 1
ATOM 2831 O O . ILE A 1 355 ? -24.675 -3.448 9.393 1.00 92.12 355 ILE A O 1
ATOM 2835 N N . SER A 1 356 ? -23.016 -1.945 9.217 1.00 91.56 356 SER A N 1
ATOM 2836 C CA . SER A 1 356 ? -23.696 -1.008 8.323 1.00 91.56 356 SER A CA 1
ATOM 2837 C C . SER A 1 356 ? -22.774 -0.589 7.184 1.00 91.56 356 SER A C 1
ATOM 2839 O O . SER A 1 356 ? -21.545 -0.627 7.308 1.00 91.56 356 SER A O 1
ATOM 2841 N N . GLY A 1 357 ? -23.379 -0.202 6.069 1.00 87.94 357 GLY A N 1
ATOM 2842 C CA . GLY A 1 357 ? -22.702 0.384 4.922 1.00 87.94 357 GLY A CA 1
ATOM 2843 C C . GLY A 1 357 ? -22.550 1.888 5.062 1.00 87.94 357 GLY A C 1
ATOM 2844 O O . GLY A 1 357 ? -23.454 2.550 5.570 1.00 87.94 357 GLY A O 1
ATOM 2845 N N . VAL A 1 358 ? -21.424 2.440 4.613 1.00 85.12 358 VAL A N 1
ATOM 2846 C CA . VAL A 1 358 ? -21.233 3.889 4.504 1.00 85.12 358 VAL A CA 1
ATOM 2847 C C . VAL A 1 358 ? -20.882 4.236 3.070 1.00 85.12 358 VAL A C 1
ATOM 2849 O O . VAL A 1 358 ? -19.831 3.847 2.550 1.00 85.12 358 VAL A O 1
ATOM 2852 N N . LYS A 1 359 ? -21.756 5.025 2.457 1.00 80.19 359 LYS A N 1
ATOM 2853 C CA . LYS A 1 359 ? -21.569 5.576 1.130 1.00 80.19 359 LYS A CA 1
ATOM 2854 C C . LYS A 1 359 ? -21.117 7.030 1.248 1.00 80.19 359 LYS A C 1
ATOM 2856 O O . LYS A 1 359 ? -21.819 7.882 1.791 1.00 80.19 359 LYS A O 1
ATOM 2861 N N . ASP A 1 360 ? -19.906 7.284 0.767 1.00 70.81 360 ASP A N 1
ATOM 2862 C CA . ASP A 1 360 ? -19.215 8.571 0.871 1.00 70.81 360 ASP A CA 1
ATOM 2863 C C . ASP A 1 360 ? -18.677 8.938 -0.518 1.00 70.81 360 ASP A C 1
ATOM 2865 O O . ASP A 1 360 ? -17.542 8.615 -0.868 1.00 70.81 360 ASP A O 1
ATOM 2869 N N . GLU A 1 361 ? -19.556 9.481 -1.370 1.00 53.28 361 GLU A N 1
ATOM 2870 C CA . GLU A 1 361 ? -19.295 9.663 -2.809 1.00 53.28 361 GLU A CA 1
ATOM 2871 C C . GLU A 1 361 ? -18.692 11.028 -3.183 1.00 53.28 361 GLU A C 1
ATOM 2873 O O . GLU A 1 361 ? -18.392 11.244 -4.356 1.00 53.28 361 GLU A O 1
ATOM 2878 N N . THR A 1 362 ? -18.486 11.966 -2.249 1.00 48.59 362 THR A N 1
ATOM 2879 C CA . THR A 1 362 ? -18.184 13.355 -2.662 1.00 48.59 362 THR A CA 1
ATOM 2880 C C . THR A 1 362 ? -17.243 14.176 -1.783 1.00 48.59 362 THR A C 1
ATOM 2882 O O . THR A 1 362 ? -17.081 15.359 -2.079 1.00 48.59 362 THR A O 1
ATOM 2885 N N . PHE A 1 363 ? -16.631 13.648 -0.713 1.00 48.19 363 PHE A N 1
ATOM 2886 C CA . PHE A 1 363 ? -15.902 14.479 0.276 1.00 48.19 363 PHE A CA 1
ATOM 2887 C C . PHE A 1 363 ? -16.731 15.692 0.777 1.00 48.19 363 PHE A C 1
ATOM 2889 O O . PHE A 1 363 ? -16.209 16.631 1.374 1.00 48.19 363 PHE A O 1
ATOM 2896 N N . SER A 1 364 ? -18.047 15.692 0.530 1.00 43.53 364 SER A N 1
ATOM 2897 C CA . SER A 1 364 ? -18.954 16.825 0.733 1.00 43.53 364 SER A CA 1
ATOM 2898 C C . SER A 1 364 ? -19.723 16.718 2.048 1.00 43.53 364 SER A C 1
ATOM 2900 O O . SER A 1 364 ? -20.722 17.409 2.232 1.00 43.53 364 SER A O 1
ATOM 2902 N N . GLN A 1 365 ? -19.255 15.851 2.956 1.00 51.31 365 GLN A N 1
ATOM 2903 C CA . GLN A 1 365 ? -19.790 15.636 4.306 1.00 51.31 365 GLN A CA 1
ATOM 2904 C C . GLN A 1 365 ? -21.226 15.075 4.362 1.00 51.31 365 GLN A C 1
ATOM 2906 O O . GLN A 1 365 ? -21.821 15.020 5.437 1.00 51.31 365 GLN A O 1
ATOM 2911 N N . LEU A 1 366 ? -21.786 14.623 3.236 1.00 56.94 366 LEU A N 1
ATOM 2912 C CA . LEU A 1 366 ? -23.047 13.879 3.191 1.00 56.94 366 LEU A CA 1
ATOM 2913 C C . LEU A 1 366 ? -22.740 12.381 3.281 1.00 56.94 366 LEU A C 1
ATOM 2915 O O . LEU A 1 366 ? -22.515 11.728 2.268 1.00 56.94 366 LEU A O 1
ATOM 2919 N N . LEU A 1 367 ? -22.689 11.865 4.510 1.00 69.25 367 LEU A N 1
ATOM 2920 C CA . LEU A 1 367 ? -22.529 10.436 4.774 1.00 69.25 367 LEU A CA 1
ATOM 2921 C C . LEU A 1 367 ? -23.897 9.756 4.706 1.00 69.25 367 LEU A C 1
ATOM 2923 O O . LEU A 1 367 ? -24.774 10.032 5.527 1.00 69.25 367 LEU A O 1
ATOM 2927 N N . GLU A 1 368 ? -24.078 8.858 3.741 1.00 79.00 368 GLU A N 1
ATOM 2928 C CA . GLU A 1 368 ? -25.248 7.984 3.692 1.00 79.0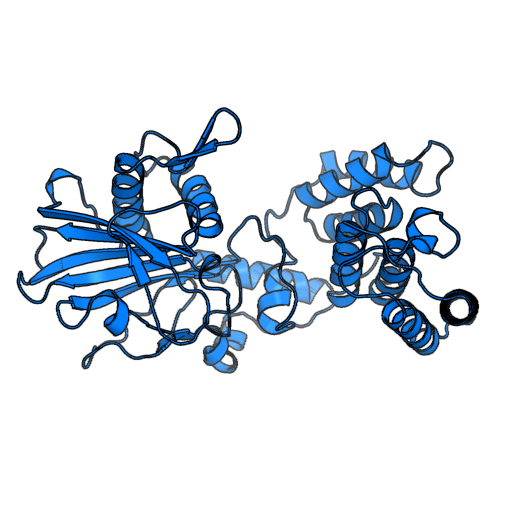0 368 GLU A CA 1
ATOM 2929 C C . GLU A 1 368 ? -24.909 6.671 4.404 1.00 79.00 368 GLU A C 1
ATOM 2931 O O . GLU A 1 368 ? -24.031 5.923 3.974 1.00 79.00 368 GLU A O 1
ATOM 2936 N N . ILE A 1 369 ? -25.583 6.415 5.529 1.00 83.19 369 ILE A N 1
ATOM 2937 C CA . ILE A 1 369 ? -25.448 5.167 6.286 1.00 83.19 369 ILE A CA 1
ATOM 2938 C C . ILE A 1 369 ? -26.610 4.251 5.907 1.00 83.19 369 ILE A C 1
ATOM 2940 O O . ILE A 1 369 ? -27.776 4.649 5.977 1.00 83.19 369 ILE A O 1
ATOM 2944 N N . HIS A 1 370 ? -26.288 3.025 5.512 1.00 82.12 370 HIS A N 1
ATOM 2945 C CA . HIS A 1 370 ? -27.250 1.985 5.168 1.00 82.12 370 HIS A CA 1
ATOM 2946 C C . HIS A 1 370 ? -27.230 0.890 6.233 1.00 82.12 370 HIS A C 1
ATOM 2948 O O . HIS A 1 370 ? -26.158 0.474 6.672 1.00 82.12 370 HIS A O 1
ATOM 2954 N N . ASP A 1 371 ? -28.413 0.422 6.637 1.00 79.38 371 ASP A N 1
ATOM 2955 C CA . ASP A 1 371 ? -28.559 -0.570 7.712 1.00 79.38 371 ASP A CA 1
ATOM 2956 C C . ASP A 1 371 ? -27.812 -1.878 7.415 1.00 79.38 371 ASP A C 1
ATOM 2958 O O . ASP A 1 371 ? -27.309 -2.505 8.339 1.00 79.38 371 ASP A O 1
ATOM 2962 N N . ASP A 1 372 ? -27.672 -2.234 6.134 1.00 81.00 372 ASP A N 1
ATOM 2963 C CA . ASP A 1 372 ? -26.918 -3.397 5.675 1.00 81.00 372 ASP A CA 1
ATOM 2964 C C . ASP A 1 372 ? -25.710 -2.963 4.839 1.00 81.00 372 ASP A C 1
ATOM 2966 O O . ASP A 1 372 ? -25.836 -2.149 3.921 1.00 81.00 372 ASP A O 1
ATOM 2970 N N . PHE A 1 373 ? -24.545 -3.553 5.115 1.00 79.38 373 PHE A N 1
ATOM 2971 C CA . PHE A 1 373 ? -23.357 -3.368 4.284 1.00 79.38 373 PHE A CA 1
ATOM 2972 C C . PHE A 1 373 ? -23.545 -4.001 2.895 1.00 79.38 373 PHE A C 1
ATOM 2974 O O . PHE A 1 373 ? -23.835 -5.194 2.753 1.00 79.38 373 PHE A O 1
ATOM 2981 N N . ASN A 1 374 ? -23.325 -3.199 1.859 1.00 77.12 374 ASN A N 1
ATOM 2982 C CA . ASN A 1 374 ? -23.282 -3.585 0.460 1.00 77.12 374 ASN A CA 1
ATOM 2983 C C . ASN A 1 374 ? -21.841 -3.505 -0.057 1.00 77.12 374 ASN A C 1
ATOM 2985 O O . ASN A 1 374 ? -21.088 -2.593 0.260 1.00 77.12 374 ASN A O 1
ATOM 2989 N N . ILE A 1 375 ? -21.463 -4.425 -0.945 1.00 68.25 375 ILE A N 1
ATOM 2990 C CA . ILE A 1 375 ? -20.128 -4.434 -1.561 1.00 68.25 375 ILE A CA 1
ATOM 2991 C C . ILE A 1 375 ? -19.806 -3.162 -2.365 1.00 68.25 375 ILE A C 1
ATOM 2993 O O . ILE A 1 375 ? -18.639 -2.899 -2.639 1.00 68.25 375 ILE A O 1
ATOM 2997 N N . ASN A 1 376 ? -20.831 -2.411 -2.775 1.00 70.50 376 ASN A N 1
ATOM 2998 C CA . ASN A 1 376 ? -20.682 -1.140 -3.481 1.00 70.50 376 ASN A CA 1
ATOM 2999 C C . ASN A 1 376 ? -20.525 0.063 -2.535 1.00 70.50 376 ASN A C 1
ATOM 3001 O O . ASN A 1 376 ? -20.357 1.177 -3.025 1.00 70.50 376 ASN A O 1
ATOM 3005 N N . ASP A 1 377 ? -20.617 -0.136 -1.219 1.00 75.62 377 ASP A N 1
ATOM 3006 C CA . ASP A 1 377 ? -20.385 0.931 -0.251 1.00 75.62 377 ASP A CA 1
ATOM 3007 C C . ASP A 1 377 ? -18.899 1.274 -0.181 1.00 75.62 377 ASP A C 1
ATOM 3009 O O . ASP A 1 377 ? -18.029 0.404 -0.282 1.00 75.62 377 ASP A O 1
ATOM 3013 N N . SER A 1 378 ? -18.604 2.554 0.041 1.00 72.31 378 SER A N 1
ATOM 3014 C CA . SER A 1 378 ? -17.230 3.037 0.165 1.00 72.31 378 SER A CA 1
ATOM 3015 C C . SER A 1 378 ? -16.539 2.432 1.392 1.00 72.31 378 SER A C 1
ATOM 3017 O O . SER A 1 378 ? -15.351 2.120 1.341 1.00 72.31 378 SER A O 1
ATOM 3019 N N . ARG A 1 379 ? -17.265 2.267 2.508 1.00 83.62 379 ARG A N 1
ATOM 3020 C CA . ARG A 1 379 ? -16.735 1.739 3.776 1.00 83.62 379 ARG A CA 1
ATOM 3021 C C . ARG A 1 379 ? -17.738 0.823 4.478 1.00 83.62 379 ARG A C 1
ATOM 3023 O O . ARG A 1 379 ? -18.947 1.019 4.379 1.00 83.62 379 ARG A O 1
ATOM 3030 N N . VAL A 1 380 ? -17.223 -0.127 5.256 1.00 87.56 380 VAL A N 1
ATOM 3031 C CA . VAL A 1 380 ? -17.983 -0.835 6.291 1.00 87.56 380 VAL A CA 1
ATOM 3032 C C . VAL A 1 380 ? -17.883 -0.079 7.616 1.00 87.56 380 VAL A C 1
ATOM 3034 O O . VAL A 1 380 ? -16.826 0.454 7.963 1.00 87.56 380 VAL A O 1
ATOM 3037 N N . ARG A 1 381 ? -18.987 -0.058 8.363 1.00 92.19 381 ARG A N 1
ATOM 3038 C CA . ARG A 1 381 ? -19.090 0.462 9.727 1.00 92.19 381 ARG A CA 1
ATOM 3039 C C . ARG A 1 381 ? -19.555 -0.645 10.662 1.00 92.19 381 ARG A C 1
ATOM 3041 O O . ARG A 1 381 ? -20.682 -1.116 10.522 1.00 92.19 381 ARG A O 1
ATOM 3048 N N . ILE A 1 382 ? -18.722 -1.018 11.629 1.00 94.38 382 ILE A N 1
ATOM 3049 C CA . ILE A 1 382 ? -19.054 -2.015 12.658 1.00 94.38 382 ILE A CA 1
ATOM 3050 C C . ILE A 1 382 ? -19.026 -1.347 14.023 1.00 94.38 382 ILE A C 1
ATOM 3052 O O . ILE A 1 382 ? -17.993 -0.807 14.399 1.00 94.38 382 ILE A O 1
ATOM 3056 N N . ILE A 1 383 ? -20.122 -1.413 14.773 1.00 95.31 383 ILE A N 1
ATOM 3057 C CA . ILE A 1 383 ? -20.172 -0.968 16.171 1.00 95.31 383 ILE A CA 1
ATOM 3058 C C . ILE A 1 383 ? -20.422 -2.165 17.068 1.00 95.31 383 ILE A C 1
ATOM 3060 O O . ILE A 1 383 ? -21.310 -2.968 16.783 1.00 95.31 383 ILE A O 1
ATOM 3064 N N . ILE A 1 384 ? -19.663 -2.242 18.157 1.00 97.00 384 ILE A N 1
ATOM 3065 C CA . ILE A 1 384 ? -19.817 -3.218 19.231 1.00 97.00 384 ILE A CA 1
ATOM 3066 C C . ILE A 1 384 ? -19.932 -2.447 20.545 1.00 97.00 384 ILE A C 1
ATOM 3068 O O . ILE A 1 384 ? -18.962 -1.831 20.984 1.00 97.00 384 ILE A O 1
ATOM 3072 N N . ASP A 1 385 ? -21.103 -2.487 21.173 1.00 97.19 385 ASP A N 1
ATOM 3073 C CA . ASP A 1 385 ? -21.298 -2.013 22.541 1.00 97.19 385 ASP A CA 1
ATOM 3074 C C . ASP A 1 385 ? -21.085 -3.176 23.512 1.00 97.19 385 ASP A C 1
ATOM 3076 O O . ASP A 1 385 ? -21.598 -4.280 23.291 1.00 97.19 385 ASP A O 1
ATOM 3080 N N . THR A 1 386 ? -20.339 -2.927 24.588 1.00 97.25 386 THR A N 1
ATOM 3081 C CA . THR A 1 386 ? -20.006 -3.954 25.583 1.00 97.25 386 THR A CA 1
ATOM 3082 C C . THR A 1 386 ? -20.634 -3.683 26.946 1.00 97.25 386 THR A C 1
ATOM 3084 O O . THR A 1 386 ? -21.093 -2.574 27.225 1.00 97.25 386 THR A O 1
ATOM 3087 N N . ASP A 1 387 ? -20.606 -4.690 27.817 1.00 95.69 387 ASP A N 1
ATOM 3088 C CA . ASP A 1 387 ? -20.942 -4.584 29.242 1.00 95.69 387 ASP A CA 1
ATOM 3089 C C . ASP A 1 387 ? -19.750 -4.151 30.129 1.00 95.69 387 ASP A C 1
ATOM 3091 O O . ASP A 1 387 ? -19.864 -4.050 31.357 1.00 95.69 387 ASP A O 1
ATOM 3095 N N . ILE A 1 388 ? -18.593 -3.872 29.519 1.00 94.69 388 ILE A N 1
ATOM 3096 C CA . ILE A 1 388 ? -17.347 -3.548 30.217 1.00 94.69 388 ILE A CA 1
ATOM 3097 C C . ILE A 1 388 ? -17.349 -2.070 30.600 1.00 94.69 388 ILE A C 1
ATOM 3099 O O . ILE A 1 388 ? -17.413 -1.195 29.742 1.00 94.69 388 ILE A O 1
ATOM 3103 N N . LYS A 1 389 ? -17.227 -1.768 31.894 1.00 93.00 389 LYS A N 1
ATOM 3104 C CA . LYS A 1 389 ? -17.243 -0.383 32.386 1.00 93.00 389 LYS A CA 1
ATOM 3105 C C . LYS A 1 389 ? -16.024 0.424 31.941 1.00 93.00 389 LYS A C 1
ATOM 3107 O O . LYS A 1 389 ? -14.903 -0.076 32.022 1.00 93.00 389 LYS A O 1
ATOM 3112 N N . ALA A 1 390 ? -16.297 1.671 31.549 1.00 85.06 390 ALA A N 1
ATOM 3113 C CA . ALA A 1 390 ? -15.307 2.671 31.163 1.00 85.06 390 ALA A CA 1
ATOM 3114 C C . ALA A 1 390 ? -14.412 3.129 32.324 1.00 85.06 390 ALA A C 1
ATOM 3116 O O . ALA A 1 390 ? -14.940 3.290 33.453 1.00 85.06 390 ALA A O 1
#

Radius of gyration: 24.38 Å; chains: 1; bounding box: 54×38×70 Å

InterPro domains:
  IPR011990 Tetratricopeptide-like helical domain superfamily [G3DSA:1.25.40.10] (3-149)
  IPR011990 Tetratricopeptide-like helical domain superfamily [SSF48452] (9-128)

pLDDT: mean 74.61, std 17.05, range [29.58, 97.62]

Organism: NCBI:txid148814